Protein AF-K1XM44-F1 (afdb_monomer_lite)

Sequence (585 aa):
MKKLLIVLDFHLYINFVYDAVKILLEDKYCELYFFSKHANLLNKVSSSFPVCKIVKDQNNIIDEVSPNLIVCFDELWNYNFFLTAREKNIPIIHYDHGSHFCRSYYVLDKDDITCSYRGDVCRCSHIVCWGKNGRDNWLTYGVMKEKYFITGGIQFDVLYRKNLKDIEIRKEVYKKLNIPLDKKIILFFSLIRYTNLDPKIKKRNIEILDQLKTIVNKDDHYQLIIKPHPVDLLSNKPSPYPENAKIIFNPFEECKETNAIEIDVNQVIAHSYAVISLQSSVIISPLILNIPIIYIYDGTGSSKDLMKFGSKAFINVNKRQRLASILDNLNKIYDEKRKAESQRLAALMNYNNDGKANIRFVDLIYSILKKSDLGEKFYIPEEKEYFECNKRFPKLPYSYKNLFIYYCKNNDLNNAELWLDKYMKKFKQFKPLLDSLKRRKFLIKKTENELIRFYEKYKRNLTLNIDEKIQLASSYRENNFYNKAISILKNMEGIKISKNQNKNRIYEIALNYLMLGNYRRAISLLCQASKITPKNDSSKYRIYFRLGESFFKLNNYQKAKKYLTECIKSCPGHNAALLLLKKTS

Foldseek 3Di:
DAEEEEEEEDLLCCLLCVVLVVVVVVVVPYAYEYEYPDPLSQVVCCVSPVSHHYDDDLPCVCVVRVGQEYEYEDFDDDLVSLVVCVVSLRAYEYEDLLFPPPDPQPCVDPPCLPPCRVLSVLQHLAYEHFFQNSVVSVVLLQRDPVRYDHQHRSSLLVVQPDPLLDPVLLVVVCVLLVHDSQAAEEEEEADQVPPRDDVLVNVVSVVVQVLVVVQCVVDVSYAYEYEYDLVVQPDPDPDPHDPRHAYEYEPSRRGPPPRYGHDHVLSVLLRHQEYEYQDPVVVLSCLLSLHAYAHEDSPDPSSVVVCVQPPLLYHYDDPPDRPNVCSVCVDVSSDPVSNVSSPVSSCRSGPPSNSCSSVVVSVVVVVSSVCVVVVDRRDRPDVVQLVVLCVVCVPQRSSLSSNLVSCVVVVVLVCNLVSCVVCCVPPVVCPVVSVVSVVVNQVPDDDLVSLQVVCVVCVVPDDDDLVSLLSNLVSCVVVVVLVVSLVSLVVCPPPDDDLVSVLSSLQSNLSSCVSVVVLVSSLVSLVVSLVSDDPPDLCNLVSLQSNLVSCVSVVVLVRNLVSLVVSCVSPVPPVSSVVSNVVSD

Structure (mmCIF, N/CA/C/O backbone):
data_AF-K1XM44-F1
#
_entry.id   AF-K1XM44-F1
#
loop_
_atom_site.group_PDB
_atom_site.id
_atom_site.type_symbol
_atom_site.label_atom_id
_atom_site.label_alt_id
_atom_site.label_comp_id
_atom_site.label_asym_id
_atom_site.label_entity_id
_atom_site.label_seq_id
_atom_site.pdbx_PDB_ins_code
_atom_site.Cartn_x
_atom_site.Cartn_y
_atom_site.Cartn_z
_atom_site.occupancy
_atom_site.B_iso_or_equiv
_atom_site.auth_seq_id
_atom_site.auth_comp_id
_atom_site.auth_asym_id
_atom_site.auth_atom_id
_atom_site.pdbx_PDB_model_num
ATOM 1 N N . MET A 1 1 ? -19.338 23.386 -3.153 1.00 92.00 1 MET A N 1
ATOM 2 C CA . MET A 1 1 ? -18.460 22.270 -3.567 1.00 92.00 1 MET A CA 1
ATOM 3 C C . MET A 1 1 ? -17.616 21.839 -2.384 1.00 92.00 1 MET A C 1
ATOM 5 O O . MET A 1 1 ? -17.341 22.671 -1.523 1.00 92.00 1 MET A O 1
ATOM 9 N N . LYS A 1 2 ? -17.239 20.562 -2.314 1.00 96.81 2 LYS A N 1
ATOM 10 C CA . LYS A 1 2 ? -16.322 20.062 -1.283 1.00 96.81 2 LYS A CA 1
ATOM 11 C C . LYS A 1 2 ? -14.882 20.301 -1.695 1.00 96.81 2 LYS A C 1
ATOM 13 O O . LYS A 1 2 ? -14.507 19.963 -2.807 1.00 96.81 2 LYS A O 1
ATOM 18 N N . LYS A 1 3 ? -14.069 20.859 -0.808 1.00 97.50 3 LYS A N 1
ATOM 19 C CA . LYS A 1 3 ? -12.651 21.085 -1.079 1.00 97.50 3 LYS A CA 1
ATOM 20 C C . LYS A 1 3 ? -11.883 19.783 -0.888 1.00 97.50 3 LYS A C 1
ATOM 22 O O . LYS A 1 3 ? -11.830 19.258 0.227 1.00 97.50 3 LYS A O 1
ATOM 27 N N . LEU A 1 4 ? -11.297 19.269 -1.962 1.00 97.38 4 LEU A N 1
ATOM 28 C CA . LEU A 1 4 ? -10.451 18.082 -1.947 1.00 97.38 4 LEU A CA 1
ATOM 29 C C . LEU A 1 4 ? -9.000 18.508 -2.147 1.00 97.38 4 LEU A C 1
ATOM 31 O O . LEU A 1 4 ? -8.651 19.025 -3.206 1.00 97.38 4 LEU A O 1
ATOM 35 N N . LEU A 1 5 ? -8.158 18.277 -1.142 1.00 96.38 5 LEU A N 1
ATOM 36 C CA . LEU A 1 5 ? -6.727 18.542 -1.243 1.00 96.38 5 LEU A CA 1
ATOM 37 C C . LEU A 1 5 ? -5.986 17.266 -1.657 1.00 96.38 5 LEU A C 1
ATOM 39 O O . LEU A 1 5 ? -5.895 16.317 -0.881 1.00 96.38 5 LEU A O 1
ATOM 43 N N . ILE A 1 6 ? -5.443 17.260 -2.870 1.00 94.81 6 ILE A N 1
ATOM 44 C CA . ILE A 1 6 ? -4.622 16.187 -3.427 1.00 94.81 6 ILE A CA 1
ATOM 45 C C . ILE A 1 6 ? -3.147 16.548 -3.254 1.00 94.81 6 ILE A C 1
ATOM 47 O O . ILE A 1 6 ? -2.662 17.576 -3.727 1.00 94.81 6 ILE A O 1
ATOM 51 N N . VAL A 1 7 ? -2.425 15.671 -2.574 1.00 92.25 7 VAL A N 1
ATOM 52 C CA . VAL A 1 7 ? -1.047 15.875 -2.145 1.00 92.25 7 VAL A CA 1
ATOM 53 C C . VAL A 1 7 ? -0.151 14.861 -2.866 1.00 92.25 7 VAL A C 1
ATOM 55 O O . VAL A 1 7 ? -0.322 13.649 -2.703 1.00 92.25 7 VAL A O 1
ATOM 58 N N . LEU A 1 8 ? 0.775 15.359 -3.695 1.00 89.38 8 LEU A N 1
ATOM 59 C CA . LEU A 1 8 ? 1.599 14.577 -4.629 1.00 89.38 8 LEU A CA 1
ATOM 60 C C . LEU A 1 8 ? 3.096 14.734 -4.334 1.00 89.38 8 LEU A C 1
ATOM 62 O O . LEU A 1 8 ? 3.629 15.845 -4.384 1.00 89.38 8 LEU A O 1
ATOM 66 N N . ASP A 1 9 ? 3.783 13.626 -4.054 1.00 79.75 9 ASP A N 1
ATOM 67 C CA . ASP A 1 9 ? 5.187 13.661 -3.606 1.00 79.75 9 ASP A CA 1
ATOM 68 C C . ASP A 1 9 ? 6.177 13.403 -4.746 1.00 79.75 9 ASP A C 1
ATOM 70 O O . ASP A 1 9 ? 7.284 13.917 -4.747 1.00 79.75 9 ASP A O 1
ATOM 74 N N . PHE A 1 10 ? 5.762 12.662 -5.775 1.00 75.31 10 PHE A N 1
ATOM 75 C CA . PHE A 1 10 ? 6.616 12.333 -6.915 1.00 75.31 10 PHE A CA 1
ATOM 76 C C . PHE A 1 10 ? 5.949 12.631 -8.251 1.00 75.31 10 PHE A C 1
ATOM 78 O O . PHE A 1 10 ? 4.733 12.514 -8.413 1.00 75.31 10 PHE A O 1
ATOM 85 N N . HIS A 1 11 ? 6.788 12.919 -9.249 1.00 66.81 11 HIS A N 1
ATOM 86 C CA . HIS A 1 11 ? 6.351 13.219 -10.612 1.00 66.81 11 HIS A CA 1
ATOM 87 C C . HIS A 1 11 ? 5.524 12.118 -11.272 1.00 66.81 11 HIS A C 1
ATOM 89 O O . HIS A 1 11 ? 4.640 12.401 -12.077 1.00 66.81 11 HIS A O 1
ATOM 95 N N . LEU A 1 12 ? 5.765 10.868 -10.878 1.00 66.88 12 LEU A N 1
ATOM 96 C CA . LEU A 1 12 ? 5.045 9.708 -11.390 1.00 66.88 12 LEU A CA 1
ATOM 97 C C . LEU A 1 12 ? 3.538 9.765 -11.096 1.00 66.88 12 LEU A C 1
ATOM 99 O O . LEU A 1 12 ? 2.751 9.255 -11.888 1.00 66.88 12 LEU A O 1
ATOM 103 N N . TYR A 1 13 ? 3.117 10.422 -10.010 1.00 76.94 13 TYR A N 1
ATOM 104 C CA . TYR A 1 13 ? 1.730 10.344 -9.559 1.00 76.94 13 TYR A CA 1
ATOM 105 C C . TYR A 1 13 ? 0.743 11.179 -10.366 1.00 76.94 13 TYR A C 1
ATOM 107 O O . TYR A 1 13 ? -0.418 10.791 -10.400 1.00 76.94 13 TYR A O 1
ATOM 115 N N . ILE A 1 14 ? 1.155 12.249 -11.066 1.00 80.75 14 ILE A N 1
ATOM 116 C CA . ILE A 1 14 ? 0.212 12.996 -11.926 1.00 80.75 14 ILE A CA 1
ATOM 117 C C . ILE A 1 14 ? -0.416 12.063 -12.955 1.00 80.75 14 ILE A C 1
ATOM 119 O O . ILE A 1 14 ? -1.636 12.029 -13.085 1.00 80.75 14 ILE A O 1
ATOM 123 N N . ASN A 1 15 ? 0.413 11.277 -13.647 1.00 78.00 15 ASN A N 1
ATOM 124 C CA . ASN A 1 15 ? -0.063 10.313 -14.637 1.00 78.00 15 ASN A CA 1
ATOM 125 C C . ASN A 1 15 ? -1.045 9.318 -14.037 1.00 78.00 15 ASN A C 1
ATOM 127 O O . ASN A 1 15 ? -1.983 8.881 -14.693 1.00 78.00 15 ASN A O 1
ATOM 131 N N . PHE A 1 16 ? -0.804 8.945 -12.786 1.00 84.50 16 PHE A N 1
ATOM 132 C CA . PHE A 1 16 ? -1.563 7.906 -12.116 1.00 84.50 16 PHE A CA 1
ATOM 133 C C . PHE A 1 16 ? -2.932 8.413 -11.677 1.00 84.50 16 PHE A C 1
ATOM 135 O O . PHE A 1 16 ? -3.900 7.663 -11.744 1.00 84.50 16 PHE A O 1
ATOM 142 N N . VAL A 1 17 ? -3.019 9.680 -11.263 1.00 89.12 17 VAL A N 1
ATOM 143 C CA . VAL A 1 17 ? -4.268 10.300 -10.803 1.00 89.12 17 VAL A CA 1
ATOM 144 C C . VAL A 1 17 ? -5.045 10.989 -11.914 1.00 89.12 17 VAL A C 1
ATOM 146 O O . VAL A 1 17 ? -6.171 11.403 -11.662 1.00 89.12 17 VAL A O 1
ATOM 149 N N . TYR A 1 18 ? -4.473 11.128 -13.115 1.00 90.62 18 TYR A N 1
ATOM 150 C CA . TYR A 1 18 ? -5.043 11.943 -14.190 1.00 90.62 18 TYR A CA 1
ATOM 151 C C . TYR A 1 18 ? -6.516 11.605 -14.456 1.00 90.62 18 TYR A C 1
ATOM 153 O O . TYR A 1 18 ? -7.373 12.487 -14.475 1.00 90.62 18 TYR A O 1
ATOM 161 N N . ASP A 1 19 ? -6.828 10.316 -14.591 1.00 91.94 19 ASP A N 1
ATOM 162 C CA . ASP A 1 19 ? -8.190 9.864 -14.867 1.00 91.94 19 ASP A CA 1
ATOM 163 C C . ASP A 1 19 ? -9.131 10.034 -13.672 1.00 91.94 19 ASP A C 1
ATOM 165 O O . ASP A 1 19 ? -10.251 10.503 -13.851 1.00 91.94 19 ASP A O 1
ATOM 169 N N . ALA A 1 20 ? -8.688 9.719 -12.449 1.00 94.56 20 ALA A N 1
ATOM 170 C CA . ALA A 1 20 ? -9.479 9.985 -11.245 1.00 94.56 20 ALA A CA 1
ATOM 171 C C . ALA A 1 20 ? -9.809 11.479 -11.102 1.00 94.56 20 ALA A C 1
ATOM 173 O O . ALA A 1 20 ? -10.940 11.837 -10.784 1.00 94.56 20 ALA A O 1
ATOM 174 N N . VAL A 1 21 ? -8.840 12.357 -11.374 1.00 94.31 21 VAL A N 1
ATOM 175 C CA . VAL A 1 21 ? -9.017 13.816 -11.346 1.00 94.31 21 VAL A CA 1
ATOM 176 C C . VAL A 1 21 ? -10.019 14.259 -12.405 1.00 94.31 21 VAL A C 1
ATOM 178 O O . VAL A 1 21 ? -10.894 15.063 -12.100 1.00 94.31 21 VAL A O 1
ATOM 181 N N . LYS A 1 22 ? -9.947 13.707 -13.621 1.00 94.00 22 LYS A N 1
ATOM 182 C CA . LYS A 1 22 ? -10.914 14.008 -14.681 1.00 94.00 22 LYS A CA 1
ATOM 183 C C . LYS A 1 22 ? -12.345 13.647 -14.263 1.00 94.00 22 LYS A C 1
ATOM 185 O O . LYS A 1 22 ? -13.225 14.493 -14.381 1.00 94.00 22 LYS A O 1
ATOM 190 N N . ILE A 1 23 ? -12.550 12.455 -13.695 1.00 94.81 23 ILE A N 1
ATOM 191 C CA . ILE A 1 23 ? -13.863 12.025 -13.179 1.00 94.81 23 ILE A CA 1
ATOM 192 C C . ILE A 1 23 ? -14.360 12.993 -12.088 1.00 94.81 23 ILE A C 1
ATOM 194 O O . ILE A 1 23 ? -15.512 13.418 -12.114 1.00 94.81 23 ILE A O 1
ATOM 198 N N . LEU A 1 24 ? -13.485 13.392 -11.155 1.00 94.88 24 LEU A N 1
ATOM 199 C CA . LEU A 1 24 ? -13.831 14.329 -10.076 1.00 94.88 24 LEU A CA 1
ATOM 200 C C . LEU A 1 24 ? -14.200 15.734 -10.585 1.00 94.88 24 LEU A C 1
ATOM 202 O O . LEU A 1 24 ? -15.030 16.405 -9.972 1.00 94.88 24 LEU A O 1
ATOM 206 N N . LEU A 1 25 ? -13.580 16.194 -11.676 1.00 93.62 25 LEU A N 1
ATOM 207 C CA . LEU A 1 25 ? -13.870 17.494 -12.288 1.00 93.62 25 LEU A CA 1
ATOM 208 C C . LEU A 1 25 ? -15.195 17.500 -13.061 1.00 93.62 25 LEU A C 1
ATOM 210 O O . LEU A 1 25 ? -15.900 18.509 -13.048 1.00 93.62 25 LEU A O 1
ATOM 214 N N . GLU A 1 26 ? -15.544 16.393 -13.719 1.00 94.38 26 GLU A N 1
ATOM 215 C CA . GLU A 1 26 ? -16.774 16.273 -14.514 1.00 94.38 26 GLU A CA 1
ATOM 216 C C . GLU A 1 26 ? -18.044 16.339 -13.648 1.00 94.38 26 GLU A C 1
ATOM 218 O O . GLU A 1 26 ? -19.025 16.971 -14.041 1.00 94.38 26 GLU A O 1
ATOM 223 N N . ASP A 1 27 ? -18.007 15.764 -12.445 1.00 89.38 27 ASP A N 1
ATOM 224 C CA . ASP A 1 27 ? -19.155 15.683 -11.526 1.00 89.38 27 ASP A CA 1
ATOM 225 C C . ASP A 1 27 ? -19.443 17.007 -10.782 1.00 89.38 27 ASP A C 1
ATOM 227 O O . ASP A 1 27 ? -20.484 17.185 -10.155 1.00 89.38 27 ASP A O 1
ATOM 231 N N . LYS A 1 28 ? -18.518 17.981 -10.822 1.00 89.81 28 LYS A N 1
ATOM 232 C CA . LYS A 1 28 ? -18.636 19.297 -10.146 1.00 89.81 28 LYS A CA 1
ATOM 233 C C . LYS A 1 28 ? -18.940 19.230 -8.636 1.00 89.81 28 LYS A C 1
ATOM 235 O O . LYS A 1 28 ? -19.282 20.242 -8.021 1.00 89.81 28 LYS A O 1
ATOM 240 N N . TYR A 1 29 ? -18.796 18.062 -8.010 1.00 93.06 29 TYR A N 1
ATOM 241 C CA . TYR A 1 29 ? -19.013 17.870 -6.576 1.00 93.06 29 TYR A CA 1
ATOM 242 C C . TYR A 1 29 ? -17.854 18.444 -5.747 1.00 93.06 29 TYR A C 1
ATOM 244 O O . TYR A 1 29 ? -18.054 19.035 -4.674 1.00 93.06 29 TYR A O 1
ATOM 252 N N . CYS A 1 30 ? -16.635 18.315 -6.279 1.00 95.38 30 CYS A N 1
ATOM 253 C CA . CYS A 1 30 ? -15.393 18.694 -5.623 1.00 95.38 30 CYS A CA 1
ATOM 254 C C . CYS A 1 30 ? -14.743 19.925 -6.266 1.00 95.38 30 CYS A C 1
ATOM 256 O O . CYS A 1 30 ? -14.644 20.041 -7.482 1.00 95.38 30 CYS A O 1
ATOM 258 N N . GLU A 1 31 ? -14.215 20.806 -5.425 1.00 96.75 31 GLU A N 1
ATOM 259 C CA . GLU A 1 31 ? -13.225 21.808 -5.795 1.00 96.75 31 GLU A CA 1
ATOM 260 C C . GLU A 1 31 ? -11.838 21.231 -5.493 1.00 96.75 31 GLU A C 1
ATOM 262 O O . GLU A 1 31 ? -11.541 20.886 -4.344 1.00 96.75 31 GLU A O 1
ATOM 267 N N . LEU A 1 32 ? -11.006 21.078 -6.525 1.00 96.62 32 LEU A N 1
ATOM 268 C CA . LEU A 1 32 ? -9.725 20.385 -6.411 1.00 96.62 32 LEU A CA 1
ATOM 269 C C . LEU A 1 32 ? -8.579 21.352 -6.119 1.00 96.62 32 LEU A C 1
ATOM 271 O O . LEU A 1 32 ? -8.343 22.314 -6.854 1.00 96.62 32 LEU A O 1
ATOM 275 N N . TYR A 1 33 ? -7.831 21.032 -5.069 1.00 96.44 33 TYR A N 1
ATOM 276 C CA . TYR A 1 33 ? -6.599 21.699 -4.681 1.00 96.44 33 TYR A CA 1
ATOM 277 C C . TYR A 1 33 ? -5.440 20.721 -4.817 1.00 96.44 33 TYR A C 1
ATOM 279 O O . TYR A 1 33 ? -5.547 19.575 -4.386 1.00 96.44 33 TYR A O 1
ATOM 287 N N . PHE A 1 34 ? -4.326 21.172 -5.381 1.00 94.56 34 PHE A N 1
ATOM 288 C CA . PHE A 1 34 ? -3.114 20.376 -5.519 1.00 94.56 34 PHE A CA 1
ATOM 289 C C . PHE A 1 34 ? -1.963 20.988 -4.746 1.00 94.56 34 PHE A C 1
ATOM 291 O O . PHE A 1 34 ? -1.747 22.202 -4.763 1.00 94.56 34 PHE A O 1
ATOM 298 N N . PHE A 1 35 ? -1.184 20.112 -4.127 1.00 92.44 35 PHE A N 1
ATOM 299 C CA . PHE A 1 35 ? 0.056 20.469 -3.469 1.00 92.44 35 PHE A CA 1
ATOM 300 C C . PHE A 1 35 ? 1.155 19.461 -3.775 1.00 92.44 35 PHE A C 1
ATOM 302 O O . PHE A 1 35 ? 0.933 18.249 -3.805 1.00 92.44 35 PHE A O 1
ATOM 309 N N . SER A 1 36 ? 2.356 19.984 -3.991 1.00 89.31 36 SER A N 1
ATOM 310 C CA . SER A 1 36 ? 3.576 19.210 -4.150 1.00 89.31 36 SER A CA 1
ATOM 311 C C . SER A 1 36 ? 4.770 20.057 -3.739 1.00 89.31 36 SER A C 1
ATOM 313 O O . SER A 1 36 ? 4.789 21.263 -3.977 1.00 89.31 36 SER A O 1
ATOM 315 N N . LYS A 1 37 ? 5.807 19.416 -3.194 1.00 85.06 37 LYS A N 1
ATOM 316 C CA . LYS A 1 37 ? 7.107 20.066 -2.965 1.00 85.06 37 LYS A CA 1
ATOM 317 C C . LYS A 1 37 ? 7.853 20.357 -4.270 1.00 85.06 37 LYS A C 1
ATOM 319 O O . LYS A 1 37 ? 8.808 21.128 -4.279 1.00 85.06 37 LYS A O 1
ATOM 324 N N . HIS A 1 38 ? 7.429 19.748 -5.376 1.00 84.81 38 HIS A N 1
ATOM 325 C CA . HIS A 1 38 ? 8.057 19.898 -6.679 1.00 84.81 38 HIS A CA 1
ATOM 326 C C . HIS A 1 38 ? 7.301 20.936 -7.516 1.00 84.81 38 HIS A C 1
ATOM 328 O O . HIS A 1 38 ? 6.263 20.637 -8.103 1.00 84.81 38 HIS A O 1
ATOM 334 N N . ALA A 1 39 ? 7.836 22.156 -7.626 1.00 85.44 39 ALA A N 1
ATOM 335 C CA . ALA A 1 39 ? 7.204 23.245 -8.384 1.00 85.44 39 ALA A CA 1
ATOM 336 C C . ALA A 1 39 ? 6.898 22.868 -9.848 1.00 85.44 39 ALA A C 1
ATOM 338 O O . ALA A 1 39 ? 5.824 23.171 -10.366 1.00 85.44 39 ALA A O 1
ATOM 339 N N . ASN A 1 40 ? 7.801 22.123 -10.491 1.00 81.38 40 ASN A N 1
ATOM 340 C CA . ASN A 1 40 ? 7.608 21.622 -11.854 1.00 81.38 40 ASN A CA 1
ATOM 341 C C . ASN A 1 40 ? 6.407 20.677 -11.970 1.00 81.38 40 ASN A C 1
ATOM 343 O O . ASN A 1 40 ? 5.757 20.632 -13.015 1.00 81.38 40 ASN A O 1
ATOM 347 N N . LEU A 1 41 ? 6.085 19.945 -10.898 1.00 80.19 41 LEU A N 1
ATOM 348 C CA . LEU A 1 41 ? 4.897 19.105 -10.848 1.00 80.19 41 LEU A CA 1
ATOM 349 C C . LEU A 1 41 ? 3.634 19.957 -10.886 1.00 80.19 41 LEU A C 1
ATOM 351 O O . LEU A 1 41 ? 2.746 19.710 -11.694 1.00 80.19 41 LEU A O 1
ATOM 355 N N . LEU A 1 42 ? 3.590 21.000 -10.061 1.00 84.56 42 LEU A N 1
ATOM 356 C CA . LEU A 1 42 ? 2.453 21.910 -9.987 1.00 84.56 42 LEU A CA 1
ATOM 357 C C . LEU A 1 42 ? 2.211 22.619 -11.322 1.00 84.56 42 LEU A C 1
ATOM 359 O O . LEU A 1 42 ? 1.078 22.649 -11.785 1.00 84.56 42 LEU A O 1
ATOM 363 N N . ASN A 1 43 ? 3.262 23.089 -11.999 1.00 86.38 43 ASN A N 1
ATOM 364 C CA . ASN A 1 43 ? 3.129 23.694 -13.329 1.00 86.38 43 ASN A CA 1
ATOM 365 C C . ASN A 1 43 ? 2.470 22.737 -14.335 1.00 86.38 43 ASN A C 1
ATOM 367 O O . ASN A 1 43 ? 1.599 23.150 -15.099 1.00 86.38 43 ASN A O 1
ATOM 371 N N . LYS A 1 44 ? 2.835 21.450 -14.292 1.00 83.25 44 LYS A N 1
ATOM 372 C CA . LYS A 1 44 ? 2.240 20.411 -15.144 1.00 83.25 44 LYS A CA 1
ATOM 373 C C . LYS A 1 44 ? 0.799 20.073 -14.758 1.00 83.25 44 LYS A C 1
ATOM 375 O O . LYS A 1 44 ? -0.019 19.847 -15.645 1.00 83.25 44 LYS A O 1
ATOM 380 N N . VAL A 1 45 ? 0.467 20.056 -13.462 1.00 84.19 45 VAL A N 1
ATOM 381 C CA . VAL A 1 45 ? -0.936 19.954 -13.016 1.00 84.19 45 VAL A CA 1
ATOM 382 C C . VAL A 1 45 ? -1.733 21.132 -13.567 1.00 84.19 45 VAL A C 1
ATOM 384 O O . VAL A 1 45 ? -2.789 20.911 -14.142 1.00 84.19 45 VAL A O 1
ATOM 387 N N . SER A 1 46 ? -1.209 22.354 -13.445 1.00 87.94 46 SER A N 1
ATOM 388 C CA . SER A 1 46 ? -1.863 23.581 -13.914 1.00 87.94 46 SER A CA 1
ATOM 389 C C . SER A 1 46 ? -2.173 23.536 -15.407 1.00 87.94 46 SER A C 1
ATOM 391 O O . SER A 1 46 ? -3.287 23.839 -15.822 1.00 87.94 46 SER A O 1
ATOM 393 N N . SER A 1 47 ? -1.207 23.108 -16.227 1.00 88.75 47 SER A N 1
ATOM 394 C CA . SER A 1 47 ? -1.409 23.012 -17.674 1.00 88.75 47 SER A CA 1
ATOM 395 C C . SER A 1 47 ? -2.372 21.888 -18.062 1.00 88.75 47 SER A C 1
ATOM 397 O O . SER A 1 47 ? -3.126 22.033 -19.019 1.00 88.75 47 SER A O 1
ATOM 399 N N . SER A 1 48 ? -2.364 20.779 -17.318 1.00 86.19 48 SER A N 1
ATOM 400 C CA . SER A 1 48 ? -3.220 19.616 -17.584 1.00 86.19 48 SER A CA 1
ATOM 401 C C . SER A 1 48 ? -4.651 19.800 -17.073 1.00 86.19 48 SER A C 1
ATOM 403 O O . SER A 1 48 ? -5.588 19.234 -17.633 1.00 86.19 48 SER A O 1
ATOM 405 N N . PHE A 1 49 ? -4.815 20.581 -16.005 1.00 89.44 49 PHE A N 1
ATOM 406 C CA . PHE A 1 49 ? -6.064 20.809 -15.288 1.00 89.44 49 PHE A CA 1
ATOM 407 C C . PHE A 1 49 ? -6.184 22.291 -14.889 1.00 89.44 49 PHE A C 1
ATOM 409 O O . PHE A 1 49 ? -6.050 22.628 -13.711 1.00 89.44 49 PHE A O 1
ATOM 416 N N . PRO A 1 50 ? -6.470 23.195 -15.843 1.00 87.56 50 PRO A N 1
ATOM 417 C CA . PRO A 1 50 ? -6.440 24.645 -15.609 1.00 87.56 50 PRO A CA 1
ATOM 418 C C . PRO A 1 50 ? -7.481 25.142 -14.595 1.00 87.56 50 PRO A C 1
ATOM 420 O O . PRO A 1 50 ? -7.361 26.243 -14.069 1.00 87.56 50 PRO A O 1
ATOM 423 N N . VAL A 1 51 ? -8.504 24.336 -14.306 1.00 89.25 51 VAL A N 1
ATOM 424 C CA . VAL A 1 51 ? -9.547 24.637 -13.311 1.00 89.25 51 VAL A CA 1
ATOM 425 C C . VAL A 1 51 ? -9.131 24.307 -11.871 1.00 89.25 51 VAL A C 1
ATOM 427 O O . VAL A 1 51 ? -9.832 24.678 -10.930 1.00 89.25 51 VAL A O 1
ATOM 430 N N . CYS A 1 52 ? -8.012 23.605 -11.677 1.00 88.94 52 CYS A N 1
ATOM 431 C CA . CYS A 1 52 ? -7.533 23.193 -10.362 1.00 88.94 52 CYS A CA 1
ATOM 432 C C . CYS A 1 52 ? -6.712 24.297 -9.688 1.00 88.94 52 CYS A C 1
ATOM 434 O O . CYS A 1 52 ? -5.925 24.994 -10.326 1.00 88.94 52 CYS A O 1
ATOM 436 N N . LYS A 1 53 ? -6.844 24.421 -8.364 1.00 93.56 53 LYS A N 1
ATOM 437 C CA . LYS A 1 53 ? -6.087 25.401 -7.574 1.00 93.56 53 LYS A CA 1
ATOM 438 C C . LYS A 1 53 ? -4.771 24.801 -7.088 1.00 93.56 53 LYS A C 1
ATOM 440 O O . LYS A 1 53 ? -4.743 23.686 -6.576 1.00 93.56 53 LYS A O 1
ATOM 445 N N . ILE A 1 54 ? -3.681 25.550 -7.221 1.00 91.06 54 ILE A N 1
ATOM 446 C CA . ILE A 1 54 ? -2.358 25.156 -6.727 1.00 91.06 54 ILE A CA 1
ATOM 447 C C . ILE A 1 54 ? -2.073 25.869 -5.413 1.00 91.06 54 ILE A C 1
ATOM 449 O O . ILE A 1 54 ? -2.179 27.092 -5.350 1.00 91.06 54 ILE A O 1
ATOM 453 N N . VAL A 1 55 ? -1.615 25.121 -4.414 1.00 88.00 55 VAL A N 1
ATOM 454 C CA . VAL A 1 55 ? -1.099 25.679 -3.161 1.00 88.00 55 VAL A CA 1
ATOM 455 C C . VAL A 1 55 ? 0.421 25.557 -3.133 1.00 88.00 55 VAL A C 1
ATOM 457 O O . VAL A 1 55 ? 0.971 24.546 -3.575 1.00 88.00 55 VAL A O 1
ATOM 460 N N . LYS A 1 56 ? 1.109 26.591 -2.639 1.00 85.56 56 LYS A N 1
ATOM 461 C CA . LYS A 1 56 ? 2.582 26.660 -2.629 1.00 85.56 56 LYS A CA 1
ATOM 462 C C . LYS A 1 56 ? 3.198 26.576 -1.230 1.00 85.56 56 LYS A C 1
ATOM 464 O O . LYS A 1 56 ? 4.323 26.098 -1.119 1.00 85.56 56 LYS A O 1
ATOM 469 N N . ASP A 1 57 ? 2.494 27.004 -0.180 1.00 86.12 57 ASP A N 1
ATOM 470 C CA . ASP A 1 57 ? 3.010 26.979 1.195 1.00 86.12 57 ASP A CA 1
ATOM 471 C C . ASP A 1 57 ? 2.636 25.672 1.906 1.00 86.12 57 ASP A C 1
ATOM 473 O O . ASP A 1 57 ? 1.468 25.403 2.168 1.00 86.12 57 ASP A O 1
ATOM 477 N N . GLN A 1 58 ? 3.637 24.860 2.254 1.00 81.44 58 GLN A N 1
ATOM 478 C CA . GLN A 1 58 ? 3.422 23.610 2.980 1.00 81.44 58 GLN A CA 1
ATOM 479 C C . GLN A 1 58 ? 2.920 23.826 4.414 1.00 81.44 58 GLN A C 1
ATOM 481 O O . GLN A 1 58 ? 2.202 22.974 4.939 1.00 81.44 58 GLN A O 1
ATOM 486 N N . ASN A 1 59 ? 3.341 24.904 5.077 1.00 82.50 59 ASN A N 1
ATOM 487 C CA . ASN A 1 59 ? 3.182 25.036 6.526 1.00 82.50 59 ASN A CA 1
ATOM 488 C C . ASN A 1 59 ? 1.755 25.415 6.922 1.00 82.50 59 ASN A C 1
ATOM 490 O O . ASN A 1 59 ? 1.292 24.985 7.972 1.00 82.50 59 ASN A O 1
ATOM 494 N N . ASN A 1 60 ? 1.053 26.149 6.057 1.00 86.94 60 ASN A N 1
ATOM 495 C CA . ASN A 1 60 ? -0.292 26.657 6.329 1.00 86.94 60 ASN A CA 1
ATOM 496 C C . ASN A 1 60 ? -1.354 26.113 5.368 1.00 86.94 60 ASN A C 1
ATOM 498 O O . ASN A 1 60 ? -2.497 26.555 5.409 1.00 86.94 60 ASN A O 1
ATOM 502 N N . ILE A 1 61 ? -1.017 25.138 4.515 1.00 92.50 61 ILE A N 1
ATOM 503 C CA . ILE A 1 61 ? -1.925 24.650 3.468 1.00 92.50 61 ILE A CA 1
ATOM 504 C C . ILE A 1 61 ? -3.289 24.198 3.995 1.00 92.50 61 ILE A C 1
ATOM 506 O O . ILE A 1 61 ? -4.314 24.419 3.354 1.00 92.50 61 ILE A O 1
ATOM 510 N N . ILE A 1 62 ? -3.324 23.549 5.159 1.00 94.44 62 ILE A N 1
ATOM 511 C CA . ILE A 1 62 ? -4.581 23.060 5.728 1.00 94.44 62 ILE A CA 1
ATOM 512 C C . ILE A 1 62 ? -5.454 24.233 6.180 1.00 94.44 62 ILE A C 1
ATOM 514 O O . ILE A 1 62 ? -6.666 24.175 5.997 1.00 94.44 62 ILE A O 1
ATOM 518 N N . ASP A 1 63 ? -4.859 25.290 6.728 1.00 94.25 63 ASP A N 1
ATOM 519 C CA . ASP A 1 63 ? -5.571 26.512 7.103 1.00 94.25 63 ASP A CA 1
ATOM 520 C C . ASP A 1 63 ? -6.044 27.283 5.867 1.00 94.25 63 ASP A C 1
ATOM 522 O O . ASP A 1 63 ? -7.229 27.599 5.755 1.00 94.25 63 ASP A O 1
ATOM 526 N N . GLU A 1 64 ? -5.145 27.496 4.904 1.00 94.12 64 GLU A N 1
ATOM 527 C CA . GLU A 1 64 ? -5.406 28.215 3.654 1.00 94.12 64 GLU A CA 1
ATOM 528 C C . GLU A 1 64 ? -6.534 27.559 2.845 1.00 94.12 64 GLU A C 1
ATOM 530 O O . GLU A 1 64 ? -7.479 28.219 2.406 1.00 94.12 64 GLU A O 1
ATOM 535 N N . VAL A 1 65 ? -6.465 26.239 2.662 1.00 96.56 65 VAL A N 1
ATOM 536 C CA . VAL A 1 65 ? -7.461 25.506 1.876 1.00 96.56 65 VAL A CA 1
ATOM 537 C C . VAL A 1 65 ? -8.711 25.239 2.704 1.00 96.56 65 VAL A C 1
ATOM 539 O O . VAL A 1 65 ? -9.822 25.350 2.179 1.00 96.56 65 VAL A O 1
ATOM 542 N N . SER A 1 66 ? -8.553 24.893 3.984 1.00 96.50 66 SER A N 1
ATOM 543 C CA . SER A 1 66 ? -9.604 24.307 4.825 1.00 96.50 66 SER A CA 1
ATOM 544 C C . SER A 1 66 ? -10.293 23.112 4.133 1.00 96.50 66 SER A C 1
ATOM 546 O O . SER A 1 66 ? -11.488 23.177 3.826 1.00 96.50 66 SER A O 1
ATOM 548 N N . PRO A 1 67 ? -9.546 22.036 3.800 1.00 96.88 67 PRO A N 1
ATOM 549 C CA . PRO A 1 67 ? -10.066 20.941 2.987 1.00 96.88 67 PRO A CA 1
ATOM 550 C C . PRO A 1 67 ? -11.103 20.093 3.737 1.00 96.88 67 PRO A C 1
ATOM 552 O O . PRO A 1 67 ? -10.983 19.849 4.934 1.00 96.88 67 PRO A O 1
ATOM 555 N N . ASN A 1 68 ? -12.098 19.578 3.008 1.00 96.88 68 ASN A N 1
ATOM 556 C CA . ASN A 1 68 ? -13.058 18.599 3.531 1.00 96.88 68 ASN A CA 1
ATOM 557 C C . ASN A 1 68 ? -12.485 17.175 3.557 1.00 96.88 68 ASN A C 1
ATOM 559 O O . ASN A 1 68 ? -12.965 16.335 4.315 1.00 96.88 68 ASN A O 1
ATOM 563 N N . LEU A 1 69 ? -11.495 16.902 2.708 1.00 96.62 69 LEU A N 1
ATOM 564 C CA . LEU A 1 69 ? -10.796 15.629 2.599 1.00 96.62 69 LEU A CA 1
ATOM 565 C C . LEU A 1 69 ? -9.397 15.875 2.038 1.00 96.62 69 LEU A C 1
ATOM 567 O O . LEU A 1 69 ? -9.213 16.701 1.141 1.00 96.62 69 LEU A O 1
ATOM 571 N N . ILE A 1 70 ? -8.424 15.134 2.557 1.00 95.50 70 ILE A N 1
ATOM 572 C CA . ILE A 1 70 ? -7.049 15.132 2.069 1.00 95.50 70 ILE A CA 1
ATOM 573 C C . ILE A 1 70 ? -6.749 13.764 1.461 1.00 95.50 70 ILE A C 1
ATOM 575 O O . ILE A 1 70 ? -7.027 12.728 2.066 1.00 95.50 70 ILE A O 1
ATOM 579 N N . VAL A 1 71 ? -6.150 13.758 0.277 1.00 95.06 71 VAL A N 1
ATOM 580 C CA . VAL A 1 71 ? -5.666 12.560 -0.405 1.00 95.06 71 VAL A CA 1
ATOM 581 C C . VAL A 1 71 ? -4.158 12.668 -0.549 1.00 95.06 71 VAL A C 1
ATOM 583 O O . VAL A 1 71 ? -3.663 13.537 -1.259 1.00 95.06 71 VAL A O 1
ATOM 586 N N . CYS A 1 72 ? -3.428 11.766 0.095 1.00 92.62 72 CYS A N 1
ATOM 587 C CA . CYS A 1 72 ? -1.978 11.684 0.007 1.00 92.62 72 CYS A CA 1
ATOM 588 C C . CYS A 1 72 ? -1.574 10.477 -0.835 1.00 92.62 72 CYS A C 1
ATOM 590 O O . CYS A 1 72 ? -1.949 9.347 -0.515 1.00 92.62 72 CYS A O 1
ATOM 592 N N . PHE A 1 73 ? -0.757 10.716 -1.856 1.00 89.06 73 PHE A N 1
ATOM 593 C CA . PHE A 1 73 ? -0.053 9.666 -2.580 1.00 89.06 73 PHE A CA 1
ATOM 594 C C . PHE A 1 73 ? 1.383 9.578 -2.057 1.00 89.06 73 PHE A C 1
ATOM 596 O O . PHE A 1 73 ? 2.103 10.578 -2.068 1.00 89.06 73 PHE A O 1
ATOM 603 N N . ASP A 1 74 ? 1.783 8.376 -1.642 1.00 78.94 74 ASP A N 1
ATOM 604 C CA . ASP A 1 74 ? 3.174 8.011 -1.330 1.00 78.94 74 ASP A CA 1
ATOM 605 C C . ASP A 1 74 ? 3.833 8.641 -0.079 1.00 78.94 74 ASP A C 1
ATOM 607 O O . ASP A 1 74 ? 3.162 9.238 0.772 1.00 78.94 74 ASP A O 1
ATOM 611 N N . GLU A 1 75 ? 5.144 8.381 0.082 1.00 64.56 75 GLU A N 1
ATOM 612 C CA . GLU A 1 75 ? 5.785 8.179 1.381 1.00 64.56 75 GLU A CA 1
ATOM 613 C C . GLU A 1 75 ? 6.328 9.409 2.169 1.00 64.56 75 GLU A C 1
ATOM 615 O O . GLU A 1 75 ? 6.753 9.211 3.305 1.00 64.56 75 GLU A O 1
ATOM 620 N N . LEU A 1 76 ? 6.348 10.670 1.699 1.00 59.19 76 LEU A N 1
ATOM 621 C CA . LEU A 1 76 ? 7.133 11.716 2.412 1.00 59.19 76 LEU A CA 1
ATOM 622 C C . LEU A 1 76 ? 6.383 13.008 2.751 1.00 59.19 76 LEU A C 1
ATOM 624 O O . LEU A 1 76 ? 6.664 14.086 2.216 1.00 59.19 76 LEU A O 1
ATOM 628 N N . TRP A 1 77 ? 5.534 12.965 3.778 1.00 66.88 77 TRP A N 1
ATOM 629 C CA . TRP A 1 77 ? 4.896 14.180 4.300 1.00 66.88 77 TRP A CA 1
ATOM 630 C C . TRP A 1 77 ? 5.295 14.496 5.733 1.00 66.88 77 TRP A C 1
ATOM 632 O O . TRP A 1 77 ? 5.534 13.609 6.547 1.00 66.88 77 TRP A O 1
ATOM 642 N N . ASN A 1 78 ? 5.405 15.798 6.010 1.00 69.38 78 ASN A N 1
ATOM 643 C CA . ASN A 1 78 ? 5.795 16.307 7.317 1.00 69.38 78 ASN A CA 1
ATOM 644 C C . ASN A 1 78 ? 4.805 15.787 8.366 1.00 69.38 78 ASN A C 1
ATOM 646 O O . ASN A 1 78 ? 3.599 15.949 8.212 1.00 69.38 78 ASN A O 1
ATOM 650 N N . TYR A 1 79 ? 5.320 15.194 9.437 1.00 74.06 79 TYR A N 1
ATOM 651 C CA . TYR A 1 79 ? 4.557 14.763 10.604 1.00 74.06 79 TYR A CA 1
ATOM 652 C C . TYR A 1 79 ? 3.503 15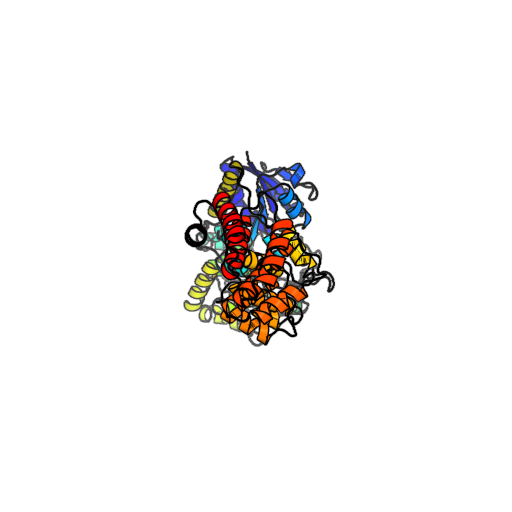.789 11.058 1.00 74.06 79 TYR A C 1
ATOM 654 O O . TYR A 1 79 ? 2.354 15.431 11.328 1.00 74.06 79 TYR A O 1
ATOM 662 N N . ASN A 1 80 ? 3.877 17.072 11.060 1.00 79.81 80 ASN A N 1
ATOM 663 C CA . ASN A 1 80 ? 3.005 18.172 11.460 1.00 79.81 80 ASN A CA 1
ATOM 664 C C . ASN A 1 80 ? 1.771 18.292 10.557 1.00 79.81 80 ASN A C 1
ATOM 666 O O . ASN A 1 80 ? 0.693 18.578 11.056 1.00 79.81 80 ASN A O 1
ATOM 670 N N . PHE A 1 81 ? 1.881 17.977 9.263 1.00 85.94 81 PHE A N 1
ATOM 671 C CA . PHE A 1 81 ? 0.747 18.004 8.334 1.00 85.94 81 PHE A CA 1
ATOM 672 C C . PHE A 1 81 ? -0.366 17.037 8.767 1.00 85.94 81 PHE A C 1
ATOM 674 O O . PHE A 1 81 ? -1.539 17.406 8.823 1.00 85.94 81 PHE A O 1
ATOM 681 N N . PHE A 1 82 ? -0.001 15.806 9.142 1.00 85.31 82 PHE A N 1
ATOM 682 C CA . PHE A 1 82 ? -0.969 14.821 9.632 1.00 85.31 82 PHE A CA 1
ATOM 683 C C . PHE A 1 82 ? -1.565 15.218 10.986 1.00 85.31 82 PHE A C 1
ATOM 685 O O . PHE A 1 82 ? -2.739 14.940 11.234 1.00 85.31 82 PHE A O 1
ATOM 692 N N . LEU A 1 83 ? -0.774 15.853 11.858 1.00 82.81 83 LEU A N 1
ATOM 693 C CA . LEU A 1 83 ? -1.267 16.362 13.137 1.00 82.81 83 LEU A CA 1
ATOM 694 C C . LEU A 1 83 ? -2.272 17.496 12.948 1.00 82.81 83 LEU A C 1
ATOM 696 O O . LEU A 1 83 ? -3.376 17.399 13.473 1.00 82.81 83 LEU A O 1
ATOM 700 N N . THR A 1 84 ? -1.950 18.507 12.145 1.00 88.75 84 THR A N 1
ATOM 701 C CA . THR A 1 84 ? -2.837 19.650 11.899 1.00 88.75 84 THR A CA 1
ATOM 702 C C . THR A 1 84 ? -4.155 19.215 11.259 1.00 88.75 84 THR A C 1
ATOM 704 O O . THR A 1 84 ? -5.229 19.644 11.683 1.00 88.75 84 THR A O 1
ATOM 707 N N . ALA A 1 85 ? -4.112 18.307 10.277 1.00 90.56 85 ALA A N 1
ATOM 708 C CA . ALA A 1 85 ? -5.324 17.764 9.662 1.00 90.56 85 ALA A CA 1
ATOM 709 C C . ALA A 1 85 ? -6.197 17.048 10.700 1.00 90.56 85 ALA A C 1
ATOM 711 O O . ALA A 1 85 ? -7.413 17.227 10.743 1.00 90.56 85 ALA A O 1
ATOM 712 N N . ARG A 1 86 ? -5.564 16.282 11.589 1.00 85.44 86 ARG A N 1
ATOM 713 C CA . ARG A 1 86 ? -6.231 15.578 12.682 1.00 85.44 86 ARG A CA 1
ATOM 714 C C . ARG A 1 86 ? -6.831 16.528 13.721 1.00 85.44 86 ARG A C 1
ATOM 716 O O . ARG A 1 86 ? -7.960 16.290 14.143 1.00 85.44 86 ARG A O 1
ATOM 723 N N . GLU A 1 87 ? -6.104 17.555 14.150 1.00 87.88 87 GLU A N 1
ATOM 724 C CA . GLU A 1 87 ? -6.586 18.570 15.103 1.00 87.88 87 GLU A CA 1
ATOM 725 C C . GLU A 1 87 ? -7.849 19.260 14.584 1.00 87.88 87 GLU A C 1
ATOM 727 O O . GLU A 1 87 ? -8.773 19.541 15.345 1.00 87.88 87 GLU A O 1
ATOM 732 N N . LYS A 1 88 ? -7.929 19.434 13.263 1.00 91.62 88 LYS A N 1
ATOM 733 C CA . LYS A 1 88 ? -9.092 19.977 12.555 1.00 91.62 88 LYS A CA 1
ATOM 734 C C . LYS A 1 88 ? -10.135 18.925 12.165 1.00 91.62 88 LYS A C 1
ATOM 736 O O . LYS A 1 88 ? -11.104 19.258 11.489 1.00 91.62 88 LYS A O 1
ATOM 741 N N . ASN A 1 89 ? -9.964 17.671 12.592 1.00 91.56 89 ASN A N 1
ATOM 742 C CA . ASN A 1 89 ? -10.846 16.542 12.282 1.00 91.56 89 ASN A CA 1
ATOM 743 C C . ASN A 1 89 ? -11.074 16.333 10.767 1.00 91.56 89 ASN A C 1
ATOM 745 O O . ASN A 1 89 ? -12.163 15.960 10.332 1.00 91.56 89 ASN A O 1
ATOM 749 N N . ILE A 1 90 ? -10.043 16.575 9.958 1.00 93.62 90 ILE A N 1
ATOM 750 C CA . ILE A 1 90 ? -10.086 16.416 8.505 1.00 93.62 90 ILE A CA 1
ATOM 751 C C . ILE A 1 90 ? -9.692 14.973 8.154 1.00 93.62 90 ILE A C 1
ATOM 753 O O . ILE A 1 90 ? -8.603 14.526 8.535 1.00 93.62 90 ILE A O 1
ATOM 757 N N . PRO A 1 91 ? -10.538 14.215 7.430 1.00 94.50 91 PRO A N 1
ATOM 758 C CA . PRO A 1 91 ? -10.178 12.881 6.981 1.00 94.50 91 PRO A CA 1
ATOM 759 C C . PRO A 1 91 ? -9.006 12.927 5.995 1.00 94.50 91 PRO A C 1
ATOM 761 O O . PRO A 1 91 ? -8.905 13.799 5.134 1.00 94.50 91 PRO A O 1
ATOM 764 N N . ILE A 1 92 ? -8.137 11.930 6.117 1.00 94.00 92 ILE A N 1
ATOM 765 C CA . ILE A 1 92 ? -6.980 11.697 5.253 1.00 94.00 92 ILE A CA 1
ATOM 766 C C . ILE A 1 92 ? -7.088 10.295 4.657 1.00 94.00 92 ILE A C 1
ATOM 768 O O . ILE A 1 92 ? -7.211 9.313 5.407 1.00 94.00 92 ILE A O 1
ATOM 772 N N . ILE A 1 93 ? -7.025 10.211 3.331 1.00 94.62 93 ILE A N 1
ATOM 773 C CA . ILE A 1 93 ? -6.808 8.979 2.576 1.00 94.62 93 ILE A CA 1
ATOM 774 C C . ILE A 1 93 ? -5.325 8.898 2.235 1.00 94.62 93 ILE A C 1
ATOM 776 O O . ILE A 1 93 ? -4.797 9.780 1.564 1.00 94.62 93 ILE A O 1
ATOM 780 N N . HIS A 1 94 ? -4.666 7.824 2.654 1.00 92.75 94 HIS A N 1
ATOM 781 C CA . HIS A 1 94 ? -3.327 7.499 2.178 1.00 92.75 94 HIS A CA 1
ATOM 782 C C . HIS A 1 94 ? -3.403 6.417 1.110 1.00 92.75 94 HIS A C 1
ATOM 784 O O . HIS A 1 94 ? -3.887 5.322 1.388 1.00 92.75 94 HIS A O 1
ATOM 790 N N . TYR A 1 95 ? -2.939 6.715 -0.096 1.00 92.25 95 TYR A N 1
ATOM 791 C CA . TYR A 1 95 ? -2.948 5.797 -1.223 1.00 92.25 95 TYR A CA 1
ATOM 792 C C . TYR A 1 95 ? -1.546 5.236 -1.462 1.00 92.25 95 TYR A C 1
ATOM 794 O O . TYR A 1 95 ? -0.637 5.971 -1.847 1.00 92.25 95 TYR A O 1
ATOM 802 N N . ASP A 1 96 ? -1.376 3.932 -1.245 1.00 87.00 96 ASP A N 1
ATOM 803 C CA . ASP A 1 96 ? -0.073 3.267 -1.304 1.00 87.00 96 ASP A CA 1
ATOM 804 C C . ASP A 1 96 ? -0.189 1.821 -1.820 1.00 87.00 96 ASP A C 1
ATOM 806 O O . ASP A 1 96 ? -1.217 1.162 -1.710 1.00 87.00 96 ASP A O 1
ATOM 810 N N . HIS A 1 97 ? 0.891 1.267 -2.359 1.00 81.31 97 HIS A N 1
ATOM 811 C CA . HIS A 1 97 ? 0.973 -0.143 -2.727 1.00 81.31 97 HIS A CA 1
ATOM 812 C C . HIS A 1 97 ? 0.878 -1.118 -1.550 1.00 81.31 97 HIS A C 1
ATOM 814 O O . HIS A 1 97 ? 0.595 -2.303 -1.749 1.00 81.31 97 HIS A O 1
ATOM 820 N N . GLY A 1 98 ? 1.116 -0.652 -0.320 1.00 74.38 98 GLY A N 1
ATOM 821 C CA . GLY A 1 98 ? 1.092 -1.473 0.881 1.00 74.38 98 GLY A CA 1
ATOM 822 C C . GLY A 1 98 ? 2.178 -2.548 0.914 1.00 74.38 98 GLY A C 1
ATOM 823 O O . GLY A 1 98 ? 2.041 -3.508 1.665 1.00 74.38 98 GLY A O 1
ATOM 824 N N . SER A 1 99 ? 3.260 -2.444 0.131 1.00 72.50 99 SER A N 1
ATOM 825 C CA . SER A 1 99 ? 4.403 -3.375 0.241 1.00 72.50 99 SER A CA 1
ATOM 826 C C . SER A 1 99 ? 4.952 -3.376 1.676 1.00 72.50 99 SER A C 1
ATOM 828 O O . SER A 1 99 ? 4.625 -2.473 2.424 1.00 72.50 99 SER A O 1
ATOM 830 N N . HIS A 1 100 ? 5.727 -4.350 2.161 1.00 64.06 100 HIS A N 1
ATOM 831 C CA . HIS A 1 100 ? 6.368 -4.185 3.472 1.00 64.06 100 HIS A CA 1
ATOM 832 C C . HIS A 1 100 ? 7.642 -3.343 3.308 1.00 64.06 100 HIS A C 1
ATOM 834 O O . HIS A 1 100 ? 8.744 -3.887 3.245 1.00 64.06 100 HIS A O 1
ATOM 840 N N . PHE A 1 101 ? 7.555 -2.012 3.322 1.00 55.38 101 PHE A N 1
ATOM 841 C CA . PHE A 1 101 ? 8.727 -1.187 3.651 1.00 55.38 101 PHE A CA 1
ATOM 842 C C . PHE A 1 101 ? 9.036 -1.325 5.150 1.00 55.38 101 PHE A C 1
ATOM 844 O O . PHE A 1 101 ? 8.926 -0.413 5.963 1.00 55.38 101 PHE A O 1
ATOM 851 N N . CYS A 1 102 ? 9.398 -2.542 5.553 1.00 42.75 102 CYS A N 1
ATOM 852 C CA . CYS A 1 102 ? 10.005 -2.835 6.830 1.00 42.75 102 CYS A CA 1
ATOM 853 C C . CYS A 1 102 ? 11.517 -2.880 6.598 1.00 42.75 102 CYS A C 1
ATOM 855 O O . CYS A 1 102 ? 12.049 -3.928 6.239 1.00 42.75 102 CYS A O 1
ATOM 857 N N . ARG A 1 103 ? 12.195 -1.762 6.905 1.00 44.03 103 ARG A N 1
ATOM 858 C CA . ARG A 1 103 ? 13.660 -1.615 7.094 1.00 44.03 103 ARG A CA 1
ATOM 859 C C . ARG A 1 103 ? 14.506 -1.100 5.926 1.00 44.03 103 ARG A C 1
ATOM 861 O O . ARG A 1 103 ? 15.728 -1.182 6.038 1.00 44.03 103 ARG A O 1
ATOM 868 N N . SER A 1 104 ? 13.947 -0.576 4.842 1.00 39.88 104 SER A N 1
ATOM 869 C CA . SER A 1 104 ? 14.794 -0.038 3.768 1.00 39.88 104 SER A CA 1
ATOM 870 C C . SER A 1 104 ? 15.457 1.282 4.199 1.00 39.88 104 SER A C 1
ATOM 872 O O . SER A 1 104 ? 14.878 2.352 4.093 1.00 39.88 104 SER A O 1
ATOM 874 N N . TYR A 1 105 ? 16.683 1.158 4.706 1.00 41.47 105 TYR A N 1
ATOM 875 C CA . TYR A 1 105 ? 17.828 2.065 4.542 1.00 41.47 105 TYR A CA 1
ATOM 876 C C . TYR A 1 105 ? 17.825 3.484 5.124 1.00 41.47 105 TYR A C 1
ATOM 878 O O . TYR A 1 105 ? 18.916 4.012 5.311 1.00 41.47 105 TYR A O 1
ATOM 886 N N . TYR A 1 106 ? 16.703 4.069 5.537 1.00 41.50 106 TYR A N 1
ATOM 887 C CA . TYR A 1 106 ? 16.720 5.363 6.236 1.00 41.50 106 TYR A CA 1
ATOM 888 C C . TYR A 1 106 ? 16.917 5.201 7.749 1.00 41.50 106 TYR A C 1
ATOM 890 O O . TYR A 1 106 ? 16.134 5.687 8.556 1.00 41.50 106 TYR A O 1
ATOM 898 N N . VAL A 1 107 ? 17.983 4.502 8.149 1.00 41.66 107 VAL A N 1
ATOM 899 C CA . VAL A 1 107 ? 18.645 4.817 9.425 1.00 41.66 107 VAL A CA 1
ATOM 900 C C . VAL A 1 107 ? 19.635 5.923 9.076 1.00 41.66 107 VAL A C 1
ATOM 902 O O . VAL A 1 107 ? 20.830 5.667 8.960 1.00 41.66 107 VAL A O 1
ATOM 905 N N . LEU A 1 108 ? 19.119 7.116 8.762 1.00 40.44 108 LEU A N 1
ATOM 906 C CA . LEU A 1 108 ? 19.977 8.277 8.516 1.00 40.44 108 LEU A CA 1
ATOM 907 C C . LEU A 1 108 ? 20.614 8.795 9.808 1.00 40.44 108 LEU A C 1
ATOM 909 O O . LEU A 1 108 ? 21.575 9.541 9.729 1.00 40.44 108 LEU A O 1
ATOM 913 N N . ASP A 1 109 ? 20.196 8.291 10.968 1.00 42.00 109 ASP A N 1
ATOM 914 C CA . ASP A 1 109 ? 20.980 8.386 12.187 1.00 42.00 109 ASP A CA 1
ATOM 915 C C . ASP A 1 109 ? 20.691 7.193 13.096 1.00 42.00 109 ASP A C 1
ATOM 917 O O . ASP A 1 109 ? 19.545 6.759 13.230 1.00 42.00 109 ASP A O 1
ATOM 921 N N . LYS A 1 110 ? 21.725 6.630 13.734 1.00 46.56 110 LYS A N 1
ATOM 922 C CA . LYS A 1 110 ? 21.540 5.549 14.727 1.00 46.56 110 LYS A CA 1
ATOM 923 C C . LYS A 1 110 ? 20.720 6.012 15.935 1.00 46.56 110 LYS A C 1
ATOM 925 O O . LYS A 1 110 ? 20.157 5.165 16.632 1.00 46.56 110 LYS A O 1
ATOM 930 N N . ASP A 1 111 ? 20.635 7.323 16.127 1.00 48.16 111 ASP A N 1
ATOM 931 C CA . ASP A 1 111 ? 19.945 7.964 17.237 1.00 48.16 111 ASP A CA 1
ATOM 932 C C . ASP A 1 111 ? 18.558 8.497 16.854 1.00 48.16 111 ASP A C 1
ATOM 934 O O . ASP A 1 111 ? 17.730 8.732 17.738 1.00 48.16 111 ASP A O 1
ATOM 938 N N . ASP A 1 112 ? 18.238 8.572 15.557 1.00 43.59 112 ASP A N 1
ATOM 939 C CA . ASP A 1 112 ? 16.941 9.049 15.090 1.00 43.59 112 ASP A CA 1
ATOM 940 C C . ASP A 1 112 ? 15.989 7.874 14.808 1.00 43.59 112 ASP A C 1
ATOM 942 O O . ASP A 1 112 ? 15.780 7.396 13.691 1.00 43.59 112 ASP A O 1
ATOM 946 N N . ILE A 1 113 ? 15.393 7.363 15.891 1.00 47.06 113 ILE A N 1
ATOM 947 C CA . ILE A 1 113 ? 14.361 6.303 15.891 1.00 47.06 113 ILE A CA 1
ATOM 948 C C . ILE A 1 113 ? 13.071 6.767 15.165 1.00 47.06 113 ILE A C 1
ATOM 950 O O . ILE A 1 113 ? 12.110 6.004 15.028 1.00 47.06 113 ILE A O 1
ATOM 954 N N . THR A 1 114 ? 13.036 7.997 14.649 1.00 42.56 114 THR A N 1
ATOM 955 C CA . THR A 1 114 ? 11.889 8.630 13.993 1.00 42.56 114 THR A CA 1
ATOM 956 C C . THR A 1 114 ? 11.700 8.243 12.530 1.00 42.56 114 THR A C 1
ATOM 958 O O . THR A 1 114 ? 11.018 8.966 11.814 1.00 42.56 114 THR A O 1
ATOM 961 N N . CYS A 1 115 ? 12.183 7.083 12.062 1.00 43.09 115 CYS A N 1
ATOM 962 C CA . CYS A 1 115 ? 11.716 6.540 10.779 1.00 43.09 115 CYS A CA 1
ATOM 963 C C . CYS A 1 115 ? 10.224 6.140 10.920 1.00 43.09 115 CYS A C 1
ATOM 965 O O . CYS A 1 115 ? 9.858 4.982 11.153 1.00 43.09 115 CYS A O 1
ATOM 967 N N . SER A 1 116 ? 9.382 7.177 10.891 1.00 52.56 116 SER A N 1
ATOM 968 C CA . SER A 1 116 ? 7.988 7.300 11.307 1.00 52.56 116 SER A CA 1
ATOM 969 C C . SER A 1 116 ? 7.039 7.122 10.145 1.00 52.56 116 SER A C 1
ATOM 971 O O . SER A 1 116 ? 5.841 7.077 10.386 1.00 52.56 116 SER A O 1
ATOM 973 N N . TYR A 1 117 ? 7.558 6.954 8.924 1.00 59.75 117 TYR A N 1
ATOM 974 C CA . TYR A 1 117 ? 6.775 6.973 7.697 1.00 59.75 117 TYR A CA 1
ATOM 975 C C . TYR A 1 117 ? 5.483 6.140 7.805 1.00 59.75 117 TYR A C 1
ATOM 977 O O . TYR A 1 117 ? 4.372 6.658 7.727 1.00 59.75 117 TYR A O 1
ATOM 985 N N . ARG A 1 118 ? 5.597 4.845 8.120 1.00 62.66 118 ARG A N 1
ATOM 986 C CA . ARG A 1 118 ? 4.407 3.986 8.285 1.00 62.66 118 ARG A CA 1
ATOM 987 C C . ARG A 1 118 ? 3.622 4.248 9.551 1.00 62.66 118 ARG A C 1
ATOM 989 O O . ARG A 1 118 ? 2.454 3.880 9.639 1.00 62.66 118 ARG A O 1
ATOM 996 N N . GLY A 1 119 ? 4.269 4.836 10.545 1.00 63.59 119 GLY A N 1
ATOM 997 C CA . GLY A 1 119 ? 3.564 5.312 11.713 1.00 63.59 119 GLY A CA 1
ATOM 998 C C . GLY A 1 119 ? 2.593 6.434 11.376 1.00 63.59 119 GLY A C 1
ATOM 999 O O . GLY A 1 119 ? 1.442 6.395 11.809 1.00 63.59 119 GLY A O 1
ATOM 1000 N N . ASP A 1 120 ? 3.020 7.356 10.525 1.00 70.06 120 ASP A N 1
ATOM 1001 C CA . ASP A 1 120 ? 2.206 8.469 10.056 1.00 70.06 120 ASP A CA 1
ATOM 1002 C C . ASP A 1 120 ? 1.051 7.955 9.180 1.00 70.06 120 ASP A C 1
ATOM 1004 O O . ASP A 1 120 ? -0.097 8.350 9.385 1.00 70.06 120 ASP A O 1
ATOM 1008 N N . VAL A 1 121 ? 1.292 6.942 8.337 1.00 74.81 121 VAL A N 1
ATOM 1009 C CA . VAL A 1 121 ? 0.218 6.262 7.587 1.00 74.81 121 VAL A CA 1
ATOM 1010 C C . VAL A 1 121 ? -0.825 5.627 8.511 1.00 74.81 121 VAL A C 1
ATOM 1012 O O . VAL A 1 121 ? -2.023 5.766 8.270 1.00 74.81 121 VAL A O 1
ATOM 1015 N N . CYS A 1 122 ? -0.423 5.003 9.625 1.00 74.50 122 CYS A N 1
ATOM 1016 C CA . CYS A 1 122 ? -1.382 4.469 10.601 1.00 74.50 122 CYS A CA 1
ATOM 1017 C C . CYS A 1 122 ? -2.260 5.555 11.260 1.00 74.50 122 CYS A C 1
ATOM 1019 O O . CYS A 1 122 ? -3.291 5.219 11.857 1.00 74.50 122 CYS A O 1
ATOM 1021 N N . ARG A 1 123 ? -1.882 6.840 11.172 1.00 77.69 123 ARG A N 1
ATOM 1022 C CA . ARG A 1 123 ? -2.725 7.958 11.621 1.00 77.69 123 ARG A CA 1
ATOM 1023 C C . ARG A 1 123 ? -3.805 8.340 10.619 1.00 77.69 123 ARG A C 1
ATOM 1025 O O . ARG A 1 123 ? -4.760 9.005 11.016 1.00 77.69 123 ARG A O 1
ATOM 1032 N N . CYS A 1 124 ? -3.695 7.913 9.365 1.00 87.94 124 CYS A N 1
ATOM 1033 C CA . CYS A 1 124 ? -4.689 8.228 8.352 1.00 87.94 124 CYS A CA 1
ATOM 1034 C C . CYS A 1 124 ? -6.058 7.650 8.734 1.00 87.94 124 CYS A C 1
ATOM 1036 O O . CYS A 1 124 ? -6.185 6.619 9.414 1.00 87.94 124 CYS A O 1
ATOM 1038 N N . SER A 1 125 ? -7.109 8.357 8.325 1.00 91.12 125 SER A N 1
ATOM 1039 C CA . SER A 1 125 ? -8.482 7.890 8.528 1.00 91.12 125 SER A CA 1
ATOM 1040 C C . SER A 1 125 ? -8.786 6.682 7.644 1.00 91.12 125 SER A C 1
ATOM 1042 O O . SER A 1 125 ? -9.427 5.742 8.107 1.00 91.12 125 SER A O 1
ATOM 1044 N N . HIS A 1 126 ? -8.239 6.679 6.425 1.00 93.50 126 HIS A N 1
ATOM 1045 C CA . HIS A 1 126 ? -8.419 5.632 5.433 1.00 93.50 126 HIS A CA 1
ATOM 1046 C C . HIS A 1 126 ? -7.081 5.341 4.743 1.00 93.50 126 HIS A C 1
ATOM 1048 O O . HIS A 1 126 ? -6.264 6.239 4.532 1.00 93.50 126 HIS A O 1
ATOM 1054 N N . ILE A 1 127 ? -6.855 4.082 4.391 1.00 92.50 127 ILE A N 1
ATOM 1055 C CA . ILE A 1 127 ? -5.671 3.600 3.687 1.00 92.50 127 ILE A CA 1
ATOM 1056 C C . ILE A 1 127 ? -6.146 2.844 2.456 1.00 92.50 127 ILE A C 1
ATOM 1058 O O . ILE A 1 127 ? -6.860 1.852 2.549 1.00 92.50 127 ILE A O 1
ATOM 1062 N N . VAL A 1 128 ? -5.746 3.294 1.284 1.00 94.31 128 VAL A N 1
ATOM 1063 C CA . VAL A 1 128 ? -6.042 2.617 0.033 1.00 94.31 128 VAL A CA 1
ATOM 1064 C C . VAL A 1 128 ? -4.826 1.810 -0.371 1.00 94.31 128 VAL A C 1
ATOM 1066 O O . VAL A 1 128 ? -3.710 2.322 -0.390 1.00 94.31 128 VAL A O 1
ATOM 1069 N N . CYS A 1 129 ? -5.052 0.536 -0.669 1.00 92.50 129 CYS A N 1
ATOM 1070 C CA . CYS A 1 129 ? -4.024 -0.386 -1.111 1.00 92.50 129 CYS A CA 1
ATOM 1071 C C . CYS A 1 129 ? -4.341 -0.981 -2.482 1.00 92.50 129 CYS A C 1
ATOM 1073 O O . CYS A 1 129 ? -5.503 -1.147 -2.865 1.00 92.50 129 CYS A O 1
ATOM 1075 N N . TRP A 1 130 ? -3.291 -1.322 -3.231 1.00 91.81 130 TRP A N 1
ATOM 1076 C CA . TRP A 1 130 ? -3.458 -1.850 -4.587 1.00 91.81 130 TRP A CA 1
ATOM 1077 C C . TRP A 1 130 ? -4.080 -3.244 -4.589 1.00 91.81 130 TRP A C 1
ATOM 1079 O O . TRP A 1 130 ? -4.918 -3.537 -5.429 1.00 91.81 130 TRP A O 1
ATOM 1089 N N . GLY A 1 131 ? -3.720 -4.107 -3.643 1.00 90.88 131 GLY A N 1
ATOM 1090 C CA . GLY A 1 131 ? -4.148 -5.503 -3.653 1.00 90.88 131 GLY A CA 1
ATOM 1091 C C . GLY A 1 131 ? -4.251 -6.119 -2.267 1.00 90.88 131 GLY A C 1
ATOM 1092 O O . GLY A 1 131 ? -3.935 -5.501 -1.246 1.00 90.88 131 GLY A O 1
ATOM 1093 N N . LYS A 1 132 ? -4.660 -7.392 -2.238 1.00 88.75 132 LYS A N 1
ATOM 1094 C CA . LYS A 1 132 ? -4.805 -8.181 -1.005 1.00 88.75 132 LYS A CA 1
ATOM 1095 C C . LYS A 1 132 ? -3.503 -8.235 -0.206 1.00 88.75 132 LYS A C 1
ATOM 1097 O O . LYS A 1 132 ? -3.540 -8.164 1.017 1.00 88.75 132 LYS A O 1
ATOM 1102 N N . ASN A 1 133 ? -2.364 -8.305 -0.893 1.00 85.25 133 ASN A N 1
ATOM 1103 C CA . ASN A 1 133 ? -1.061 -8.292 -0.238 1.00 85.25 133 ASN A CA 1
ATOM 1104 C C . ASN A 1 133 ? -0.815 -6.979 0.524 1.00 85.25 133 ASN A C 1
ATOM 1106 O O . ASN A 1 133 ? -0.418 -7.004 1.684 1.00 85.25 133 ASN A O 1
ATOM 1110 N N . GLY A 1 134 ? -1.113 -5.835 -0.101 1.00 86.00 134 GLY A N 1
ATOM 1111 C CA . GLY A 1 134 ? -0.963 -4.529 0.540 1.00 86.00 134 GLY A CA 1
ATOM 1112 C C . GLY A 1 134 ? -1.812 -4.409 1.804 1.00 86.00 134 GLY A C 1
ATOM 1113 O O . GLY A 1 134 ? -1.325 -4.011 2.862 1.00 86.00 134 GLY A O 1
ATOM 1114 N N . ARG A 1 135 ? -3.066 -4.862 1.723 1.00 89.06 135 ARG A N 1
ATOM 1115 C CA . ARG A 1 135 ? -3.960 -4.982 2.879 1.00 89.06 135 ARG A CA 1
ATOM 1116 C C . ARG A 1 135 ? -3.372 -5.855 3.985 1.00 89.06 135 ARG A C 1
ATOM 1118 O O . ARG A 1 135 ? -3.361 -5.450 5.145 1.00 89.06 135 ARG A O 1
ATOM 1125 N N . ASP A 1 136 ? -2.953 -7.071 3.644 1.00 85.81 136 ASP A N 1
ATOM 1126 C CA . ASP A 1 136 ? -2.477 -8.047 4.627 1.00 85.81 136 ASP A CA 1
ATOM 1127 C C . ASP A 1 136 ? -1.230 -7.517 5.347 1.00 85.81 136 ASP A C 1
ATOM 1129 O O . ASP A 1 136 ? -1.097 -7.671 6.562 1.00 85.81 136 ASP A O 1
ATOM 1133 N N . ASN A 1 137 ? -0.383 -6.768 4.640 1.00 81.81 137 ASN A N 1
ATOM 1134 C CA . ASN A 1 137 ? 0.750 -6.071 5.234 1.00 81.81 137 ASN A CA 1
ATOM 1135 C C . ASN A 1 137 ? 0.289 -5.001 6.230 1.00 81.81 137 ASN A C 1
ATOM 1137 O O . ASN A 1 137 ? 0.779 -4.987 7.359 1.00 81.81 137 ASN A O 1
ATOM 1141 N N . TRP A 1 138 ? -0.684 -4.156 5.879 1.00 83.00 138 TRP A N 1
ATOM 1142 C CA . TRP A 1 138 ? -1.249 -3.160 6.800 1.00 83.00 138 TRP A CA 1
ATOM 1143 C C . TRP A 1 138 ? -1.885 -3.781 8.047 1.00 83.00 138 TRP A C 1
ATOM 1145 O O . TRP A 1 138 ? -1.666 -3.282 9.155 1.00 83.00 138 TRP A O 1
ATOM 1155 N N . LEU A 1 139 ? -2.566 -4.920 7.902 1.00 82.31 139 LEU A N 1
ATOM 1156 C CA . LEU A 1 139 ? -3.057 -5.706 9.036 1.00 82.31 139 LEU A CA 1
ATOM 1157 C C . LEU A 1 139 ? -1.911 -6.127 9.966 1.00 82.31 139 LEU A C 1
ATOM 1159 O O . LEU A 1 139 ? -2.029 -6.004 11.184 1.00 82.31 139 LEU A O 1
ATOM 1163 N N . THR A 1 140 ? -0.764 -6.546 9.418 1.00 76.38 140 THR A N 1
ATOM 1164 C CA . THR A 1 140 ? 0.406 -6.883 10.250 1.00 76.38 140 THR A CA 1
ATOM 1165 C C . THR A 1 140 ? 1.004 -5.685 10.998 1.00 76.38 140 THR A C 1
ATOM 1167 O O . THR A 1 140 ? 1.687 -5.887 12.004 1.00 76.38 140 THR A O 1
ATOM 1170 N N . TYR A 1 141 ? 0.730 -4.453 10.548 1.00 74.31 141 TYR A N 1
ATOM 1171 C CA . TYR A 1 141 ? 1.125 -3.201 11.210 1.00 74.31 141 TYR A CA 1
ATOM 1172 C C . TYR A 1 141 ? 0.068 -2.648 12.175 1.00 74.31 141 TYR A C 1
ATOM 1174 O O . TYR A 1 141 ? 0.291 -1.606 12.789 1.00 74.31 141 TYR A O 1
ATOM 1182 N N . GLY A 1 142 ? -1.069 -3.329 12.328 1.00 74.00 142 GLY A N 1
ATOM 1183 C CA . GLY A 1 142 ? -2.128 -2.932 13.259 1.00 74.00 142 GLY A CA 1
ATOM 1184 C C . GLY A 1 142 ? -3.045 -1.843 12.767 1.00 74.00 142 GLY A C 1
ATOM 1185 O O . GLY A 1 142 ? -3.727 -1.204 13.566 1.00 74.00 142 GLY A O 1
ATOM 1186 N N . VAL A 1 143 ? -3.082 -1.652 11.454 1.00 80.88 143 VAL A N 1
ATOM 1187 C CA . VAL A 1 143 ? -4.159 -0.902 10.825 1.00 80.88 143 VAL A CA 1
ATOM 1188 C C . VAL A 1 143 ? -5.455 -1.691 10.992 1.00 80.88 143 VAL A C 1
ATOM 1190 O O . VAL A 1 143 ? -5.509 -2.889 10.711 1.00 80.88 143 VAL A O 1
ATOM 1193 N N . MET A 1 144 ? -6.500 -1.010 11.459 1.00 80.38 144 MET A N 1
ATOM 1194 C CA . MET A 1 144 ? -7.811 -1.622 11.678 1.00 80.38 144 MET A CA 1
ATOM 1195 C C . MET A 1 144 ? -8.458 -2.007 10.346 1.00 80.38 144 MET A C 1
ATOM 1197 O O . MET A 1 144 ? -8.261 -1.326 9.337 1.00 80.38 144 MET A O 1
ATOM 1201 N N . LYS A 1 145 ? -9.254 -3.081 10.342 1.00 86.62 145 LYS A N 1
ATOM 1202 C CA . LYS A 1 145 ? -9.862 -3.621 9.119 1.00 86.62 145 LYS A CA 1
ATOM 1203 C C . LYS A 1 145 ? -10.762 -2.616 8.403 1.00 86.62 145 LYS A C 1
ATOM 1205 O O . LYS A 1 145 ? -10.835 -2.610 7.182 1.00 86.62 145 LYS A O 1
ATOM 1210 N N . GLU A 1 146 ? -11.398 -1.752 9.172 1.00 87.44 146 GLU A N 1
ATOM 1211 C CA . GLU A 1 146 ? -12.352 -0.745 8.722 1.00 87.44 146 GLU A CA 1
ATOM 1212 C C . GLU A 1 146 ? -11.656 0.451 8.060 1.00 87.44 146 GLU A C 1
ATOM 1214 O O . GLU A 1 146 ? -12.307 1.251 7.397 1.00 87.44 146 GLU A O 1
ATOM 1219 N N . LYS A 1 147 ? -10.334 0.585 8.243 1.00 88.38 147 LYS A N 1
ATOM 1220 C CA . LYS A 1 147 ? -9.554 1.698 7.699 1.00 88.38 147 LYS A CA 1
ATOM 1221 C C . LYS A 1 147 ? -9.001 1.435 6.311 1.00 88.38 147 LYS A C 1
ATOM 1223 O O . LYS A 1 147 ? -8.621 2.403 5.665 1.00 88.38 147 LYS A O 1
ATOM 1228 N N . TYR A 1 148 ? -8.891 0.188 5.855 1.00 90.31 148 TYR A N 1
ATOM 1229 C CA . TYR A 1 148 ? -8.307 -0.068 4.542 1.00 90.31 148 TYR A CA 1
ATOM 1230 C C . TYR A 1 148 ? -9.342 -0.347 3.459 1.00 90.31 148 TYR A C 1
ATOM 1232 O O . TYR A 1 148 ? -10.396 -0.932 3.698 1.00 90.31 148 TYR A O 1
ATOM 1240 N N . PHE A 1 149 ? -8.966 -0.012 2.232 1.00 94.69 149 PHE A N 1
ATOM 1241 C CA . PHE A 1 149 ? -9.743 -0.241 1.025 1.00 94.69 149 PHE A CA 1
ATOM 1242 C C . PHE A 1 149 ? -8.813 -0.818 -0.028 1.00 94.69 149 PHE A C 1
ATOM 1244 O O . PHE A 1 149 ? -7.670 -0.381 -0.156 1.00 94.69 149 PHE A O 1
ATOM 1251 N N . ILE A 1 150 ? -9.283 -1.818 -0.768 1.00 94.50 150 ILE A N 1
ATOM 1252 C CA . ILE A 1 150 ? -8.537 -2.341 -1.907 1.00 94.50 150 ILE A CA 1
ATOM 1253 C C . ILE A 1 150 ? -9.185 -1.794 -3.173 1.00 94.50 150 ILE A C 1
ATOM 1255 O O . ILE A 1 150 ? -10.316 -2.158 -3.483 1.00 94.50 150 ILE A O 1
ATOM 1259 N N . THR A 1 151 ? -8.484 -0.924 -3.894 1.00 95.75 151 THR A N 1
ATOM 1260 C CA . THR A 1 151 ? -9.007 -0.331 -5.136 1.00 95.75 151 THR A CA 1
ATOM 1261 C C . THR A 1 151 ? -8.342 -0.896 -6.383 1.00 95.75 151 THR A C 1
ATOM 1263 O O . THR A 1 151 ? -8.896 -0.760 -7.468 1.00 95.75 151 THR A O 1
ATOM 1266 N N . GLY A 1 152 ? -7.175 -1.529 -6.268 1.00 93.94 152 GLY A N 1
ATOM 1267 C CA . GLY A 1 152 ? -6.248 -1.615 -7.402 1.00 93.94 152 GLY A CA 1
ATOM 1268 C C . GLY A 1 152 ? -5.328 -0.401 -7.398 1.00 93.94 152 GLY A C 1
ATOM 1269 O O . GLY A 1 152 ? -5.626 0.560 -6.694 1.00 93.94 152 GLY A O 1
ATOM 1270 N N . GLY A 1 153 ? -4.224 -0.458 -8.134 1.00 92.38 153 GLY A N 1
ATOM 1271 C CA . GLY A 1 153 ? -3.346 0.667 -8.435 1.00 92.38 153 GLY A CA 1
ATOM 1272 C C . GLY A 1 153 ? -3.884 1.445 -9.633 1.00 92.38 153 GLY A C 1
ATOM 1273 O O . GLY A 1 153 ? -3.924 0.908 -10.737 1.00 92.38 153 GLY A O 1
ATOM 1274 N N . ILE A 1 154 ? -4.276 2.702 -9.424 1.00 93.00 154 ILE A N 1
ATOM 1275 C CA . ILE A 1 154 ? -4.834 3.599 -10.449 1.00 93.00 154 ILE A CA 1
ATOM 1276 C C . ILE A 1 154 ? -3.900 3.775 -11.649 1.00 93.00 154 ILE A C 1
ATOM 1278 O O . ILE A 1 154 ? -4.362 3.909 -12.780 1.00 93.00 154 ILE A O 1
ATOM 1282 N N . GLN A 1 155 ? -2.588 3.657 -11.433 1.00 88.75 155 GLN A N 1
ATOM 1283 C CA . GLN A 1 155 ? -1.583 3.689 -12.490 1.00 88.75 155 GLN A CA 1
ATOM 1284 C C . GLN A 1 155 ? -1.675 2.523 -13.476 1.00 88.75 155 GLN A C 1
ATOM 1286 O O . GLN A 1 155 ? -1.142 2.611 -14.578 1.00 88.75 155 GLN A O 1
ATOM 1291 N N . PHE A 1 156 ? -2.307 1.415 -13.084 1.00 92.12 156 PHE A N 1
ATOM 1292 C CA . PHE A 1 156 ? -2.423 0.234 -13.929 1.00 92.12 156 PHE A CA 1
ATOM 1293 C C . PHE A 1 156 ? -3.676 0.260 -14.796 1.00 92.12 156 PHE A C 1
ATOM 1295 O O . PHE A 1 156 ? -3.759 -0.526 -15.733 1.00 92.12 156 PHE A O 1
ATOM 1302 N N . ASP A 1 157 ? -4.622 1.173 -14.562 1.00 92.88 157 ASP A N 1
ATOM 1303 C CA . ASP A 1 157 ? -5.850 1.244 -15.361 1.00 92.88 157 ASP A CA 1
ATOM 1304 C C . ASP A 1 157 ? -5.578 1.526 -16.841 1.00 92.88 157 ASP A C 1
ATOM 1306 O O . ASP A 1 157 ? -6.318 1.069 -17.714 1.00 92.88 157 ASP A O 1
ATOM 1310 N N . VAL A 1 158 ? -4.498 2.252 -17.145 1.00 89.62 158 VAL A N 1
ATOM 1311 C CA . VAL A 1 158 ? -4.069 2.507 -18.528 1.00 89.62 158 VAL A CA 1
ATOM 1312 C C . VAL A 1 158 ? -3.690 1.218 -19.268 1.00 89.62 158 VAL A C 1
ATOM 1314 O O . VAL A 1 158 ? -3.847 1.151 -20.486 1.00 89.62 158 VAL A O 1
ATOM 1317 N N . LEU A 1 159 ? -3.262 0.177 -18.542 1.00 91.06 159 LEU A N 1
ATOM 1318 C CA . LEU A 1 159 ? -2.858 -1.108 -19.118 1.00 91.06 159 LEU A CA 1
ATOM 1319 C C . LEU A 1 159 ? -4.034 -1.918 -19.671 1.00 91.06 159 LEU A C 1
ATOM 1321 O O . LEU A 1 159 ? -3.816 -2.798 -20.497 1.00 91.06 159 LEU A O 1
ATOM 1325 N N . TYR A 1 160 ? -5.257 -1.622 -19.224 1.00 87.38 160 TYR A N 1
ATOM 1326 C CA . TYR A 1 160 ? -6.470 -2.348 -19.615 1.00 87.38 160 TYR A CA 1
ATOM 1327 C C . TYR A 1 160 ? -7.329 -1.584 -20.623 1.00 87.38 160 TYR A C 1
ATOM 1329 O O . TYR A 1 160 ? -8.091 -2.193 -21.365 1.00 87.38 160 TYR A O 1
ATOM 1337 N N . ARG A 1 161 ? -7.230 -0.250 -20.648 1.00 78.94 161 ARG A N 1
ATOM 1338 C CA . ARG A 1 161 ? -8.050 0.598 -21.531 1.00 78.94 161 ARG A CA 1
ATOM 1339 C C . ARG A 1 161 ? -7.517 0.687 -22.952 1.00 78.94 161 ARG A C 1
ATOM 1341 O O . ARG A 1 161 ? -8.291 0.848 -23.889 1.00 78.94 161 ARG A O 1
ATOM 1348 N N . LYS A 1 162 ? -6.199 0.617 -23.113 1.00 73.88 162 LYS A N 1
ATOM 1349 C CA . LYS A 1 162 ? -5.547 0.650 -24.420 1.00 73.88 162 LYS A CA 1
ATOM 1350 C C . LYS A 1 162 ? -5.202 -0.781 -24.806 1.00 73.88 162 LYS A C 1
ATOM 1352 O O . LYS A 1 162 ? -4.672 -1.519 -23.978 1.00 73.88 162 LYS A O 1
ATOM 1357 N N . ASN A 1 163 ? -5.435 -1.163 -26.061 1.00 87.38 163 ASN A N 1
ATOM 1358 C CA . ASN A 1 163 ? -4.838 -2.380 -26.607 1.00 87.38 163 ASN A CA 1
ATOM 1359 C C . ASN A 1 163 ? -3.327 -2.147 -26.767 1.00 87.38 163 ASN A C 1
ATOM 1361 O O . ASN A 1 163 ? -2.835 -1.992 -27.872 1.00 87.38 163 ASN A O 1
ATOM 1365 N N . LEU A 1 164 ? -2.578 -2.054 -25.662 1.00 91.12 164 LEU A N 1
ATOM 1366 C CA . LEU A 1 164 ? -1.157 -1.680 -25.662 1.00 91.12 164 LEU A CA 1
ATOM 1367 C C . LEU A 1 164 ? -0.273 -2.664 -26.433 1.00 91.12 164 LEU A C 1
ATOM 1369 O O . LEU A 1 164 ? 0.893 -2.375 -26.646 1.00 91.12 164 LEU A O 1
ATOM 1373 N N . LYS A 1 165 ? -0.800 -3.830 -26.819 1.00 91.69 165 LYS A N 1
ATOM 1374 C CA . LYS A 1 165 ? -0.110 -4.818 -27.653 1.00 91.69 165 LYS A CA 1
ATOM 1375 C C . LYS A 1 165 ? -0.423 -4.675 -29.143 1.00 91.69 165 LYS A C 1
ATOM 1377 O O . LYS A 1 165 ? 0.059 -5.484 -29.932 1.00 91.69 165 LYS A O 1
ATOM 1382 N N . ASP A 1 166 ? -1.203 -3.667 -29.517 1.00 95.50 166 ASP A N 1
ATOM 1383 C CA . ASP A 1 166 ? -1.550 -3.373 -30.898 1.00 95.50 166 ASP A CA 1
ATOM 1384 C C . ASP A 1 166 ? -0.306 -3.093 -31.757 1.00 95.50 166 ASP A C 1
ATOM 1386 O O . ASP A 1 166 ? 0.684 -2.506 -31.306 1.00 95.50 166 ASP A O 1
ATOM 1390 N N . ILE A 1 167 ? -0.348 -3.542 -33.010 1.00 96.00 167 ILE A N 1
ATOM 1391 C CA . ILE A 1 167 ? 0.777 -3.430 -33.938 1.00 96.00 167 ILE A CA 1
ATOM 1392 C C . ILE A 1 167 ? 1.072 -1.979 -34.336 1.00 96.00 167 ILE A C 1
ATOM 1394 O O . ILE A 1 167 ? 2.236 -1.637 -34.551 1.00 96.00 167 ILE A O 1
ATOM 1398 N N . GLU A 1 168 ? 0.068 -1.106 -34.391 1.00 97.19 168 GLU A N 1
ATOM 1399 C CA . GLU A 1 168 ? 0.261 0.307 -34.719 1.00 97.19 168 GLU A CA 1
ATOM 1400 C C . GLU A 1 168 ? 0.907 1.060 -33.553 1.00 97.19 168 GLU A C 1
ATOM 1402 O O . GLU A 1 168 ? 1.825 1.852 -33.771 1.00 97.19 168 GLU A O 1
ATOM 1407 N N . ILE A 1 169 ? 0.546 0.722 -32.307 1.00 95.62 169 ILE A N 1
ATOM 1408 C CA . ILE A 1 169 ? 1.245 1.241 -31.117 1.00 95.62 169 ILE A CA 1
ATOM 1409 C C . ILE A 1 169 ? 2.708 0.785 -31.131 1.00 95.62 169 ILE A C 1
ATOM 1411 O O . ILE A 1 169 ? 3.605 1.593 -30.878 1.00 95.62 169 ILE A O 1
ATOM 1415 N N . ARG A 1 170 ? 2.984 -0.471 -31.517 1.00 96.38 170 ARG A N 1
ATOM 1416 C CA . ARG A 1 170 ? 4.365 -0.948 -31.686 1.00 96.38 170 ARG A CA 1
ATOM 1417 C C . ARG A 1 170 ? 5.119 -0.095 -32.702 1.00 96.38 170 ARG A C 1
ATOM 1419 O O . ARG A 1 170 ? 6.235 0.334 -32.416 1.00 96.38 170 ARG A O 1
ATOM 1426 N N . LYS A 1 171 ? 4.529 0.166 -33.872 1.00 97.62 171 LYS A N 1
ATOM 1427 C CA . LYS A 1 171 ? 5.147 1.006 -34.909 1.00 97.62 171 LYS A CA 1
ATOM 1428 C C . LYS A 1 171 ? 5.429 2.418 -34.405 1.00 97.62 171 LYS A C 1
ATOM 1430 O O . LYS A 1 171 ? 6.518 2.931 -34.652 1.00 97.62 171 LYS A O 1
ATOM 1435 N N . GLU A 1 172 ? 4.505 3.019 -33.659 1.00 97.31 172 GLU A N 1
ATOM 1436 C CA . GLU A 1 172 ? 4.695 4.341 -33.056 1.00 97.31 172 GLU A CA 1
ATOM 1437 C C . GLU A 1 172 ? 5.854 4.348 -32.050 1.00 97.31 172 GLU A C 1
ATOM 1439 O O . GLU A 1 172 ? 6.731 5.211 -32.131 1.00 97.31 172 GLU A O 1
ATOM 1444 N N . VAL A 1 173 ? 5.900 3.366 -31.141 1.00 97.12 173 VAL A N 1
ATOM 1445 C CA . VAL A 1 173 ? 6.976 3.231 -30.148 1.00 97.12 173 VAL A CA 1
ATOM 1446 C C . VAL A 1 173 ? 8.332 3.091 -30.835 1.00 97.12 173 VAL A C 1
ATOM 1448 O O . VAL A 1 173 ? 9.270 3.813 -30.502 1.00 97.12 173 VAL A O 1
ATOM 1451 N N . TYR A 1 174 ? 8.443 2.207 -31.826 1.00 98.06 174 TYR A N 1
ATOM 1452 C CA . TYR A 1 174 ? 9.703 1.951 -32.526 1.00 98.06 174 TYR A CA 1
ATOM 1453 C C . TYR A 1 174 ? 10.145 3.159 -33.359 1.00 98.06 174 TYR A C 1
ATOM 1455 O O . TYR A 1 174 ? 11.326 3.512 -33.352 1.00 98.06 174 TYR A O 1
ATOM 1463 N N . LYS A 1 175 ? 9.197 3.861 -33.994 1.00 97.94 175 LYS A N 1
ATOM 1464 C CA . LYS A 1 175 ? 9.453 5.123 -34.697 1.00 97.94 175 LYS A CA 1
ATOM 1465 C C . LYS A 1 175 ? 9.971 6.203 -33.745 1.00 97.94 175 LYS A C 1
ATOM 1467 O O . LYS A 1 175 ? 10.986 6.821 -34.050 1.00 97.94 175 LYS A O 1
ATOM 1472 N N . LYS A 1 176 ? 9.329 6.410 -32.586 1.00 97.69 176 LYS A N 1
ATOM 1473 C CA . LYS A 1 176 ? 9.775 7.392 -31.573 1.00 97.69 176 LYS A CA 1
ATOM 1474 C C . LYS A 1 176 ? 11.157 7.070 -31.013 1.00 97.69 176 LYS A C 1
ATOM 1476 O O . LYS A 1 176 ? 11.945 7.975 -30.770 1.00 97.69 176 LYS A O 1
ATOM 1481 N N . LEU A 1 177 ? 11.460 5.787 -30.828 1.00 97.31 177 LEU A N 1
ATOM 1482 C CA . LEU A 1 177 ? 12.769 5.328 -30.363 1.00 97.31 177 LEU A CA 1
ATOM 1483 C C . LEU A 1 177 ? 13.842 5.342 -31.464 1.00 97.31 177 LEU A C 1
ATOM 1485 O O . LEU A 1 177 ? 15.025 5.188 -31.151 1.00 97.31 177 LEU A O 1
ATOM 1489 N N . ASN A 1 178 ? 13.442 5.546 -32.724 1.00 97.56 178 ASN A N 1
ATOM 1490 C CA . ASN A 1 178 ? 14.277 5.427 -33.915 1.00 97.56 178 ASN A CA 1
ATOM 1491 C C . ASN A 1 178 ? 15.005 4.071 -33.967 1.00 97.56 178 ASN A C 1
ATOM 1493 O O . ASN A 1 178 ? 16.238 4.010 -33.974 1.00 97.56 178 ASN A O 1
ATOM 1497 N N . ILE A 1 179 ? 14.230 2.982 -33.902 1.00 97.19 179 ILE A N 1
ATOM 1498 C CA . ILE A 1 179 ? 14.738 1.603 -33.913 1.00 97.19 179 ILE A CA 1
ATOM 1499 C C . ILE A 1 179 ? 14.003 0.760 -34.975 1.00 97.19 179 ILE A C 1
ATOM 1501 O O . ILE A 1 179 ? 12.795 0.937 -35.162 1.00 97.19 179 ILE A O 1
ATOM 1505 N N . PRO A 1 180 ? 14.691 -0.171 -35.663 1.00 97.69 180 PRO A N 1
ATOM 1506 C CA . PRO A 1 180 ? 14.059 -1.082 -36.621 1.00 97.69 180 PRO A CA 1
ATOM 1507 C C . PRO A 1 180 ? 13.034 -2.026 -35.971 1.00 97.69 180 PRO A C 1
ATOM 1509 O O . PRO A 1 180 ? 13.228 -2.475 -34.840 1.00 97.69 180 PRO A O 1
ATOM 1512 N N . LEU A 1 181 ? 11.937 -2.332 -36.679 1.00 97.50 181 LEU A N 1
ATOM 1513 C CA . LEU A 1 181 ? 10.806 -3.129 -36.164 1.00 97.50 181 LEU A CA 1
ATOM 1514 C C . LEU A 1 181 ? 11.154 -4.583 -35.822 1.00 97.50 181 LEU A C 1
ATOM 1516 O O . LEU A 1 181 ? 10.475 -5.195 -34.995 1.00 97.50 181 LEU A O 1
ATOM 1520 N N . ASP A 1 182 ? 12.179 -5.130 -36.459 1.00 97.12 182 ASP A N 1
ATOM 1521 C CA . ASP A 1 182 ? 12.707 -6.478 -36.261 1.00 97.12 182 ASP A CA 1
ATOM 1522 C C . ASP A 1 182 ? 13.545 -6.612 -34.980 1.00 97.12 182 ASP A C 1
ATOM 1524 O O . ASP A 1 182 ? 13.672 -7.721 -34.452 1.00 97.12 182 ASP A O 1
ATOM 1528 N N . LYS A 1 183 ? 14.037 -5.500 -34.413 1.00 97.44 183 LYS A N 1
ATOM 1529 C CA . LYS A 1 183 ? 14.778 -5.537 -33.147 1.00 97.44 183 LYS A CA 1
ATOM 1530 C C . LYS A 1 183 ? 13.894 -5.920 -31.963 1.00 97.44 183 LYS A C 1
ATOM 1532 O O . LYS A 1 183 ? 12.740 -5.516 -31.839 1.00 97.44 183 LYS A O 1
ATOM 1537 N N . LYS A 1 184 ? 14.480 -6.651 -31.018 1.00 97.62 184 LYS A N 1
ATOM 1538 C CA . LYS A 1 184 ? 13.892 -7.004 -29.723 1.00 97.62 184 LYS A CA 1
ATOM 1539 C C . LYS A 1 184 ? 14.313 -5.995 -28.659 1.00 97.62 184 LYS A C 1
ATOM 1541 O O . LYS A 1 184 ? 15.496 -5.862 -28.348 1.00 97.62 184 LYS A O 1
ATOM 1546 N N . ILE A 1 185 ? 13.341 -5.322 -28.047 1.00 98.31 185 ILE A N 1
ATOM 1547 C CA . ILE A 1 185 ? 13.595 -4.381 -26.948 1.00 98.31 185 ILE A CA 1
ATOM 1548 C C . ILE A 1 185 ? 13.925 -5.141 -25.655 1.00 98.31 185 ILE A C 1
ATOM 1550 O O . ILE A 1 185 ? 13.103 -5.908 -25.152 1.00 98.31 185 ILE A O 1
ATOM 1554 N N . ILE A 1 186 ? 15.094 -4.871 -25.074 1.00 97.94 186 ILE A N 1
ATOM 1555 C CA . ILE A 1 186 ? 15.410 -5.196 -23.678 1.00 97.94 186 ILE A CA 1
ATOM 1556 C C . ILE A 1 186 ? 15.254 -3.910 -22.873 1.00 97.94 186 ILE A C 1
ATOM 1558 O O . ILE A 1 186 ? 16.049 -2.982 -23.031 1.00 97.94 186 ILE A O 1
ATOM 1562 N N . LEU A 1 187 ? 14.243 -3.849 -22.007 1.00 97.81 187 LEU A N 1
ATOM 1563 C CA . LEU A 1 187 ? 13.994 -2.682 -21.166 1.00 97.81 187 LEU A CA 1
ATOM 1564 C C . LEU A 1 187 ? 14.630 -2.872 -19.787 1.00 97.81 187 LEU A C 1
ATOM 1566 O O . LEU A 1 187 ? 14.260 -3.784 -19.049 1.00 97.81 187 LEU A O 1
ATOM 1570 N N . PHE A 1 188 ? 15.553 -1.988 -19.415 1.00 96.19 188 PHE A N 1
ATOM 1571 C CA . PHE A 1 188 ? 16.223 -1.997 -18.117 1.00 96.19 188 PHE A CA 1
ATOM 1572 C C . PHE A 1 188 ? 15.834 -0.783 -17.267 1.00 96.19 188 PHE A C 1
ATOM 1574 O O . PHE A 1 188 ? 16.051 0.364 -17.659 1.00 96.19 188 PHE A O 1
ATOM 1581 N N . PHE A 1 189 ? 15.304 -1.036 -16.071 1.00 94.31 189 PHE A N 1
ATOM 1582 C CA . PHE A 1 189 ? 15.041 -0.001 -15.072 1.00 94.31 189 PHE A CA 1
ATOM 1583 C C . PHE A 1 189 ? 16.259 0.189 -14.173 1.00 94.31 189 PHE A C 1
ATOM 1585 O O . PHE A 1 189 ? 16.597 -0.690 -13.375 1.00 94.31 189 PHE A O 1
ATOM 1592 N N . SER A 1 190 ? 16.916 1.339 -14.318 1.00 91.00 190 SER A N 1
ATOM 1593 C CA . SER A 1 190 ? 18.216 1.604 -13.704 1.00 91.00 190 SER A CA 1
ATOM 1594 C C . SER A 1 190 ? 18.120 2.400 -12.402 1.00 91.00 190 SER A C 1
ATOM 1596 O O . SER A 1 190 ? 17.269 3.278 -12.255 1.00 91.00 190 SER A O 1
ATOM 1598 N N . LEU A 1 191 ? 19.029 2.097 -11.471 1.00 85.75 191 LEU A N 1
ATOM 1599 C CA . LEU A 1 191 ? 19.173 2.734 -10.161 1.00 85.75 191 LEU A CA 1
ATOM 1600 C C . LEU A 1 191 ? 20.642 3.089 -9.864 1.00 85.75 191 LEU A C 1
ATOM 1602 O O . LEU A 1 191 ? 21.195 2.700 -8.834 1.00 85.75 191 LEU A O 1
ATOM 1606 N N . ILE A 1 192 ? 21.337 3.761 -10.779 1.00 77.94 192 ILE A N 1
ATOM 1607 C CA . ILE A 1 192 ? 22.792 3.956 -10.648 1.00 77.94 192 ILE A CA 1
ATOM 1608 C C . ILE A 1 192 ? 23.142 5.183 -9.800 1.00 77.94 192 ILE A C 1
ATOM 1610 O O . ILE A 1 192 ? 24.163 5.168 -9.100 1.00 77.94 192 ILE A O 1
ATOM 1614 N N . ARG A 1 193 ? 22.337 6.251 -9.841 1.00 70.12 193 ARG A N 1
ATOM 1615 C CA . ARG A 1 193 ? 22.685 7.534 -9.198 1.00 70.12 193 ARG A CA 1
ATOM 1616 C C . ARG A 1 193 ? 21.901 7.844 -7.937 1.00 70.12 193 ARG A C 1
ATOM 1618 O O . ARG A 1 193 ? 22.165 8.877 -7.326 1.00 70.12 193 ARG A O 1
ATOM 1625 N N . TYR A 1 194 ? 21.022 6.954 -7.498 1.00 70.50 194 TYR A N 1
ATOM 1626 C CA . TYR A 1 194 ? 20.311 7.132 -6.242 1.00 70.50 194 TYR A CA 1
ATOM 1627 C C . TYR A 1 194 ? 21.318 7.159 -5.080 1.00 70.50 194 TYR A C 1
ATOM 1629 O O . TYR A 1 194 ? 21.924 6.149 -4.717 1.00 70.50 194 TYR A O 1
ATOM 1637 N N . THR A 1 195 ? 21.544 8.354 -4.538 1.00 54.72 195 THR A N 1
ATOM 1638 C CA . THR A 1 195 ? 22.673 8.690 -3.655 1.00 54.72 195 THR A CA 1
ATOM 1639 C C . THR A 1 195 ? 22.662 7.936 -2.330 1.00 54.72 195 THR A C 1
ATOM 1641 O O . THR A 1 195 ? 23.723 7.710 -1.758 1.00 54.72 195 THR A O 1
ATOM 1644 N N . ASN A 1 196 ? 21.487 7.484 -1.892 1.00 66.00 196 ASN A N 1
ATOM 1645 C CA . ASN A 1 196 ? 21.295 6.741 -0.646 1.00 66.00 196 ASN A CA 1
ATOM 1646 C C . ASN A 1 196 ? 21.268 5.216 -0.842 1.00 66.00 196 ASN A C 1
ATOM 1648 O O . ASN A 1 196 ? 20.914 4.482 0.081 1.00 66.00 196 ASN A O 1
ATOM 1652 N N . LEU A 1 197 ? 21.592 4.712 -2.040 1.00 66.50 197 LEU A N 1
ATOM 1653 C CA . LEU A 1 197 ? 21.660 3.270 -2.254 1.00 66.50 197 LEU A CA 1
ATOM 1654 C C . LEU A 1 197 ? 22.858 2.656 -1.543 1.00 66.50 197 LEU A C 1
ATOM 1656 O O . LEU A 1 197 ? 23.971 3.179 -1.566 1.00 66.50 197 LEU A O 1
ATOM 1660 N N . ASP A 1 198 ? 22.627 1.457 -1.017 1.00 76.94 198 ASP A N 1
ATOM 1661 C CA . ASP A 1 198 ? 23.685 0.552 -0.594 1.00 76.94 198 ASP A CA 1
ATOM 1662 C C . ASP A 1 198 ? 24.722 0.403 -1.733 1.00 76.94 198 ASP A C 1
ATOM 1664 O O . ASP A 1 198 ? 24.349 0.040 -2.860 1.00 76.94 198 ASP A O 1
ATOM 1668 N N . PRO A 1 199 ? 26.022 0.645 -1.474 1.00 83.56 199 PRO A N 1
ATOM 1669 C CA . PRO A 1 199 ? 27.077 0.514 -2.477 1.00 83.56 199 PRO A CA 1
ATOM 1670 C C . PRO A 1 199 ? 27.072 -0.832 -3.213 1.00 83.56 199 PRO A C 1
ATOM 1672 O O . PRO A 1 199 ? 27.450 -0.898 -4.384 1.00 83.56 199 PRO A O 1
ATOM 1675 N N . LYS A 1 200 ? 26.601 -1.911 -2.570 1.00 82.19 200 LYS A N 1
ATOM 1676 C CA . LYS A 1 200 ? 26.464 -3.233 -3.199 1.00 82.19 200 LYS A CA 1
ATOM 1677 C C . LYS A 1 200 ? 25.388 -3.249 -4.281 1.00 82.19 200 LYS A C 1
ATOM 1679 O O . LYS A 1 200 ? 25.588 -3.892 -5.309 1.00 82.19 200 LYS A O 1
ATOM 1684 N N . ILE A 1 201 ? 24.272 -2.548 -4.072 1.00 81.12 201 ILE A N 1
ATOM 1685 C CA . ILE A 1 201 ? 23.189 -2.437 -5.060 1.00 81.12 201 ILE A CA 1
ATOM 1686 C C . ILE A 1 201 ? 23.676 -1.624 -6.255 1.00 81.12 201 ILE A C 1
ATOM 1688 O O . ILE A 1 201 ? 23.481 -2.037 -7.399 1.00 81.12 201 ILE A O 1
ATOM 1692 N N . LYS A 1 202 ? 24.376 -0.514 -5.996 1.00 84.12 202 LYS A N 1
ATOM 1693 C CA . LYS A 1 202 ? 24.967 0.317 -7.048 1.00 84.12 202 LYS A CA 1
ATOM 1694 C C . LYS A 1 202 ? 25.993 -0.456 -7.877 1.00 84.12 202 LYS A C 1
ATOM 1696 O O . LYS A 1 202 ? 25.879 -0.489 -9.099 1.00 84.12 202 LYS A O 1
ATOM 1701 N N . LYS A 1 203 ? 26.943 -1.136 -7.223 1.00 85.81 203 LYS A N 1
ATOM 1702 C CA . LYS A 1 203 ? 27.927 -1.999 -7.897 1.00 85.81 203 LYS A CA 1
ATOM 1703 C C . LYS A 1 203 ? 27.236 -3.040 -8.773 1.00 85.81 203 LYS A C 1
ATOM 1705 O O . LYS A 1 203 ? 27.595 -3.203 -9.932 1.00 85.81 203 LYS A O 1
ATOM 1710 N N . ARG A 1 204 ? 26.201 -3.691 -8.244 1.00 83.44 204 ARG A N 1
ATOM 1711 C CA . ARG A 1 204 ? 25.445 -4.694 -8.990 1.00 83.44 204 ARG A CA 1
ATOM 1712 C C . ARG A 1 204 ? 24.738 -4.110 -10.215 1.00 83.44 204 ARG A C 1
ATOM 1714 O O . ARG A 1 204 ? 24.788 -4.734 -11.264 1.00 83.44 204 ARG A O 1
ATOM 1721 N N . ASN A 1 205 ? 24.117 -2.930 -10.110 1.00 86.31 205 ASN A N 1
ATOM 1722 C CA . ASN A 1 205 ? 23.508 -2.240 -11.260 1.00 86.31 205 ASN A CA 1
ATOM 1723 C C . ASN A 1 205 ? 24.523 -2.000 -12.384 1.00 86.31 205 ASN A C 1
ATOM 1725 O O . ASN A 1 205 ? 24.194 -2.219 -13.546 1.00 86.31 205 ASN A O 1
ATOM 1729 N N . ILE A 1 206 ? 25.745 -1.593 -12.032 1.00 88.50 206 ILE A N 1
ATOM 1730 C CA . ILE A 1 206 ? 26.835 -1.383 -12.994 1.00 88.50 206 ILE A CA 1
ATOM 1731 C C . ILE A 1 206 ? 27.237 -2.714 -13.645 1.00 88.50 206 ILE A C 1
ATOM 1733 O O . ILE A 1 206 ? 27.243 -2.808 -14.864 1.00 88.50 206 ILE A O 1
ATOM 1737 N N . GLU A 1 207 ? 27.439 -3.778 -12.860 1.00 88.94 207 GLU A N 1
ATOM 1738 C CA . GLU A 1 207 ? 27.768 -5.116 -13.391 1.00 88.94 207 GLU A CA 1
ATOM 1739 C C . GLU A 1 207 ? 26.704 -5.655 -14.369 1.00 88.94 207 GLU A C 1
ATOM 1741 O O . GLU A 1 207 ? 27.015 -6.398 -15.301 1.00 88.94 207 GLU A O 1
ATOM 1746 N N . ILE A 1 208 ? 25.431 -5.319 -14.149 1.00 90.00 208 ILE A N 1
ATOM 1747 C CA . ILE A 1 208 ? 24.323 -5.692 -15.041 1.00 90.00 208 ILE A CA 1
ATOM 1748 C C . ILE A 1 208 ? 24.354 -4.857 -16.308 1.00 90.00 208 ILE A C 1
ATOM 1750 O O . ILE A 1 208 ? 24.167 -5.396 -17.397 1.00 90.00 208 ILE A O 1
ATOM 1754 N N . LEU A 1 209 ? 24.596 -3.556 -16.170 1.00 91.44 209 LEU A N 1
ATOM 1755 C CA . LEU A 1 209 ? 24.715 -2.654 -17.301 1.00 91.44 209 LEU A CA 1
ATOM 1756 C C . LEU A 1 209 ? 25.873 -3.068 -18.220 1.00 91.44 209 LEU A C 1
ATOM 1758 O O . LEU A 1 209 ? 25.690 -3.113 -19.433 1.00 91.44 209 LEU A O 1
ATOM 1762 N N . ASP A 1 210 ? 27.015 -3.461 -17.655 1.00 91.19 210 ASP A N 1
ATOM 1763 C CA . ASP A 1 210 ? 28.175 -3.957 -18.406 1.00 91.19 210 ASP A CA 1
ATOM 1764 C C . ASP A 1 210 ? 27.865 -5.265 -19.150 1.00 91.19 210 ASP A C 1
ATOM 1766 O O . ASP A 1 210 ? 28.238 -5.445 -20.316 1.00 91.19 210 ASP A O 1
ATOM 1770 N N . GLN A 1 211 ? 27.129 -6.180 -18.509 1.00 92.44 211 GLN A N 1
ATOM 1771 C CA . GLN A 1 211 ? 26.640 -7.392 -19.170 1.00 92.44 211 GLN A CA 1
ATOM 1772 C C . GLN A 1 211 ? 25.689 -7.062 -20.319 1.00 92.44 211 GLN A C 1
ATOM 1774 O O . GLN A 1 211 ? 25.845 -7.614 -21.406 1.00 92.44 211 GLN A O 1
ATOM 1779 N N . LEU A 1 212 ? 24.735 -6.153 -20.105 1.00 93.19 212 LEU A N 1
ATOM 1780 C CA . LEU A 1 212 ? 23.787 -5.728 -21.133 1.00 93.19 212 LEU A CA 1
ATOM 1781 C C . LEU A 1 212 ? 24.490 -5.063 -22.311 1.00 93.19 212 LEU A C 1
ATOM 1783 O O . LEU A 1 212 ? 24.203 -5.428 -23.446 1.00 93.19 212 LEU A O 1
ATOM 1787 N N . LYS A 1 213 ? 25.463 -4.183 -22.047 1.00 92.50 213 LYS A N 1
ATOM 1788 C CA . LYS A 1 213 ? 26.331 -3.580 -23.066 1.00 92.50 213 LYS A CA 1
ATOM 1789 C C . LYS A 1 213 ? 27.027 -4.652 -23.901 1.00 92.50 213 LYS A C 1
ATOM 1791 O O . LYS A 1 213 ? 27.030 -4.585 -25.123 1.00 92.50 213 LYS A O 1
ATOM 1796 N N . THR A 1 214 ? 27.579 -5.669 -23.242 1.00 92.69 214 THR A N 1
ATOM 1797 C CA . THR A 1 214 ? 28.258 -6.778 -23.925 1.00 92.69 214 THR A CA 1
ATOM 1798 C C . THR A 1 214 ? 27.299 -7.580 -24.804 1.00 92.69 214 THR A C 1
ATOM 1800 O O . THR A 1 214 ? 27.685 -7.989 -25.893 1.00 92.69 214 THR A O 1
ATOM 1803 N N . ILE A 1 215 ? 26.065 -7.810 -24.348 1.00 92.19 215 ILE A N 1
ATOM 1804 C CA . ILE A 1 215 ? 25.043 -8.554 -25.098 1.00 92.19 215 ILE A CA 1
ATOM 1805 C C . ILE A 1 215 ? 24.631 -7.780 -26.351 1.00 92.19 215 ILE A C 1
ATOM 1807 O O . ILE A 1 215 ? 24.756 -8.310 -27.449 1.00 92.19 215 ILE A O 1
ATOM 1811 N N . VAL A 1 216 ? 24.220 -6.517 -26.208 1.00 92.38 216 VAL A N 1
ATOM 1812 C CA . VAL A 1 216 ? 23.716 -5.728 -27.348 1.00 92.38 216 VAL A CA 1
ATOM 1813 C C . VAL A 1 216 ? 24.799 -5.315 -28.344 1.00 92.38 216 VAL A C 1
ATOM 1815 O O . VAL A 1 216 ? 24.485 -4.975 -29.476 1.00 92.38 216 VAL A O 1
ATOM 1818 N N . ASN A 1 217 ? 26.075 -5.350 -27.947 1.00 91.50 217 ASN A N 1
ATOM 1819 C CA . ASN A 1 217 ? 27.193 -5.149 -28.871 1.00 91.50 217 ASN A CA 1
ATOM 1820 C C . ASN A 1 217 ? 27.548 -6.415 -29.665 1.00 91.50 217 ASN A C 1
ATOM 1822 O O . ASN A 1 217 ? 28.194 -6.310 -30.701 1.00 91.50 217 ASN A O 1
ATOM 1826 N N . LYS A 1 218 ? 27.198 -7.602 -29.155 1.00 93.62 218 LYS A N 1
ATOM 1827 C CA . LYS A 1 218 ? 27.487 -8.887 -29.809 1.00 93.62 218 LYS A CA 1
ATOM 1828 C C . LYS A 1 218 ? 26.354 -9.369 -30.702 1.00 93.62 218 LYS A C 1
ATOM 1830 O O . LYS A 1 218 ? 26.619 -10.118 -31.633 1.00 93.62 218 LYS A O 1
ATOM 1835 N N . ASP A 1 219 ? 25.129 -8.981 -30.380 1.00 92.75 219 ASP A N 1
ATOM 1836 C CA . ASP A 1 219 ? 23.926 -9.397 -31.082 1.00 92.75 219 ASP A CA 1
ATOM 1837 C C . ASP A 1 219 ? 23.101 -8.157 -31.442 1.00 92.75 219 ASP A C 1
ATOM 1839 O O . ASP A 1 219 ? 22.517 -7.488 -30.581 1.00 92.75 219 ASP A O 1
ATOM 1843 N N . ASP A 1 220 ? 23.090 -7.846 -32.735 1.00 94.31 220 ASP A N 1
ATOM 1844 C CA . ASP A 1 220 ? 22.415 -6.690 -33.312 1.00 94.31 220 ASP A CA 1
ATOM 1845 C C . ASP A 1 220 ? 20.885 -6.814 -33.307 1.00 94.31 220 ASP A C 1
ATOM 1847 O O . ASP A 1 220 ? 20.199 -5.796 -33.470 1.00 94.31 220 ASP A O 1
ATOM 1851 N N . HIS A 1 221 ? 20.345 -8.008 -33.035 1.00 96.06 221 HIS A N 1
ATOM 1852 C CA . HIS A 1 221 ? 18.910 -8.249 -32.940 1.00 96.06 221 HIS A CA 1
ATOM 1853 C C . HIS A 1 221 ? 18.304 -7.592 -31.700 1.00 96.06 221 HIS A C 1
ATOM 1855 O O . HIS A 1 221 ? 17.088 -7.397 -31.640 1.00 96.06 221 HIS A O 1
ATOM 1861 N N . TYR A 1 222 ? 19.111 -7.242 -30.696 1.00 96.88 222 TYR A N 1
ATOM 1862 C CA . TYR A 1 222 ? 18.632 -6.571 -29.494 1.00 96.88 222 TYR A CA 1
ATOM 1863 C C . TYR A 1 222 ? 18.817 -5.057 -29.560 1.00 96.88 222 TYR A C 1
ATOM 1865 O O . TYR A 1 222 ? 19.796 -4.524 -30.081 1.00 96.88 222 TYR A O 1
ATOM 1873 N N . GLN A 1 223 ? 17.876 -4.348 -28.943 1.00 97.69 223 GLN A N 1
ATOM 1874 C CA . GLN A 1 223 ? 18.013 -2.939 -28.613 1.00 97.69 223 GLN A CA 1
ATOM 1875 C C . GLN A 1 223 ? 17.872 -2.760 -27.104 1.00 97.69 223 GLN A C 1
ATOM 1877 O O . GLN A 1 223 ? 16.831 -3.075 -26.523 1.00 97.69 223 GLN A O 1
ATOM 1882 N N . LEU A 1 224 ? 18.907 -2.204 -26.470 1.00 97.50 224 LEU A N 1
ATOM 1883 C CA . LEU A 1 224 ? 18.841 -1.816 -25.066 1.00 97.50 224 LEU A CA 1
ATOM 1884 C C . LEU A 1 224 ? 18.094 -0.487 -24.933 1.00 97.50 224 LEU A C 1
ATOM 1886 O O . LEU A 1 224 ? 18.492 0.523 -25.524 1.00 97.50 224 LEU A O 1
ATOM 1890 N N . ILE A 1 225 ? 17.032 -0.498 -24.133 1.00 97.81 225 ILE A N 1
ATOM 1891 C CA . ILE A 1 225 ? 16.293 0.687 -23.707 1.00 97.81 225 ILE A CA 1
ATOM 1892 C C . ILE A 1 225 ? 16.453 0.811 -22.194 1.00 97.81 225 ILE A C 1
ATOM 1894 O O . ILE A 1 225 ? 16.275 -0.162 -21.461 1.00 97.81 225 ILE A O 1
ATOM 1898 N N . ILE A 1 226 ? 16.793 1.999 -21.710 1.00 96.25 226 ILE A N 1
ATOM 1899 C CA . ILE A 1 226 ? 17.032 2.254 -20.291 1.00 96.25 226 ILE A CA 1
ATOM 1900 C C . ILE A 1 226 ? 16.015 3.271 -19.801 1.00 96.25 226 ILE A C 1
ATOM 1902 O O . ILE A 1 226 ? 15.922 4.369 -20.344 1.00 96.25 226 ILE A O 1
ATOM 1906 N N . LYS A 1 227 ? 15.296 2.919 -18.735 1.00 95.44 227 LYS A N 1
ATOM 1907 C CA . LYS A 1 227 ? 14.473 3.844 -17.956 1.00 95.44 227 LYS A CA 1
ATOM 1908 C C . LYS A 1 227 ? 15.180 4.129 -16.629 1.00 95.44 227 LYS A C 1
ATOM 1910 O O . LYS A 1 227 ? 15.114 3.303 -15.714 1.00 95.44 227 LYS A O 1
ATOM 1915 N N . PRO A 1 228 ? 15.876 5.267 -16.494 1.00 92.50 228 PRO A N 1
ATOM 1916 C CA . PRO A 1 228 ? 16.493 5.642 -15.233 1.00 92.50 228 PRO A CA 1
ATOM 1917 C C . PRO A 1 228 ? 15.440 5.938 -14.164 1.00 92.50 228 PRO A C 1
ATOM 1919 O O . PRO A 1 228 ? 14.301 6.329 -14.461 1.00 92.50 228 PRO A O 1
ATOM 1922 N N . HIS A 1 229 ? 15.843 5.797 -12.903 1.00 88.25 229 HIS A N 1
ATOM 1923 C CA . HIS A 1 229 ? 15.084 6.330 -11.782 1.00 88.25 229 HIS A CA 1
ATOM 1924 C C . HIS A 1 229 ? 14.896 7.852 -11.933 1.00 88.25 229 HIS A C 1
ATOM 1926 O O . HIS A 1 229 ? 15.826 8.515 -12.391 1.00 88.25 229 HIS A O 1
ATOM 1932 N N . PRO A 1 230 ? 13.767 8.449 -11.501 1.00 85.62 230 PRO A N 1
ATOM 1933 C CA . PRO A 1 230 ? 13.568 9.900 -11.592 1.00 85.62 230 PRO A CA 1
ATOM 1934 C C . PRO A 1 230 ? 14.718 10.727 -10.997 1.00 85.62 230 PRO A C 1
ATOM 1936 O O . PRO A 1 230 ? 15.171 11.688 -11.604 1.00 85.62 230 PRO A O 1
ATOM 1939 N N . VAL A 1 231 ? 15.271 10.305 -9.856 1.00 82.81 231 VAL A N 1
ATOM 1940 C CA . VAL A 1 231 ? 16.452 10.961 -9.251 1.00 82.81 231 VAL A CA 1
ATOM 1941 C C . VAL A 1 231 ? 17.683 10.929 -10.168 1.00 82.81 231 VAL A C 1
ATOM 1943 O O . VAL A 1 231 ? 18.464 11.878 -10.180 1.00 82.81 231 VAL A O 1
ATOM 1946 N N . ASP A 1 232 ? 17.852 9.874 -10.965 1.00 85.12 232 ASP A N 1
ATOM 1947 C CA . ASP A 1 232 ? 18.991 9.736 -11.874 1.00 85.12 232 ASP A CA 1
ATOM 1948 C C . ASP A 1 232 ? 18.877 10.696 -13.072 1.00 85.12 232 ASP A C 1
ATOM 1950 O O . ASP A 1 232 ? 19.907 11.198 -13.536 1.00 85.12 232 ASP A O 1
ATOM 1954 N N . LEU A 1 233 ? 17.643 10.987 -13.515 1.00 86.25 233 LEU A N 1
ATOM 1955 C CA . LEU A 1 233 ? 17.319 11.928 -14.601 1.00 86.25 233 LEU A CA 1
ATOM 1956 C C . LEU A 1 233 ? 17.575 13.397 -14.233 1.00 86.25 233 LEU A C 1
ATOM 1958 O O . LEU A 1 233 ? 17.771 14.228 -15.117 1.00 86.25 233 LEU A O 1
ATOM 1962 N N . LEU A 1 234 ? 17.590 13.725 -12.938 1.00 85.88 234 LEU A N 1
ATOM 1963 C CA . LEU A 1 234 ? 17.813 15.086 -12.433 1.00 85.88 234 LEU A CA 1
ATOM 1964 C C . LEU A 1 234 ? 19.297 15.448 -12.267 1.00 85.88 234 LEU A C 1
ATOM 1966 O O . LEU A 1 234 ? 19.632 16.588 -11.927 1.00 85.88 234 LEU A O 1
ATOM 1970 N N . SER A 1 235 ? 20.194 14.479 -12.449 1.00 84.56 235 SER A N 1
ATOM 1971 C CA . SER A 1 235 ? 21.624 14.662 -12.226 1.00 84.56 235 SER A CA 1
ATOM 1972 C C . SER A 1 235 ? 22.307 15.268 -13.451 1.00 84.56 235 SER A C 1
ATOM 1974 O O . SER A 1 235 ? 22.224 14.724 -14.543 1.00 84.56 235 SER A O 1
ATOM 1976 N N . ASN A 1 236 ? 23.082 16.335 -13.235 1.00 84.06 236 ASN A N 1
ATOM 1977 C CA . ASN A 1 236 ? 23.905 16.974 -14.272 1.00 84.06 236 ASN A CA 1
ATOM 1978 C C . ASN A 1 236 ? 25.154 16.153 -14.658 1.00 84.06 236 ASN A C 1
ATOM 1980 O O . ASN A 1 236 ? 25.986 16.620 -15.431 1.00 84.06 236 ASN A O 1
ATOM 1984 N N . LYS A 1 237 ? 25.368 14.974 -14.059 1.00 85.38 237 LYS A N 1
ATOM 1985 C CA . LYS A 1 237 ? 26.542 14.151 -14.375 1.00 85.38 237 LYS A CA 1
ATOM 1986 C C . LYS A 1 237 ? 26.351 13.486 -15.747 1.00 85.38 237 LYS A C 1
ATOM 1988 O O . LYS A 1 237 ? 25.213 13.163 -16.087 1.00 85.38 237 LYS A O 1
ATOM 1993 N N . PRO A 1 238 ? 27.429 13.191 -16.493 1.00 78.06 238 PRO A N 1
ATOM 1994 C CA . PRO A 1 238 ? 27.347 12.388 -17.711 1.00 78.06 238 PRO A CA 1
ATOM 1995 C C . PRO A 1 238 ? 26.793 10.996 -17.421 1.00 78.06 238 PRO A C 1
ATOM 1997 O O . PRO A 1 238 ? 27.185 10.351 -16.435 1.00 78.06 238 PRO A O 1
ATOM 2000 N N . SER A 1 239 ? 25.821 10.569 -18.223 1.00 79.62 239 SER A N 1
ATOM 2001 C CA . SER A 1 239 ? 25.185 9.260 -18.112 1.00 79.62 239 SER A CA 1
ATOM 2002 C C . SER A 1 239 ? 26.213 8.119 -18.152 1.00 79.62 239 SER A C 1
ATOM 2004 O O . SER A 1 239 ? 27.058 8.104 -19.041 1.00 79.62 239 SER A O 1
ATOM 2006 N N . PRO A 1 240 ? 26.161 7.139 -17.227 1.00 85.94 240 PRO A N 1
ATOM 2007 C CA . PRO A 1 240 ? 27.005 5.947 -17.304 1.00 85.94 240 PRO A CA 1
ATOM 2008 C C . PRO A 1 240 ? 26.485 4.926 -18.334 1.00 85.94 240 PRO A C 1
ATOM 2010 O O . PRO A 1 240 ? 26.990 3.806 -18.391 1.00 85.94 240 PRO A O 1
ATOM 2013 N N . TYR A 1 241 ? 25.426 5.255 -19.079 1.00 90.50 241 TYR A N 1
ATOM 2014 C CA . TYR A 1 241 ? 24.768 4.330 -19.992 1.00 90.50 241 TYR A CA 1
ATOM 2015 C C . TYR A 1 241 ? 25.557 4.144 -21.300 1.00 90.50 241 TYR A C 1
ATOM 2017 O O . TYR A 1 241 ? 26.240 5.065 -21.741 1.00 90.50 241 TYR A O 1
ATOM 2025 N N . PRO A 1 242 ? 25.473 2.960 -21.938 1.00 89.06 242 PRO A N 1
ATOM 2026 C CA . PRO A 1 242 ? 26.093 2.718 -23.238 1.00 89.06 242 PRO A CA 1
ATOM 2027 C C . PRO A 1 242 ? 25.595 3.698 -24.307 1.00 89.06 242 PRO A C 1
ATOM 2029 O O . PRO A 1 242 ? 24.403 3.983 -24.359 1.00 89.06 242 PRO A O 1
ATOM 2032 N N . GLU A 1 243 ? 26.482 4.145 -25.199 1.00 89.88 243 GLU A N 1
ATOM 2033 C CA . GLU A 1 243 ? 26.155 5.102 -26.274 1.00 89.88 243 GLU A CA 1
ATOM 2034 C C . GLU A 1 243 ? 25.055 4.604 -27.224 1.00 89.88 243 GLU A C 1
ATOM 2036 O O . GLU A 1 243 ? 24.255 5.387 -27.729 1.00 89.88 243 GLU A O 1
ATOM 2041 N N . ASN A 1 244 ? 24.975 3.290 -27.443 1.00 90.75 244 ASN A N 1
ATOM 2042 C CA . ASN A 1 244 ? 23.955 2.663 -28.283 1.00 90.75 244 ASN A CA 1
ATOM 2043 C C . ASN A 1 244 ? 22.626 2.388 -27.555 1.00 90.75 244 ASN A C 1
ATOM 2045 O O . ASN A 1 244 ? 21.666 1.932 -28.186 1.00 90.75 244 ASN A O 1
ATOM 2049 N N . ALA A 1 245 ? 22.540 2.642 -26.247 1.00 95.06 245 ALA A N 1
ATOM 2050 C CA . ALA A 1 245 ? 21.297 2.504 -25.499 1.00 95.06 245 ALA A CA 1
ATOM 2051 C C . ALA A 1 245 ? 20.393 3.723 -25.726 1.00 95.06 245 ALA A C 1
ATOM 2053 O O . ALA A 1 245 ? 20.854 4.863 -25.739 1.00 95.06 245 ALA A O 1
ATOM 2054 N N . LYS A 1 246 ? 19.080 3.501 -25.845 1.00 96.44 246 LYS A N 1
ATOM 2055 C CA . LYS A 1 246 ? 18.113 4.609 -25.818 1.00 96.44 246 LYS A CA 1
ATOM 2056 C C . LYS A 1 246 ? 17.691 4.864 -24.382 1.00 96.44 246 LYS A C 1
ATOM 2058 O O . LYS A 1 246 ? 17.262 3.941 -23.690 1.00 96.44 246 LYS A O 1
ATOM 2063 N N . ILE A 1 247 ? 17.799 6.108 -23.943 1.00 95.88 247 ILE A N 1
ATOM 2064 C CA . ILE A 1 247 ? 17.345 6.527 -22.619 1.00 95.88 247 ILE A CA 1
ATOM 2065 C C . ILE A 1 247 ? 15.919 7.040 -22.775 1.00 95.88 247 ILE A C 1
ATOM 2067 O O . ILE A 1 247 ? 15.655 7.854 -23.654 1.00 95.88 247 ILE A O 1
ATOM 2071 N N . ILE A 1 248 ? 15.001 6.563 -21.942 1.00 95.81 248 ILE A N 1
ATOM 2072 C CA . ILE A 1 248 ? 13.602 6.991 -21.962 1.00 95.81 248 ILE A CA 1
ATOM 2073 C C . ILE A 1 248 ? 13.181 7.559 -20.613 1.00 95.81 248 ILE A C 1
ATOM 2075 O O . ILE A 1 248 ? 13.729 7.193 -19.569 1.00 95.81 248 ILE A O 1
ATOM 2079 N N . PHE A 1 249 ? 12.166 8.414 -20.625 1.00 92.19 249 PHE A N 1
ATOM 2080 C CA . PHE A 1 249 ? 11.511 8.925 -19.425 1.00 92.19 249 PHE A CA 1
ATOM 2081 C C . PHE A 1 249 ? 10.003 9.042 -19.649 1.00 92.19 249 PHE A C 1
ATOM 2083 O O . PHE A 1 249 ? 9.542 9.128 -20.788 1.00 92.19 249 PHE A O 1
ATOM 2090 N N . ASN A 1 250 ? 9.231 8.984 -18.561 1.00 86.62 250 ASN A N 1
ATOM 2091 C CA . ASN A 1 250 ? 7.783 9.128 -18.677 1.00 86.62 250 ASN A CA 1
ATOM 2092 C C . ASN A 1 250 ? 7.437 10.572 -19.040 1.00 86.62 250 ASN A C 1
ATOM 2094 O O . ASN A 1 250 ? 8.085 11.490 -18.522 1.00 86.62 250 ASN A O 1
ATOM 2098 N N . PRO A 1 251 ? 6.336 10.788 -19.781 1.00 80.12 251 PRO A N 1
ATOM 2099 C CA . PRO A 1 251 ? 5.704 12.091 -19.819 1.00 80.12 251 PRO A CA 1
ATOM 2100 C C . PRO A 1 251 ? 5.533 12.585 -18.384 1.00 80.12 251 PRO A C 1
ATOM 2102 O O . PRO A 1 251 ? 5.274 11.801 -17.465 1.00 80.12 251 PRO A O 1
ATOM 2105 N N . PHE A 1 252 ? 5.705 13.881 -18.174 1.00 77.19 252 PHE A N 1
ATOM 2106 C CA . PHE A 1 252 ? 5.607 14.539 -16.867 1.00 77.19 252 PHE A CA 1
ATOM 2107 C C . PHE A 1 252 ? 6.781 14.357 -15.886 1.00 77.19 252 PHE A C 1
ATOM 2109 O O . PHE A 1 252 ? 6.869 15.140 -14.934 1.00 77.19 252 PHE A O 1
ATOM 2116 N N . GLU A 1 253 ? 7.758 13.488 -16.151 1.00 81.31 253 GLU A N 1
ATOM 2117 C CA . GLU A 1 253 ? 9.032 13.520 -15.418 1.00 81.31 253 GLU A CA 1
ATOM 2118 C C . GLU A 1 253 ? 9.869 14.746 -15.820 1.00 81.31 253 GLU A C 1
ATOM 2120 O O . GLU A 1 253 ? 9.690 15.334 -16.889 1.00 81.31 253 GLU A O 1
ATOM 2125 N N . GLU A 1 254 ? 10.740 15.194 -14.922 1.00 82.44 254 GLU A N 1
ATOM 2126 C CA . GLU A 1 254 ? 11.783 16.161 -15.255 1.00 82.44 254 GLU A CA 1
ATOM 2127 C C . GLU A 1 254 ? 13.043 15.393 -15.653 1.00 82.44 254 GLU A C 1
ATOM 2129 O O . GLU A 1 254 ? 13.430 14.424 -14.994 1.00 82.44 254 GLU A O 1
ATOM 2134 N N . CYS A 1 255 ? 13.661 15.818 -16.750 1.00 85.56 255 CYS A N 1
ATOM 2135 C CA . CYS A 1 255 ? 14.817 15.159 -17.323 1.00 85.56 255 CYS A CA 1
ATOM 2136 C C . CYS A 1 255 ? 15.840 16.204 -17.759 1.00 85.56 255 CYS A C 1
ATOM 2138 O O . CYS A 1 255 ? 15.517 17.106 -18.528 1.00 85.56 255 CYS A O 1
ATOM 2140 N N . LYS A 1 256 ? 17.072 16.080 -17.260 1.00 88.19 256 LYS A N 1
ATOM 2141 C CA . LYS A 1 256 ? 18.214 16.904 -17.686 1.00 88.19 256 LYS A CA 1
ATOM 2142 C C . LYS A 1 256 ? 19.120 16.190 -18.688 1.00 88.19 256 LYS A C 1
ATOM 2144 O O . LYS A 1 256 ? 20.089 16.772 -19.163 1.00 88.19 256 LYS A O 1
ATOM 2149 N N . GLU A 1 257 ? 18.823 14.931 -18.990 1.00 86.06 257 GLU A N 1
ATOM 2150 C CA . GLU A 1 257 ? 19.564 14.135 -19.958 1.00 86.06 257 GLU A CA 1
ATOM 2151 C C . GLU A 1 257 ? 19.132 14.530 -21.376 1.00 86.06 257 GLU A C 1
ATOM 2153 O O . GLU A 1 257 ? 18.011 14.244 -21.795 1.00 86.06 257 GLU A O 1
ATOM 2158 N N . THR A 1 258 ? 20.022 15.182 -22.124 1.00 87.00 258 THR A N 1
ATOM 2159 C CA . THR A 1 258 ? 19.709 15.783 -23.434 1.00 87.00 258 THR A CA 1
ATOM 2160 C C . THR A 1 258 ? 19.307 14.765 -24.498 1.00 87.00 258 THR A C 1
ATOM 2162 O O . THR A 1 258 ? 18.576 15.101 -25.421 1.00 87.00 258 THR A O 1
ATOM 2165 N N . ASN A 1 259 ? 19.764 13.519 -24.361 1.00 89.38 259 ASN A N 1
ATOM 2166 C CA . ASN A 1 259 ? 19.503 12.441 -25.318 1.00 89.38 259 ASN A CA 1
ATOM 2167 C C . ASN A 1 259 ? 18.345 11.525 -24.891 1.00 89.38 259 ASN A C 1
ATOM 2169 O O . ASN A 1 259 ? 18.127 10.480 -25.510 1.00 89.38 259 ASN A O 1
ATOM 2173 N N . ALA A 1 260 ? 17.637 11.858 -23.809 1.00 92.38 260 ALA A N 1
ATOM 2174 C CA . ALA A 1 260 ? 16.519 11.054 -23.347 1.00 92.38 260 ALA A CA 1
ATOM 2175 C C . ALA A 1 260 ? 15.248 11.341 -24.157 1.00 92.38 260 ALA A C 1
ATOM 2177 O O . ALA A 1 260 ? 14.971 12.473 -24.545 1.00 92.38 260 ALA A O 1
ATOM 2178 N N . ILE A 1 261 ? 14.459 10.296 -24.387 1.00 95.56 261 ILE A N 1
ATOM 2179 C CA . ILE A 1 261 ? 13.251 10.332 -25.210 1.00 95.56 261 ILE A CA 1
ATOM 2180 C C . ILE A 1 261 ? 12.028 10.282 -24.292 1.00 95.56 261 ILE A C 1
ATOM 2182 O O . ILE A 1 261 ? 11.875 9.347 -23.500 1.00 95.56 261 ILE A O 1
ATOM 2186 N N . GLU A 1 262 ? 11.147 11.272 -24.414 1.00 94.94 262 GLU A N 1
ATOM 2187 C CA . GLU A 1 262 ? 9.859 11.267 -23.721 1.00 94.94 262 GLU A CA 1
ATOM 2188 C C . GLU A 1 262 ? 8.918 10.259 -24.390 1.00 94.94 262 GLU A C 1
ATOM 2190 O O . GLU A 1 262 ? 8.591 10.382 -25.574 1.00 94.94 262 GLU A O 1
ATOM 2195 N N . ILE A 1 263 ? 8.486 9.237 -23.652 1.00 94.44 263 ILE A N 1
ATOM 2196 C CA . ILE A 1 263 ? 7.603 8.194 -24.182 1.00 94.44 263 ILE A CA 1
ATOM 2197 C C . ILE A 1 263 ? 6.825 7.512 -23.056 1.00 94.44 263 ILE A C 1
ATOM 2199 O O . ILE A 1 263 ? 7.344 7.320 -21.957 1.00 94.44 263 ILE A O 1
ATOM 2203 N N . ASP A 1 264 ? 5.577 7.116 -23.328 1.00 92.50 264 ASP A N 1
ATOM 2204 C CA . ASP A 1 264 ? 4.778 6.325 -22.387 1.00 92.50 264 ASP A CA 1
ATOM 2205 C C . ASP A 1 264 ? 5.479 4.985 -22.117 1.00 92.50 264 ASP A C 1
ATOM 2207 O O . ASP A 1 264 ? 5.501 4.075 -22.953 1.00 92.50 264 ASP A O 1
ATOM 2211 N N . VAL A 1 265 ? 6.066 4.856 -20.925 1.00 94.19 265 VAL A N 1
ATOM 2212 C CA . VAL A 1 265 ? 6.851 3.679 -20.545 1.00 94.19 265 VAL A CA 1
ATOM 2213 C C . VAL A 1 265 ? 5.990 2.415 -20.554 1.00 94.19 265 VAL A C 1
ATOM 2215 O O . VAL A 1 265 ? 6.518 1.338 -20.821 1.00 94.19 265 VAL A O 1
ATOM 2218 N N . ASN A 1 266 ? 4.673 2.506 -20.336 1.00 93.88 266 ASN A N 1
ATOM 2219 C CA . ASN A 1 266 ? 3.802 1.332 -20.399 1.00 93.88 266 ASN A CA 1
ATOM 2220 C C . ASN A 1 266 ? 3.676 0.781 -21.826 1.00 93.88 266 ASN A C 1
ATOM 2222 O O . ASN A 1 266 ? 3.620 -0.439 -21.992 1.00 93.88 266 ASN A O 1
ATOM 2226 N N . GLN A 1 267 ? 3.700 1.643 -22.849 1.00 95.31 267 GLN A N 1
ATOM 2227 C CA . GLN A 1 267 ? 3.752 1.204 -24.249 1.00 95.31 267 GLN A CA 1
ATOM 2228 C C . GLN A 1 267 ? 5.081 0.498 -24.546 1.00 95.31 267 GLN A C 1
ATOM 2230 O O . GLN A 1 267 ? 5.101 -0.566 -25.165 1.00 95.31 267 GLN A O 1
ATOM 2235 N N . VAL A 1 268 ? 6.198 1.032 -24.036 1.00 97.12 268 VAL A N 1
ATOM 2236 C CA . VAL A 1 268 ? 7.513 0.386 -24.185 1.00 97.12 268 VAL A CA 1
ATOM 2237 C C . VAL A 1 268 ? 7.539 -0.975 -23.481 1.00 97.12 268 VAL A C 1
ATOM 2239 O O . VAL A 1 268 ? 8.005 -1.951 -24.067 1.00 97.12 268 VAL A O 1
ATOM 2242 N N . ILE A 1 269 ? 6.996 -1.081 -22.261 1.00 96.69 269 ILE A N 1
ATOM 2243 C CA . ILE A 1 269 ? 6.870 -2.357 -21.535 1.00 96.69 269 ILE A CA 1
ATOM 2244 C C . ILE A 1 269 ? 6.065 -3.367 -22.360 1.00 96.69 269 ILE A C 1
ATOM 2246 O O . ILE A 1 269 ? 6.514 -4.500 -22.521 1.00 96.69 269 ILE A O 1
ATOM 2250 N N . ALA A 1 270 ? 4.907 -2.973 -22.899 1.00 96.69 270 ALA A N 1
ATOM 2251 C CA . ALA A 1 270 ? 4.016 -3.865 -23.646 1.00 96.69 270 ALA A CA 1
ATOM 2252 C C . ALA A 1 270 ? 4.652 -4.467 -24.910 1.00 96.69 270 ALA A C 1
ATOM 2254 O O . ALA A 1 270 ? 4.259 -5.557 -25.330 1.00 96.69 270 ALA A O 1
ATOM 2255 N N . HIS A 1 271 ? 5.653 -3.790 -25.478 1.00 97.44 271 HIS A N 1
ATOM 2256 C CA . HIS A 1 271 ? 6.403 -4.237 -26.654 1.00 97.44 271 HIS A CA 1
ATOM 2257 C C . HIS A 1 271 ? 7.849 -4.658 -26.351 1.00 97.44 271 HIS A C 1
ATOM 2259 O O . HIS A 1 271 ? 8.648 -4.848 -27.273 1.00 97.44 271 HIS A O 1
ATOM 2265 N N . SER A 1 272 ? 8.196 -4.813 -25.071 1.00 97.75 272 SER A N 1
ATOM 2266 C CA . SER A 1 272 ? 9.501 -5.318 -24.651 1.00 97.75 272 SER A CA 1
ATOM 2267 C C . SER A 1 272 ? 9.575 -6.837 -24.798 1.00 97.75 272 SER A C 1
ATOM 2269 O O . SER A 1 272 ? 8.648 -7.556 -24.431 1.00 97.75 272 SER A O 1
ATOM 2271 N N . TYR A 1 273 ? 10.711 -7.339 -25.282 1.00 97.44 273 TYR A N 1
ATOM 2272 C CA . TYR A 1 273 ? 11.030 -8.768 -25.260 1.00 97.44 273 TYR A CA 1
ATOM 2273 C C . TYR A 1 273 ? 11.280 -9.253 -23.828 1.00 97.44 273 TYR A C 1
ATOM 2275 O O . TYR A 1 273 ? 10.840 -10.333 -23.445 1.00 97.44 273 TYR A O 1
ATOM 2283 N N . ALA A 1 274 ? 11.954 -8.428 -23.024 1.00 97.19 274 ALA A N 1
ATOM 2284 C CA . ALA A 1 274 ? 12.158 -8.665 -21.603 1.00 97.19 274 ALA A CA 1
ATOM 2285 C C . ALA A 1 274 ? 12.218 -7.344 -20.835 1.00 97.19 274 ALA A C 1
ATOM 2287 O O . ALA A 1 274 ? 12.765 -6.354 -21.329 1.00 97.19 274 ALA A O 1
ATOM 2288 N N . VAL A 1 275 ? 11.723 -7.358 -19.597 1.00 96.94 275 VAL A N 1
ATOM 2289 C CA . VAL A 1 275 ? 11.918 -6.278 -18.628 1.00 96.94 275 VAL A CA 1
ATOM 2290 C C . VAL A 1 275 ? 12.878 -6.735 -17.541 1.00 96.94 275 VAL A C 1
ATOM 2292 O O . VAL A 1 275 ? 12.679 -7.766 -16.898 1.00 96.94 275 VAL A O 1
ATOM 2295 N N . ILE A 1 276 ? 13.910 -5.936 -17.306 1.00 95.12 276 ILE A N 1
ATOM 2296 C CA . ILE A 1 276 ? 14.937 -6.167 -16.299 1.00 95.12 276 ILE A CA 1
ATOM 2297 C C . ILE A 1 276 ? 14.815 -5.080 -15.238 1.00 95.12 276 ILE A C 1
ATOM 2299 O O . ILE A 1 276 ? 14.858 -3.889 -15.547 1.00 95.12 276 ILE A O 1
ATOM 2303 N N . SER A 1 277 ? 14.654 -5.472 -13.977 1.00 91.38 277 SER A N 1
ATOM 2304 C CA . SER A 1 277 ? 14.505 -4.510 -12.884 1.00 91.38 277 SER A CA 1
ATOM 2305 C C . SER A 1 277 ? 14.974 -5.075 -11.547 1.00 91.38 277 SER A C 1
ATOM 2307 O O . SER A 1 277 ? 14.938 -6.286 -11.309 1.00 91.38 277 SER A O 1
ATOM 2309 N N . LEU A 1 278 ? 15.387 -4.169 -10.660 1.00 83.88 278 LEU A N 1
ATOM 2310 C CA . LEU A 1 278 ? 15.589 -4.439 -9.232 1.00 83.88 278 LEU A CA 1
ATOM 2311 C C . LEU A 1 278 ? 14.409 -3.933 -8.383 1.00 83.88 278 LEU A C 1
ATOM 2313 O O . LEU A 1 278 ? 14.258 -4.320 -7.224 1.00 83.88 278 LEU A O 1
ATOM 2317 N N . GLN A 1 279 ? 13.556 -3.073 -8.946 1.00 80.56 279 GLN A N 1
ATOM 2318 C CA . GLN A 1 279 ? 12.488 -2.394 -8.220 1.00 80.56 279 GLN A CA 1
ATOM 2319 C C . GLN A 1 279 ? 11.199 -3.206 -8.189 1.00 80.56 279 GLN A C 1
ATOM 2321 O O . GLN A 1 279 ? 10.704 -3.672 -9.213 1.00 80.56 279 GLN A O 1
ATOM 2326 N N . SER A 1 280 ? 10.619 -3.321 -6.996 1.00 75.00 280 SER A N 1
ATOM 2327 C CA . SER A 1 280 ? 9.407 -4.096 -6.743 1.00 75.00 280 SER A CA 1
ATOM 2328 C C . SER A 1 280 ? 8.132 -3.483 -7.324 1.00 75.00 280 SER A C 1
ATOM 2330 O O . SER A 1 280 ? 7.225 -4.214 -7.708 1.00 75.00 280 SER A O 1
ATOM 2332 N N . SER A 1 281 ? 8.039 -2.155 -7.382 1.00 79.00 281 SER A N 1
ATOM 2333 C CA . SER A 1 281 ? 6.862 -1.443 -7.901 1.00 79.00 281 SER A CA 1
ATOM 2334 C C . SER A 1 281 ? 6.756 -1.526 -9.425 1.00 79.00 281 SER A C 1
ATOM 2336 O O . SER A 1 281 ? 5.664 -1.657 -9.969 1.00 79.00 281 SER A O 1
ATOM 2338 N N . VAL A 1 282 ? 7.900 -1.515 -10.108 1.00 85.44 282 VAL A N 1
ATOM 2339 C CA . VAL A 1 282 ? 7.994 -1.489 -11.573 1.00 85.44 282 VAL A CA 1
ATOM 2340 C C . VAL A 1 282 ? 7.556 -2.801 -12.218 1.00 85.44 282 VAL A C 1
ATOM 2342 O O . VAL A 1 282 ? 7.036 -2.800 -13.330 1.00 85.44 282 VAL A O 1
ATOM 2345 N N . ILE A 1 283 ? 7.746 -3.932 -11.538 1.00 88.75 283 ILE A N 1
ATOM 2346 C CA . ILE A 1 283 ? 7.461 -5.243 -12.130 1.00 88.75 283 ILE A CA 1
ATOM 2347 C C . ILE A 1 283 ? 5.964 -5.551 -12.254 1.00 88.75 283 ILE A C 1
ATOM 2349 O O . ILE A 1 283 ? 5.604 -6.521 -12.908 1.00 88.75 283 ILE A O 1
ATOM 2353 N N . ILE A 1 284 ? 5.073 -4.747 -11.673 1.00 89.38 284 ILE A N 1
ATOM 2354 C CA . ILE A 1 284 ? 3.633 -5.029 -11.725 1.00 89.38 284 ILE A CA 1
ATOM 2355 C C . ILE A 1 284 ? 3.072 -4.823 -13.138 1.00 89.38 284 ILE A C 1
ATOM 2357 O O . ILE A 1 284 ? 2.331 -5.679 -13.615 1.00 89.38 284 ILE A O 1
ATOM 2361 N N . SER A 1 285 ? 3.471 -3.761 -13.845 1.00 92.94 285 SER A N 1
ATOM 2362 C CA . SER A 1 285 ? 3.048 -3.536 -15.235 1.00 92.94 285 SER A CA 1
ATOM 2363 C C . SER A 1 285 ? 3.407 -4.703 -16.172 1.00 92.94 285 SER A C 1
ATOM 2365 O O . SER A 1 285 ? 2.507 -5.209 -16.844 1.00 92.94 285 SER A O 1
ATOM 2367 N N . PRO A 1 286 ? 4.659 -5.209 -16.216 1.00 94.75 286 PRO A N 1
ATOM 2368 C CA . PRO A 1 286 ? 4.976 -6.375 -17.036 1.00 94.75 286 PRO A CA 1
ATOM 2369 C C . PRO A 1 286 ? 4.295 -7.661 -16.549 1.00 94.75 286 PRO A C 1
ATOM 2371 O O . PRO A 1 286 ? 3.967 -8.494 -17.387 1.00 94.75 286 PRO A O 1
ATOM 2374 N N . LEU A 1 287 ? 4.011 -7.826 -15.245 1.00 92.44 287 LEU A N 1
ATOM 2375 C CA . LEU A 1 287 ? 3.219 -8.969 -14.763 1.00 92.44 287 LEU A CA 1
ATOM 2376 C C . LEU A 1 287 ? 1.805 -8.947 -15.358 1.00 92.44 287 LEU A C 1
ATOM 2378 O O . LEU A 1 287 ? 1.352 -9.962 -15.884 1.00 92.44 287 LEU A O 1
ATOM 2382 N N . ILE A 1 288 ? 1.141 -7.787 -15.317 1.00 92.00 288 ILE A N 1
ATOM 2383 C CA . ILE A 1 288 ? -0.191 -7.568 -15.900 1.00 92.00 288 ILE A CA 1
ATOM 2384 C C . ILE A 1 288 ? -0.166 -7.848 -17.405 1.00 92.00 288 ILE A C 1
ATOM 2386 O O . ILE A 1 288 ? -0.992 -8.599 -17.921 1.00 92.00 288 ILE A O 1
ATOM 2390 N N . LEU A 1 289 ? 0.830 -7.301 -18.103 1.00 93.75 289 LEU A N 1
ATOM 2391 C CA . LEU A 1 289 ? 0.975 -7.434 -19.551 1.00 93.75 289 LEU A CA 1
ATOM 2392 C C . LEU A 1 289 ? 1.548 -8.790 -19.991 1.00 93.75 289 LEU A C 1
ATOM 2394 O O . LEU A 1 289 ? 1.679 -9.022 -21.193 1.00 93.75 289 LEU A O 1
ATOM 2398 N N . ASN A 1 290 ? 1.859 -9.701 -19.065 1.00 94.19 290 ASN A N 1
ATOM 2399 C CA . ASN A 1 290 ? 2.456 -11.005 -19.356 1.00 94.19 290 ASN A CA 1
ATOM 2400 C C . ASN A 1 290 ? 3.777 -10.909 -20.148 1.00 94.19 290 ASN A C 1
ATOM 2402 O O . ASN A 1 290 ? 3.999 -11.646 -21.112 1.00 94.19 290 ASN A O 1
ATOM 2406 N N . ILE A 1 291 ? 4.613 -9.939 -19.784 1.00 96.00 291 ILE A N 1
ATOM 2407 C CA . ILE A 1 291 ? 5.931 -9.700 -20.377 1.00 96.00 291 ILE A CA 1
ATOM 2408 C C . ILE A 1 291 ? 6.983 -10.405 -19.515 1.00 96.00 291 ILE A C 1
ATOM 2410 O O . ILE A 1 291 ? 6.901 -10.306 -18.288 1.00 96.00 291 ILE A O 1
ATOM 2414 N N . PRO A 1 292 ? 7.984 -11.091 -20.101 1.00 95.88 292 PRO A N 1
ATOM 2415 C CA . PRO A 1 292 ? 9.037 -11.736 -19.328 1.00 95.88 292 PRO A CA 1
ATOM 2416 C C . PRO A 1 292 ? 9.775 -10.760 -18.409 1.00 95.88 292 PRO A C 1
ATOM 2418 O O . PRO A 1 292 ? 10.252 -9.709 -18.840 1.00 95.88 292 PRO A O 1
ATOM 2421 N N . ILE A 1 293 ? 9.911 -11.138 -17.136 1.00 94.69 293 ILE A N 1
ATOM 2422 C CA . ILE A 1 293 ? 10.592 -10.329 -16.119 1.00 94.69 293 ILE A CA 1
ATOM 2423 C C . ILE A 1 293 ? 11.853 -11.047 -15.674 1.00 94.69 293 ILE A C 1
ATOM 2425 O O . ILE A 1 293 ? 11.800 -12.162 -15.146 1.00 94.69 293 ILE A O 1
ATOM 2429 N N . ILE A 1 294 ? 12.983 -10.368 -15.822 1.00 93.81 294 ILE A N 1
ATOM 2430 C CA . ILE A 1 294 ? 14.265 -10.766 -15.259 1.00 93.81 294 ILE A CA 1
ATOM 2431 C C . ILE A 1 294 ? 14.476 -9.913 -14.010 1.00 93.81 294 ILE A C 1
ATOM 2433 O O . ILE A 1 294 ? 14.893 -8.755 -14.071 1.00 93.81 294 ILE A O 1
ATOM 2437 N N . TYR A 1 295 ? 14.123 -10.482 -12.861 1.00 90.38 295 TYR A N 1
ATOM 2438 C CA . TYR A 1 295 ? 14.217 -9.783 -11.590 1.00 90.38 295 TYR A CA 1
ATOM 2439 C C . TYR A 1 295 ? 15.581 -10.019 -10.965 1.00 90.38 295 TYR A C 1
ATOM 2441 O O . TYR A 1 295 ? 16.027 -11.155 -10.772 1.00 90.38 295 TYR A O 1
ATOM 2449 N N . ILE A 1 296 ? 16.250 -8.934 -10.611 1.00 85.69 296 ILE A N 1
ATOM 2450 C CA . ILE A 1 296 ? 17.600 -9.008 -10.084 1.00 85.69 296 ILE A CA 1
ATOM 2451 C C . ILE A 1 296 ? 17.513 -8.825 -8.579 1.00 85.69 296 ILE A C 1
ATOM 2453 O O . ILE A 1 296 ? 17.390 -7.719 -8.064 1.00 85.69 296 ILE A O 1
ATOM 2457 N N . TYR A 1 297 ? 17.581 -9.949 -7.869 1.00 78.38 297 TYR A N 1
ATOM 2458 C CA . TYR A 1 297 ? 17.461 -9.956 -6.420 1.00 78.38 297 TYR A CA 1
ATOM 2459 C C . TYR A 1 297 ? 18.675 -9.298 -5.763 1.00 78.38 297 TYR A C 1
ATOM 2461 O O . TYR A 1 297 ? 19.773 -9.857 -5.752 1.00 78.38 297 TYR A O 1
ATOM 2469 N N . ASP A 1 298 ? 18.468 -8.128 -5.180 1.00 72.25 298 ASP A N 1
ATOM 2470 C CA . ASP A 1 298 ? 19.485 -7.312 -4.520 1.00 72.25 298 ASP A CA 1
ATOM 2471 C C . ASP A 1 298 ? 19.743 -7.698 -3.047 1.00 72.25 298 ASP A C 1
ATOM 2473 O O . ASP A 1 298 ? 20.732 -7.263 -2.462 1.00 72.25 298 ASP A O 1
ATOM 2477 N N . GLY A 1 299 ? 18.906 -8.559 -2.454 1.00 66.81 299 GLY A N 1
ATOM 2478 C CA . GLY A 1 299 ? 19.013 -8.948 -1.044 1.00 66.81 299 GLY A CA 1
ATOM 2479 C C . GLY A 1 299 ? 18.255 -8.055 -0.064 1.00 66.81 299 GLY A C 1
ATOM 2480 O O . GLY A 1 299 ? 18.288 -8.336 1.141 1.00 66.81 299 GLY A O 1
ATOM 2481 N N . THR A 1 300 ? 17.583 -7.009 -0.546 1.00 64.56 300 THR A N 1
ATOM 2482 C CA . THR A 1 300 ? 16.862 -6.045 0.290 1.00 64.56 300 THR A CA 1
ATOM 2483 C C . THR A 1 300 ? 15.541 -6.599 0.841 1.00 64.56 300 THR A C 1
ATOM 2485 O O . THR A 1 300 ? 15.095 -7.700 0.522 1.00 64.56 300 THR A O 1
ATOM 2488 N N . GLY A 1 301 ? 14.934 -5.876 1.787 1.00 56.59 301 GLY A N 1
ATOM 2489 C CA . GLY A 1 301 ? 13.688 -6.298 2.436 1.00 56.59 301 GLY A CA 1
ATOM 2490 C C . GLY A 1 301 ? 12.502 -6.390 1.472 1.00 56.59 301 GLY A C 1
ATOM 2491 O O . GLY A 1 301 ? 11.773 -7.375 1.520 1.00 56.59 301 GLY A O 1
ATOM 2492 N N . SER A 1 302 ? 12.355 -5.422 0.563 1.00 58.31 302 SER A N 1
ATOM 2493 C CA . SER A 1 302 ? 11.262 -5.376 -0.421 1.00 58.31 302 SER A CA 1
ATOM 2494 C C . SER A 1 302 ? 11.333 -6.529 -1.426 1.00 58.31 302 SER A C 1
ATOM 2496 O O . SER A 1 302 ? 10.308 -7.114 -1.784 1.00 58.31 302 SER A O 1
ATOM 2498 N N . SER A 1 303 ? 12.544 -6.931 -1.821 1.00 59.00 303 SER A N 1
ATOM 2499 C CA . SER A 1 303 ? 12.750 -8.073 -2.709 1.00 59.00 303 SER A CA 1
ATOM 2500 C C . SER A 1 303 ? 12.408 -9.407 -2.035 1.00 59.00 303 SER A C 1
ATOM 2502 O O . SER A 1 303 ? 11.963 -10.338 -2.707 1.00 59.00 303 SER A O 1
ATOM 2504 N N . LYS A 1 304 ? 12.504 -9.516 -0.699 1.00 63.94 304 LYS A N 1
ATOM 2505 C CA . LYS A 1 304 ? 12.101 -10.736 0.029 1.00 63.94 304 LYS A CA 1
ATOM 2506 C C . LYS A 1 304 ? 10.612 -11.023 -0.049 1.00 63.94 304 LYS A C 1
ATOM 2508 O O . LYS A 1 304 ? 10.249 -12.195 -0.106 1.00 63.94 304 LYS A O 1
ATOM 2513 N N . ASP A 1 305 ? 9.755 -10.012 -0.042 1.00 64.25 305 ASP A N 1
ATOM 2514 C CA . ASP A 1 305 ? 8.314 -10.264 -0.085 1.00 64.25 305 ASP A CA 1
ATOM 2515 C C . ASP A 1 305 ? 7.872 -10.696 -1.473 1.00 64.25 305 ASP A C 1
ATOM 2517 O O . ASP A 1 305 ? 7.199 -11.712 -1.602 1.00 64.25 305 ASP A O 1
ATOM 2521 N N . LEU A 1 306 ? 8.380 -10.056 -2.523 1.00 67.69 306 LEU A N 1
ATOM 2522 C CA . LEU A 1 306 ? 8.186 -10.549 -3.888 1.00 67.69 306 LEU A CA 1
ATOM 2523 C C . LEU A 1 306 ? 8.678 -11.984 -4.079 1.00 67.69 306 LEU A C 1
ATOM 2525 O O . LEU A 1 306 ? 7.984 -12.809 -4.677 1.00 67.69 306 LEU A O 1
ATOM 2529 N N . MET A 1 307 ? 9.837 -12.313 -3.506 1.00 67.00 307 MET A N 1
ATOM 2530 C CA . MET A 1 307 ? 10.376 -13.672 -3.536 1.00 67.00 307 MET A CA 1
ATOM 2531 C C . MET A 1 307 ? 9.499 -14.683 -2.788 1.00 67.00 307 MET A C 1
ATOM 2533 O O . MET A 1 307 ? 9.419 -15.830 -3.226 1.00 67.00 307 MET A O 1
ATOM 2537 N N . LYS A 1 308 ? 8.819 -14.287 -1.700 1.00 68.69 308 LYS A N 1
ATOM 2538 C CA . LYS A 1 308 ? 7.850 -15.157 -1.008 1.00 68.69 308 LYS A CA 1
ATOM 2539 C C . LYS A 1 308 ? 6.628 -15.455 -1.871 1.00 68.69 308 LYS A C 1
ATOM 2541 O O . LYS A 1 308 ? 6.093 -16.555 -1.779 1.00 68.69 308 LYS A O 1
ATOM 2546 N N . PHE A 1 309 ? 6.176 -14.491 -2.672 1.00 64.31 309 PHE A N 1
ATOM 2547 C CA . PH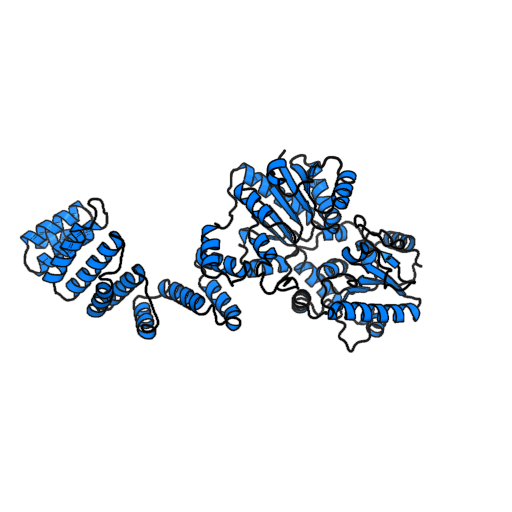E A 1 309 ? 4.896 -14.597 -3.374 1.00 64.31 309 PHE A CA 1
ATOM 2548 C C . PHE A 1 309 ? 4.986 -15.155 -4.793 1.00 64.31 309 PHE A C 1
ATOM 2550 O O . PHE A 1 309 ? 3.969 -15.647 -5.286 1.00 64.31 309 PHE A O 1
ATOM 2557 N N . GLY A 1 310 ? 6.156 -15.118 -5.441 1.00 62.22 310 GLY A N 1
ATOM 2558 C CA . GLY A 1 310 ? 6.227 -15.519 -6.844 1.00 62.22 310 GLY A CA 1
ATOM 2559 C C . GLY A 1 310 ? 7.621 -15.654 -7.439 1.00 62.22 310 GLY A C 1
ATOM 2560 O O . GLY A 1 310 ? 7.830 -15.211 -8.560 1.00 62.22 310 GLY A O 1
ATOM 2561 N N . SER A 1 311 ? 8.559 -16.340 -6.777 1.00 69.25 311 SER A N 1
ATOM 2562 C CA . SER A 1 311 ? 9.849 -16.716 -7.400 1.00 69.25 311 SER A CA 1
ATOM 2563 C C . SER A 1 311 ? 9.701 -17.465 -8.738 1.00 69.25 311 SER A C 1
ATOM 2565 O O . SER A 1 311 ? 10.630 -17.517 -9.541 1.00 69.25 311 SER A O 1
ATOM 2567 N N . LYS A 1 312 ? 8.517 -18.034 -8.987 1.00 81.44 312 LYS A N 1
ATOM 2568 C CA . LYS A 1 312 ? 8.131 -18.679 -10.240 1.00 81.44 312 LYS A CA 1
ATOM 2569 C C . LYS A 1 312 ? 7.598 -17.710 -11.302 1.00 81.44 312 LYS A C 1
ATOM 2571 O O . LYS A 1 312 ? 7.608 -18.098 -12.456 1.00 81.44 312 LYS A O 1
ATOM 2576 N N . ALA A 1 313 ? 7.190 -16.484 -10.963 1.00 78.56 313 ALA A N 1
ATOM 2577 C CA . ALA A 1 313 ? 6.661 -15.482 -11.900 1.00 78.56 313 ALA A CA 1
ATOM 2578 C C . ALA A 1 313 ? 7.756 -14.731 -12.676 1.00 78.56 313 ALA A C 1
ATOM 2580 O O . ALA A 1 313 ? 7.495 -14.166 -13.733 1.00 78.56 313 ALA A O 1
ATOM 2581 N N . PHE A 1 314 ? 8.985 -14.715 -12.160 1.00 85.56 314 PHE A N 1
ATOM 2582 C CA . PHE A 1 314 ? 10.107 -13.976 -12.741 1.00 85.56 314 PHE A CA 1
ATOM 2583 C C . PHE A 1 314 ? 11.393 -14.803 -12.712 1.00 85.56 314 PHE A C 1
ATOM 2585 O O . PHE A 1 314 ? 11.547 -15.746 -11.932 1.00 85.56 314 PHE A O 1
ATOM 2592 N N . ILE A 1 315 ? 12.326 -14.463 -13.592 1.00 84.19 315 ILE A N 1
ATOM 2593 C CA . ILE A 1 315 ? 13.609 -15.145 -13.729 1.00 84.19 315 ILE A CA 1
ATOM 2594 C C . ILE A 1 315 ? 14.601 -14.443 -12.813 1.00 84.19 315 ILE A C 1
ATOM 2596 O O . ILE A 1 315 ? 14.930 -13.278 -13.023 1.00 84.19 315 ILE A O 1
ATOM 2600 N N . ASN A 1 316 ? 15.049 -15.136 -11.767 1.00 82.00 316 ASN A N 1
ATOM 2601 C CA . ASN A 1 316 ? 16.005 -14.574 -10.822 1.00 82.00 316 ASN A CA 1
ATOM 2602 C C . ASN A 1 316 ? 17.436 -14.805 -11.308 1.00 82.00 316 ASN A C 1
ATOM 2604 O O . ASN A 1 316 ? 17.896 -15.946 -11.367 1.00 82.00 316 ASN A O 1
ATOM 2608 N N . VAL A 1 317 ? 18.152 -13.720 -11.594 1.00 79.38 317 VAL A N 1
ATOM 2609 C CA . VAL A 1 317 ? 19.575 -13.782 -11.941 1.00 79.38 317 VAL A CA 1
ATOM 2610 C C . VAL A 1 317 ? 20.389 -13.876 -10.655 1.00 79.38 317 VAL A C 1
ATOM 2612 O O . VAL A 1 317 ? 20.624 -12.877 -9.965 1.00 79.38 317 VAL A O 1
ATOM 2615 N N . ASN A 1 318 ? 20.838 -15.085 -10.316 1.00 70.75 318 ASN A N 1
ATOM 2616 C CA . ASN A 1 318 ? 21.868 -15.259 -9.294 1.00 70.75 318 ASN A CA 1
ATOM 2617 C C . ASN A 1 318 ? 23.266 -14.989 -9.886 1.00 70.75 318 ASN A C 1
ATOM 2619 O O . ASN A 1 318 ? 23.449 -14.994 -11.099 1.00 70.75 318 ASN A O 1
ATOM 2623 N N . LYS A 1 319 ? 24.275 -14.783 -9.028 1.00 60.25 319 LYS A N 1
ATOM 2624 C CA . LYS A 1 319 ? 25.649 -14.422 -9.437 1.00 60.25 319 LYS A CA 1
ATOM 2625 C C . LYS A 1 319 ? 26.320 -15.392 -10.428 1.00 60.25 319 LYS A C 1
ATOM 2627 O O . LYS A 1 319 ? 27.340 -15.030 -10.998 1.00 60.25 319 LYS A O 1
ATOM 2632 N N . ARG A 1 320 ? 25.823 -16.627 -10.577 1.00 54.66 320 ARG A N 1
ATOM 2633 C CA . ARG A 1 320 ? 26.452 -17.668 -11.408 1.00 54.66 320 ARG A CA 1
ATOM 2634 C C . ARG A 1 320 ? 25.870 -17.748 -12.819 1.00 54.66 320 ARG A C 1
ATOM 2636 O O . ARG A 1 320 ? 26.531 -18.288 -13.699 1.00 54.66 320 ARG A O 1
ATOM 2643 N N . GLN A 1 321 ? 24.660 -17.239 -13.047 1.00 66.31 321 GLN A N 1
ATOM 2644 C CA . GLN A 1 321 ? 24.020 -17.293 -14.362 1.00 66.31 321 GLN A CA 1
ATOM 2645 C C . GLN A 1 321 ? 24.385 -16.064 -15.194 1.00 66.31 321 GLN A C 1
ATOM 2647 O O . GLN A 1 321 ? 24.260 -14.932 -14.732 1.00 66.31 321 GLN A O 1
ATOM 2652 N N . ARG A 1 322 ? 24.820 -16.292 -16.437 1.00 82.75 322 ARG A N 1
ATOM 2653 C CA . ARG A 1 322 ? 25.088 -15.217 -17.398 1.00 82.75 322 ARG A CA 1
ATOM 2654 C C . ARG A 1 322 ? 23.768 -14.724 -17.984 1.00 82.75 322 ARG A C 1
ATOM 2656 O O . ARG A 1 322 ? 22.998 -15.528 -18.504 1.00 82.75 322 ARG A O 1
ATOM 2663 N N . LEU A 1 323 ? 23.545 -13.411 -17.945 1.00 90.12 323 LEU A N 1
ATOM 2664 C CA . LEU A 1 323 ? 22.335 -12.774 -18.475 1.00 90.12 323 LEU A CA 1
ATOM 2665 C C . LEU A 1 323 ? 22.080 -13.113 -19.955 1.00 90.12 323 LEU A C 1
ATOM 2667 O O . LEU A 1 323 ? 20.934 -13.329 -20.332 1.00 90.12 323 LEU A O 1
ATOM 2671 N N . ALA A 1 324 ? 23.145 -13.253 -20.751 1.00 89.00 324 ALA A N 1
ATOM 2672 C CA . ALA A 1 324 ? 23.074 -13.667 -22.155 1.00 89.00 324 ALA A CA 1
ATOM 2673 C C . ALA A 1 324 ? 22.327 -15.002 -22.324 1.00 89.00 324 ALA A C 1
ATOM 2675 O O . ALA A 1 324 ? 21.307 -15.066 -22.996 1.00 89.00 324 ALA A O 1
ATOM 2676 N N . SER A 1 325 ? 22.740 -16.032 -21.577 1.00 90.69 325 SER A N 1
ATOM 2677 C CA . SER A 1 325 ? 22.123 -17.363 -21.642 1.00 90.69 325 SER A CA 1
ATOM 2678 C C . SER A 1 325 ? 20.636 -17.350 -21.266 1.00 90.69 325 SER A C 1
ATOM 2680 O O . SER A 1 325 ? 19.859 -18.133 -21.814 1.00 90.69 325 SER A O 1
ATOM 2682 N N . ILE A 1 326 ? 20.228 -16.460 -20.355 1.00 92.56 326 ILE A N 1
ATOM 2683 C CA . ILE A 1 326 ? 18.817 -16.284 -19.992 1.00 92.56 326 ILE A CA 1
ATOM 2684 C C . ILE A 1 326 ? 18.028 -15.674 -21.153 1.00 92.56 326 ILE A C 1
ATOM 2686 O O . ILE A 1 326 ? 16.925 -16.137 -21.425 1.00 92.56 326 ILE A O 1
ATOM 2690 N N . LEU A 1 327 ? 18.574 -14.660 -21.829 1.00 93.25 327 LEU A N 1
ATOM 2691 C CA . LEU A 1 327 ? 17.913 -13.998 -22.958 1.00 93.25 327 LEU A CA 1
ATOM 2692 C C . LEU A 1 327 ? 17.786 -14.926 -24.173 1.00 93.25 327 LEU A C 1
ATOM 2694 O O . LEU A 1 327 ? 16.706 -14.997 -24.767 1.00 93.25 327 LEU A O 1
ATOM 2698 N N . ASP A 1 328 ? 18.832 -15.702 -24.463 1.00 91.56 328 ASP A N 1
ATOM 2699 C CA . ASP A 1 328 ? 18.855 -16.680 -25.560 1.00 91.56 328 ASP A CA 1
ATOM 2700 C C . ASP A 1 328 ? 17.799 -17.778 -25.365 1.00 91.56 328 ASP A C 1
ATOM 2702 O O . ASP A 1 328 ? 17.188 -18.260 -26.314 1.00 91.56 328 ASP A O 1
ATOM 2706 N N . ASN A 1 329 ? 17.540 -18.152 -24.108 1.00 92.81 329 ASN A N 1
ATOM 2707 C CA . ASN A 1 329 ? 16.580 -19.194 -23.745 1.00 92.81 329 ASN A CA 1
ATOM 2708 C C . ASN A 1 329 ? 15.252 -18.636 -23.216 1.00 92.81 329 ASN A C 1
ATOM 2710 O O . ASN A 1 329 ? 14.450 -19.393 -22.661 1.00 92.81 329 ASN A O 1
ATOM 2714 N N . LEU A 1 330 ? 14.994 -17.332 -23.358 1.00 93.25 330 LEU A N 1
ATOM 2715 C CA . LEU A 1 330 ? 13.903 -16.669 -22.643 1.00 93.25 330 LEU A CA 1
ATOM 2716 C C . LEU A 1 330 ? 12.536 -17.271 -22.968 1.00 93.25 330 LEU A C 1
ATOM 2718 O O . LEU A 1 330 ? 11.772 -17.548 -22.050 1.00 93.25 330 LEU A O 1
ATOM 2722 N N . ASN A 1 331 ? 12.262 -17.558 -24.244 1.00 91.81 331 ASN A N 1
ATOM 2723 C CA . ASN A 1 331 ? 11.004 -18.178 -24.679 1.00 91.81 331 ASN A CA 1
ATOM 2724 C C . ASN A 1 331 ? 10.785 -19.573 -24.070 1.00 91.81 331 ASN A C 1
ATOM 2726 O O . ASN A 1 331 ? 9.652 -19.956 -23.798 1.00 91.81 331 ASN A O 1
ATOM 2730 N N . LYS A 1 332 ? 11.866 -20.324 -23.827 1.00 92.06 332 LYS A N 1
ATOM 2731 C CA . LYS A 1 332 ? 11.811 -21.645 -23.185 1.00 92.06 332 LYS A CA 1
ATOM 2732 C C . LYS A 1 332 ? 11.620 -21.528 -21.672 1.00 92.06 332 LYS A C 1
ATOM 2734 O O . LYS A 1 332 ? 10.940 -22.351 -21.072 1.00 92.06 332 LYS A O 1
ATOM 2739 N N . ILE A 1 333 ? 12.240 -20.525 -21.046 1.00 89.56 333 ILE A N 1
ATOM 2740 C CA . ILE A 1 333 ? 12.177 -20.300 -19.592 1.00 89.56 333 ILE A CA 1
ATOM 2741 C C . ILE A 1 333 ? 10.843 -19.645 -19.181 1.00 89.56 333 ILE A C 1
ATOM 2743 O O . ILE A 1 333 ? 10.336 -19.902 -18.083 1.00 89.56 333 ILE A O 1
ATOM 2747 N N . TYR A 1 334 ? 10.294 -18.782 -20.038 1.00 91.50 334 TYR A N 1
ATOM 2748 C CA . TYR A 1 334 ? 9.032 -18.065 -19.852 1.00 91.50 334 TYR A CA 1
ATOM 2749 C C . TYR A 1 334 ? 7.861 -18.816 -20.501 1.00 91.50 334 TYR A C 1
ATOM 2751 O O . TYR A 1 334 ? 7.188 -18.326 -21.407 1.00 91.50 334 TYR A O 1
ATOM 2759 N N . ASP A 1 335 ? 7.657 -20.039 -20.014 1.00 90.94 335 ASP A N 1
ATOM 2760 C CA . ASP A 1 335 ? 6.604 -20.957 -20.443 1.00 90.94 335 ASP A CA 1
ATOM 2761 C C . ASP A 1 335 ? 5.196 -20.547 -19.955 1.00 90.94 335 ASP A C 1
ATOM 2763 O O . ASP A 1 335 ? 5.015 -19.611 -19.169 1.00 90.94 335 ASP A O 1
ATOM 2767 N N . GLU A 1 336 ? 4.168 -21.274 -20.405 1.00 92.00 336 GLU A N 1
ATOM 2768 C CA . GLU A 1 336 ? 2.768 -21.029 -20.018 1.00 92.00 336 GLU A CA 1
ATOM 2769 C C . GLU A 1 336 ? 2.532 -21.121 -18.507 1.00 92.00 336 GLU A C 1
ATOM 2771 O O . GLU A 1 336 ? 1.723 -20.383 -17.941 1.00 92.00 336 GLU A O 1
ATOM 2776 N N . LYS A 1 337 ? 3.291 -21.972 -17.811 1.00 91.25 337 LYS A N 1
ATOM 2777 C CA . LYS A 1 337 ? 3.208 -22.091 -16.355 1.00 91.25 337 LYS A CA 1
ATOM 2778 C C . LYS A 1 337 ? 3.694 -20.816 -15.668 1.00 91.25 337 LYS A C 1
ATOM 2780 O O . LYS A 1 337 ? 3.073 -20.361 -14.705 1.00 91.25 337 LYS A O 1
ATOM 2785 N N . ARG A 1 338 ? 4.793 -20.234 -16.148 1.00 91.19 338 ARG A N 1
ATOM 2786 C CA . ARG A 1 338 ? 5.331 -18.969 -15.644 1.00 91.19 338 ARG A CA 1
ATOM 2787 C C . ARG A 1 338 ? 4.404 -17.800 -15.960 1.00 91.19 338 ARG A C 1
ATOM 2789 O O . ARG A 1 338 ? 4.176 -16.988 -15.069 1.00 91.19 338 ARG A O 1
ATOM 2796 N N . LYS A 1 339 ? 3.812 -17.762 -17.156 1.00 91.94 339 LYS A N 1
ATOM 2797 C CA . LYS A 1 339 ? 2.782 -16.778 -17.536 1.00 91.94 339 LYS A CA 1
ATOM 2798 C C . LYS A 1 339 ? 1.565 -16.828 -16.610 1.00 91.94 339 LYS A C 1
ATOM 2800 O O . LYS A 1 339 ? 1.153 -15.802 -16.068 1.00 91.94 339 LYS A O 1
ATOM 2805 N N . ALA A 1 340 ? 1.030 -18.025 -16.359 1.00 91.31 340 ALA A N 1
ATOM 2806 C CA . ALA A 1 340 ? -0.088 -18.218 -15.436 1.00 91.31 340 ALA A CA 1
ATOM 2807 C C . ALA A 1 340 ? 0.255 -17.736 -14.014 1.00 91.31 340 ALA A C 1
ATOM 2809 O O . ALA A 1 340 ? -0.545 -17.063 -13.362 1.00 91.31 340 ALA A O 1
ATOM 2810 N N . GLU A 1 341 ? 1.474 -18.014 -13.548 1.00 90.81 341 GLU A N 1
ATOM 2811 C CA . GLU A 1 341 ? 1.953 -17.526 -12.255 1.00 90.81 341 GLU A CA 1
ATOM 2812 C C . GLU A 1 341 ? 2.148 -15.999 -12.231 1.00 90.81 341 GLU A C 1
ATOM 2814 O O . GLU A 1 341 ? 1.832 -15.367 -11.221 1.00 90.81 341 GLU A O 1
ATOM 2819 N N . SER A 1 342 ? 2.619 -15.387 -13.325 1.00 89.81 342 SER A N 1
ATOM 2820 C CA . SER A 1 342 ? 2.708 -13.928 -13.461 1.00 89.81 342 SER A CA 1
ATOM 2821 C C . SER A 1 342 ? 1.334 -13.271 -13.314 1.00 89.81 342 SER A C 1
ATOM 2823 O O . SER A 1 342 ? 1.195 -12.326 -12.538 1.00 89.81 342 SER A O 1
ATOM 2825 N N . GLN A 1 343 ? 0.308 -13.817 -13.971 1.00 90.00 343 GLN A N 1
ATOM 2826 C CA . GLN A 1 343 ? -1.072 -13.331 -13.867 1.00 90.00 343 GLN A CA 1
ATOM 2827 C C . GLN A 1 343 ? -1.649 -13.516 -12.457 1.00 90.00 343 GLN A C 1
ATOM 2829 O O . GLN A 1 343 ? -2.243 -12.593 -11.894 1.00 90.00 343 GLN A O 1
ATOM 2834 N N . ARG A 1 344 ? -1.404 -14.676 -11.831 1.00 89.94 344 ARG A N 1
ATOM 2835 C CA . ARG A 1 344 ? -1.795 -14.924 -10.435 1.00 89.94 344 ARG A CA 1
ATOM 2836 C C . ARG A 1 344 ? -1.154 -13.908 -9.486 1.00 89.94 344 ARG A C 1
ATOM 2838 O O . ARG A 1 344 ? -1.828 -13.390 -8.595 1.00 89.94 344 ARG A O 1
ATOM 2845 N N . LEU A 1 345 ? 0.138 -13.622 -9.661 1.00 87.31 345 LEU A N 1
ATOM 2846 C CA . LEU A 1 345 ? 0.855 -12.646 -8.842 1.00 87.31 345 LEU A CA 1
ATOM 2847 C C . LEU A 1 345 ? 0.337 -11.223 -9.083 1.00 87.31 345 LEU A C 1
ATOM 2849 O O . LEU A 1 345 ? 0.119 -10.498 -8.112 1.00 87.31 345 LEU A O 1
ATOM 2853 N N . ALA A 1 346 ? 0.072 -10.850 -10.339 1.00 88.50 346 ALA A N 1
ATOM 2854 C CA . ALA A 1 346 ? -0.551 -9.573 -10.671 1.00 88.50 346 ALA A CA 1
ATOM 2855 C C . ALA A 1 346 ? -1.872 -9.395 -9.909 1.00 88.50 346 ALA A C 1
ATOM 2857 O O . ALA A 1 346 ? -2.055 -8.372 -9.264 1.00 88.50 346 ALA A O 1
ATOM 2858 N N . ALA A 1 347 ? -2.747 -10.407 -9.899 1.00 87.00 347 ALA A N 1
ATOM 2859 C CA . ALA A 1 347 ? -4.049 -10.344 -9.221 1.00 87.00 347 ALA A CA 1
ATOM 2860 C C . ALA A 1 347 ? -3.946 -10.243 -7.684 1.00 87.00 347 ALA A C 1
ATOM 2862 O O . ALA A 1 347 ? -4.843 -9.730 -7.014 1.00 87.00 347 ALA A O 1
ATOM 2863 N N . LEU A 1 348 ? -2.849 -10.729 -7.091 1.00 84.75 348 LEU A N 1
ATOM 2864 C CA . LEU A 1 348 ? -2.582 -10.559 -5.658 1.00 84.75 348 LEU A CA 1
ATOM 2865 C C . LEU A 1 348 ? -2.078 -9.155 -5.315 1.00 84.75 348 LEU A C 1
ATOM 2867 O O . LEU A 1 348 ? -2.388 -8.630 -4.236 1.00 84.75 348 LEU A O 1
ATOM 2871 N N . MET A 1 349 ? -1.267 -8.578 -6.202 1.00 83.69 349 MET A N 1
ATOM 2872 C CA . MET A 1 349 ? -0.654 -7.263 -6.023 1.00 83.69 349 MET A CA 1
ATOM 2873 C C . MET A 1 349 ? -1.586 -6.122 -6.430 1.00 83.69 349 MET A C 1
ATOM 2875 O O . MET A 1 349 ? -1.498 -5.042 -5.852 1.00 83.69 349 MET A O 1
ATOM 2879 N N . ASN A 1 350 ? -2.489 -6.373 -7.374 1.00 85.69 350 ASN A N 1
ATOM 2880 C CA . ASN A 1 350 ? -3.420 -5.411 -7.929 1.00 85.69 350 ASN A CA 1
ATOM 2881 C C . ASN A 1 350 ? -4.829 -6.016 -7.989 1.00 85.69 350 ASN A C 1
ATOM 2883 O O . ASN A 1 350 ? -5.047 -7.096 -8.530 1.00 85.69 350 ASN A O 1
ATOM 2887 N N . TYR A 1 351 ? -5.787 -5.327 -7.386 1.00 85.81 351 TYR A N 1
ATOM 2888 C CA . TYR A 1 351 ? -7.154 -5.801 -7.227 1.00 85.81 351 TYR A CA 1
ATOM 2889 C C . TYR A 1 351 ? -7.859 -5.980 -8.563 1.00 85.81 351 TYR A C 1
ATOM 2891 O O . TYR A 1 351 ? -7.936 -5.037 -9.350 1.00 85.81 351 TYR A O 1
ATOM 2899 N N . ASN A 1 352 ? -8.401 -7.181 -8.770 1.00 84.19 352 ASN A N 1
ATOM 2900 C CA . ASN A 1 352 ? -9.182 -7.624 -9.926 1.00 84.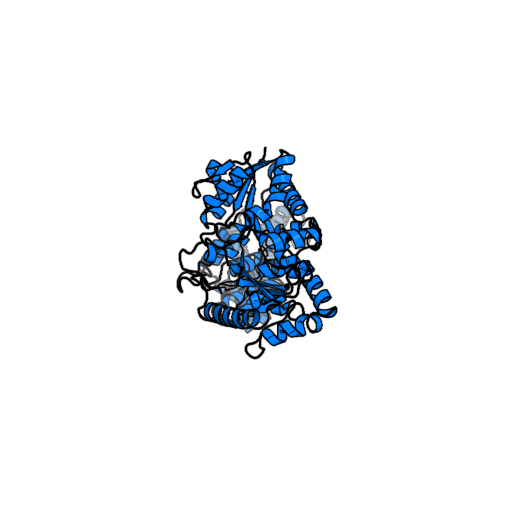19 352 ASN A CA 1
ATOM 2901 C C . ASN A 1 352 ? -8.538 -7.460 -11.308 1.00 84.19 352 ASN A C 1
ATOM 2903 O O . ASN A 1 352 ? -9.033 -8.088 -12.235 1.00 84.19 352 ASN A O 1
ATOM 2907 N N . ASN A 1 353 ? -7.459 -6.683 -11.462 1.00 85.38 353 ASN A N 1
ATOM 2908 C CA . ASN A 1 353 ? -6.811 -6.440 -12.747 1.00 85.38 353 ASN A CA 1
ATOM 2909 C C . ASN A 1 353 ? -7.825 -6.063 -13.842 1.00 85.38 353 ASN A C 1
ATOM 2911 O O . ASN A 1 353 ? -7.802 -6.610 -14.935 1.00 85.38 353 ASN A O 1
ATOM 2915 N N . ASP A 1 354 ? -8.764 -5.173 -13.522 1.00 91.56 354 ASP A N 1
ATOM 2916 C CA . ASP A 1 354 ? -9.921 -4.877 -14.380 1.00 91.56 354 ASP A CA 1
ATOM 2917 C C . ASP A 1 354 ? -9.906 -3.459 -14.967 1.00 91.56 354 ASP A C 1
ATOM 2919 O O . ASP A 1 354 ? -10.839 -3.065 -15.663 1.00 91.56 354 ASP A O 1
ATOM 2923 N N . GLY A 1 355 ? -8.869 -2.681 -14.659 1.00 92.44 355 GLY A N 1
ATOM 2924 C CA . GLY A 1 355 ? -8.723 -1.303 -15.109 1.00 92.44 355 GLY A CA 1
ATOM 2925 C C . GLY A 1 355 ? -9.753 -0.322 -14.555 1.00 92.44 355 GLY A C 1
ATOM 2926 O O . GLY A 1 355 ? -10.004 0.705 -15.184 1.00 92.44 355 GLY A O 1
ATOM 2927 N N . LYS A 1 356 ? -10.374 -0.642 -13.411 1.00 95.38 356 LYS A N 1
ATOM 2928 C CA . LYS A 1 356 ? -11.399 0.187 -12.755 1.00 95.38 356 LYS A CA 1
ATOM 2929 C C . LYS A 1 356 ? -10.947 0.740 -11.400 1.00 95.38 356 LYS A C 1
ATOM 2931 O O . LYS A 1 356 ? -11.785 1.050 -10.548 1.00 95.38 356 LYS A O 1
ATOM 2936 N N . ALA A 1 357 ? -9.641 0.835 -11.153 1.00 95.31 357 ALA A N 1
ATOM 2937 C CA . ALA A 1 357 ? -9.134 1.336 -9.882 1.00 95.31 357 ALA A CA 1
ATOM 2938 C C . ALA A 1 357 ? -9.467 2.816 -9.663 1.00 95.31 357 ALA A C 1
ATOM 2940 O O . ALA A 1 357 ? -9.819 3.181 -8.544 1.00 95.31 357 ALA A O 1
ATOM 2941 N N . ASN A 1 358 ? -9.426 3.643 -10.714 1.00 95.38 358 ASN A N 1
ATOM 2942 C CA . ASN A 1 358 ? -9.793 5.060 -10.651 1.00 95.38 358 ASN A CA 1
ATOM 2943 C C . ASN A 1 358 ? -11.255 5.235 -10.227 1.00 95.38 358 ASN A C 1
ATOM 2945 O O . ASN A 1 358 ? -11.528 6.021 -9.327 1.00 95.38 358 ASN A O 1
ATOM 2949 N N . ILE A 1 359 ? -12.173 4.447 -10.798 1.00 95.94 359 ILE A N 1
ATOM 2950 C CA . ILE A 1 359 ? -13.605 4.492 -10.458 1.00 95.94 359 ILE A CA 1
ATOM 2951 C C . ILE A 1 359 ? -13.807 4.144 -8.982 1.00 95.94 359 ILE A C 1
ATOM 2953 O O . ILE A 1 359 ? -14.338 4.950 -8.227 1.00 95.94 359 ILE A O 1
ATOM 2957 N N . ARG A 1 360 ? -13.281 2.995 -8.530 1.00 96.81 360 ARG A N 1
ATOM 2958 C CA . ARG A 1 360 ? -13.385 2.582 -7.117 1.00 96.81 360 ARG A CA 1
ATOM 2959 C C . ARG A 1 360 ? -12.774 3.597 -6.156 1.00 96.81 360 ARG A C 1
ATOM 2961 O O . ARG A 1 360 ? -13.240 3.745 -5.029 1.00 96.81 360 ARG A O 1
ATOM 2968 N N . PHE A 1 361 ? -11.693 4.247 -6.573 1.00 96.56 361 PHE A N 1
ATOM 2969 C CA . PHE A 1 361 ? -11.025 5.256 -5.770 1.00 96.56 361 PHE A CA 1
ATOM 2970 C C . PHE A 1 361 ? -11.849 6.547 -5.658 1.00 96.56 361 PHE A C 1
ATOM 2972 O O . PHE A 1 361 ? -11.978 7.090 -4.561 1.00 96.56 361 PHE A O 1
ATOM 2979 N N . VAL A 1 362 ? -12.462 6.999 -6.753 1.00 97.00 362 VAL A N 1
ATOM 2980 C CA . VAL A 1 362 ? -13.379 8.148 -6.756 1.00 97.00 362 VAL A CA 1
ATOM 2981 C C . VAL A 1 362 ? -14.650 7.846 -5.954 1.00 97.00 362 VAL A C 1
ATOM 2983 O O . VAL A 1 362 ? -15.039 8.653 -5.110 1.00 97.00 362 VAL A O 1
ATOM 2986 N N . ASP A 1 363 ? -15.229 6.652 -6.102 1.00 96.75 363 ASP A N 1
ATOM 2987 C CA . ASP A 1 363 ? -16.376 6.207 -5.299 1.00 96.75 363 ASP A CA 1
ATOM 2988 C C . ASP A 1 363 ? -16.061 6.248 -3.796 1.00 96.75 363 ASP A C 1
ATOM 2990 O O . ASP A 1 363 ? -16.874 6.694 -2.980 1.00 96.75 363 ASP A O 1
ATOM 2994 N N . LEU A 1 364 ? -14.850 5.826 -3.414 1.00 96.56 364 LEU A N 1
ATOM 2995 C CA . LEU A 1 364 ? -14.383 5.913 -2.034 1.00 96.56 364 LEU A CA 1
ATOM 2996 C C . LEU A 1 364 ? -14.304 7.370 -1.558 1.00 96.56 364 LEU A C 1
ATOM 2998 O O . LEU A 1 364 ? -14.804 7.669 -0.471 1.00 96.56 364 LEU A O 1
ATOM 3002 N N . ILE A 1 365 ? -13.725 8.271 -2.359 1.00 96.94 365 ILE A N 1
ATOM 3003 C CA . ILE A 1 365 ? -13.659 9.711 -2.059 1.00 96.94 365 ILE A CA 1
ATOM 3004 C C . ILE A 1 365 ? -15.063 10.265 -1.784 1.00 96.94 365 ILE A C 1
ATOM 3006 O O . ILE A 1 365 ? -15.281 10.888 -0.741 1.00 96.94 365 ILE A O 1
ATOM 3010 N N . TYR A 1 366 ? -16.034 9.984 -2.655 1.00 97.00 366 TYR A N 1
ATOM 3011 C CA . TYR A 1 366 ? -17.410 10.446 -2.470 1.00 97.00 366 TYR A CA 1
ATOM 3012 C C . TYR A 1 366 ? -18.083 9.842 -1.246 1.00 97.00 366 TYR A C 1
ATOM 3014 O O . TYR A 1 366 ? -18.748 10.561 -0.496 1.00 97.00 366 TYR A O 1
ATOM 3022 N N . SER A 1 367 ? -17.867 8.552 -0.982 1.00 95.62 367 SER A N 1
ATOM 3023 C CA . SER A 1 367 ? -18.413 7.905 0.212 1.00 95.62 367 SER A CA 1
ATOM 3024 C C . SER A 1 367 ? -17.917 8.565 1.507 1.00 95.62 367 SER A C 1
ATOM 3026 O O . SER A 1 367 ? -18.689 8.727 2.452 1.00 95.62 367 SER A O 1
ATOM 3028 N N . ILE A 1 368 ? -16.654 9.003 1.540 1.00 95.12 368 ILE A N 1
ATOM 3029 C CA . ILE A 1 368 ? -16.044 9.660 2.701 1.00 95.12 368 ILE A CA 1
ATOM 3030 C C . ILE A 1 368 ? -16.549 11.096 2.835 1.00 95.12 368 ILE A C 1
ATOM 3032 O O . ILE A 1 368 ? -16.931 11.507 3.930 1.00 95.12 368 ILE A O 1
ATOM 3036 N N . LEU A 1 369 ? -16.607 11.848 1.733 1.00 95.00 369 LEU A N 1
ATOM 3037 C CA . LEU A 1 369 ? -17.141 13.211 1.739 1.00 95.00 369 LEU A CA 1
ATOM 3038 C C . LEU A 1 369 ? -18.603 13.240 2.201 1.00 95.00 369 LEU A C 1
ATOM 3040 O O . LEU A 1 369 ? -18.952 14.056 3.050 1.00 95.00 369 LEU A O 1
ATOM 3044 N N . LYS A 1 370 ? -19.433 12.301 1.731 1.00 94.00 370 LYS A N 1
ATOM 3045 C CA . LYS A 1 370 ? -20.835 12.180 2.153 1.00 94.00 370 LYS A CA 1
ATOM 3046 C C . LYS A 1 370 ? -20.977 11.872 3.647 1.00 94.00 370 LYS A C 1
ATOM 3048 O O . LYS A 1 370 ? -21.869 12.404 4.294 1.00 94.00 370 LYS A O 1
ATOM 3053 N N . LYS A 1 371 ? -20.100 11.039 4.216 1.00 91.12 371 LYS A N 1
ATOM 3054 C CA . LYS A 1 371 ? -20.081 10.769 5.667 1.00 91.12 371 LYS A CA 1
ATOM 3055 C C . LYS A 1 371 ? -19.663 11.986 6.488 1.00 91.12 371 LYS A C 1
ATOM 3057 O O . LYS A 1 371 ? -20.238 12.235 7.543 1.00 91.12 371 LYS A O 1
ATOM 3062 N N . SER A 1 372 ? -18.704 12.760 5.981 1.00 86.62 372 SER A N 1
ATOM 3063 C CA . SER A 1 372 ? -18.279 14.019 6.601 1.00 86.62 372 SER A CA 1
ATOM 3064 C C . SER A 1 372 ? -19.449 15.009 6.714 1.00 86.62 372 SER A C 1
ATOM 3066 O O . SER A 1 372 ? -19.607 15.668 7.739 1.00 86.62 372 SER A O 1
ATOM 3068 N N . ASP A 1 373 ? -20.345 15.027 5.722 1.00 85.38 373 ASP A N 1
ATOM 3069 C CA . ASP A 1 373 ? -21.549 15.878 5.719 1.00 85.38 373 ASP A CA 1
ATOM 3070 C C . ASP A 1 373 ? -22.582 15.489 6.766 1.00 85.38 373 ASP A C 1
ATOM 3072 O O . ASP A 1 373 ? -23.310 16.340 7.271 1.00 85.38 373 ASP A O 1
ATOM 3076 N N . LEU A 1 374 ? -22.610 14.211 7.134 1.00 80.62 374 LEU A N 1
ATOM 3077 C CA . LEU A 1 374 ? -23.451 13.695 8.209 1.00 80.62 374 LEU A CA 1
ATOM 3078 C C . LEU A 1 374 ? -22.847 13.949 9.600 1.00 80.62 374 LEU A C 1
ATOM 3080 O O . LEU A 1 374 ? -23.413 13.519 10.603 1.00 80.62 374 LEU A O 1
ATOM 3084 N N . GLY A 1 375 ? -21.697 14.629 9.681 1.00 80.56 375 GLY A N 1
ATOM 3085 C CA . GLY A 1 375 ? -21.000 14.895 10.936 1.00 80.56 375 GLY A CA 1
ATOM 3086 C C . GLY A 1 375 ? -20.374 13.646 11.563 1.00 80.56 375 GLY A C 1
ATOM 3087 O O . GLY A 1 375 ? -20.046 13.662 12.754 1.00 80.56 375 GLY A O 1
ATOM 3088 N N . GLU A 1 376 ? -20.203 12.560 10.797 1.00 80.50 376 GLU A N 1
ATOM 3089 C CA . GLU A 1 376 ? -19.538 11.360 11.299 1.00 80.50 376 GLU A CA 1
ATOM 3090 C C . GLU A 1 376 ? -18.090 11.690 11.672 1.00 80.50 376 GLU A C 1
ATOM 3092 O O . GLU A 1 376 ? -17.273 12.107 10.848 1.00 80.50 376 GLU A O 1
ATOM 3097 N N . LYS A 1 377 ? -17.748 11.480 12.946 1.00 75.56 377 LYS A N 1
ATOM 3098 C CA . LYS A 1 377 ? -16.360 11.581 13.394 1.00 75.56 377 LYS A CA 1
ATOM 3099 C C . LYS A 1 377 ? -15.594 10.361 12.905 1.00 75.56 377 LYS A C 1
ATOM 3101 O O . LYS A 1 377 ? -15.884 9.233 13.305 1.00 75.56 377 LYS A O 1
ATOM 3106 N N . PHE A 1 378 ? -14.573 10.584 12.087 1.00 73.62 378 PHE A N 1
ATOM 3107 C CA . PHE A 1 378 ? -13.659 9.518 11.700 1.00 73.62 378 PHE A CA 1
ATOM 3108 C C . PHE A 1 378 ? -12.820 9.098 12.908 1.00 73.62 378 PHE A C 1
ATOM 3110 O O . PHE A 1 378 ? -12.289 9.932 13.638 1.00 73.62 378 PHE A O 1
ATOM 3117 N N . TYR A 1 379 ? -12.695 7.790 13.143 1.00 65.19 379 TYR A N 1
ATOM 3118 C CA . TYR A 1 379 ? -11.891 7.296 14.256 1.00 65.19 379 TYR A CA 1
ATOM 3119 C C . TYR A 1 379 ? -10.402 7.581 14.016 1.00 65.19 379 TYR A C 1
ATOM 3121 O O . TYR A 1 379 ? -9.737 6.957 13.174 1.00 65.19 379 TYR A O 1
ATOM 3129 N N . ILE A 1 380 ? -9.855 8.488 14.821 1.00 63.31 380 ILE A N 1
ATOM 3130 C CA . ILE A 1 380 ? -8.425 8.768 14.884 1.00 63.31 380 ILE A CA 1
ATOM 3131 C C . ILE A 1 380 ? -7.934 8.320 16.273 1.00 63.31 380 ILE A C 1
ATOM 3133 O O . ILE A 1 380 ? -8.352 8.911 17.268 1.00 63.31 380 ILE A O 1
ATOM 3137 N N . PRO A 1 381 ? -7.092 7.268 16.386 1.00 59.00 381 PRO A N 1
ATOM 3138 C CA . PRO A 1 381 ? -6.705 6.689 17.677 1.00 59.00 381 PRO A CA 1
ATOM 3139 C C . PRO A 1 381 ? -6.153 7.757 18.623 1.00 59.00 381 PRO A C 1
ATOM 3141 O O . PRO A 1 381 ? -5.191 8.431 18.253 1.00 59.00 381 PRO A O 1
ATOM 3144 N N . GLU A 1 382 ? -6.761 7.948 19.797 1.00 59.31 382 GLU A N 1
ATOM 3145 C CA . GLU A 1 382 ? -6.421 9.022 20.743 1.00 59.31 382 GLU A CA 1
ATOM 3146 C C . GLU A 1 382 ? -4.919 9.085 21.061 1.00 59.31 382 GLU A C 1
ATOM 3148 O O . GLU A 1 382 ? -4.283 8.080 21.385 1.00 59.31 382 GLU A O 1
ATOM 3153 N N . GLU A 1 383 ? -4.352 10.295 21.004 1.00 58.28 383 GLU A N 1
ATOM 3154 C CA . GLU A 1 383 ? -2.946 10.536 21.339 1.00 58.28 383 GLU A CA 1
ATOM 3155 C C . GLU A 1 383 ? -2.601 10.102 22.755 1.00 58.28 383 GLU A C 1
ATOM 3157 O O . GLU A 1 383 ? -1.482 9.674 22.981 1.00 58.28 383 GLU A O 1
ATOM 3162 N N . LYS A 1 384 ? -3.545 10.147 23.699 1.00 56.75 384 LYS A N 1
ATOM 3163 C CA . LYS A 1 384 ? -3.287 9.806 25.099 1.00 56.75 384 LYS A CA 1
ATOM 3164 C C . LYS A 1 384 ? -2.765 8.381 25.266 1.00 56.75 384 LYS A C 1
ATOM 3166 O O . LYS A 1 384 ? -1.797 8.161 25.983 1.00 56.75 384 LYS A O 1
ATOM 3171 N N . GLU A 1 385 ? -3.350 7.408 24.581 1.00 58.50 385 GLU A N 1
ATOM 3172 C CA . GLU A 1 385 ? -2.925 6.008 24.690 1.00 58.50 385 GLU A CA 1
ATOM 3173 C C . GLU A 1 385 ? -1.627 5.754 23.933 1.00 58.50 385 GLU A C 1
ATOM 3175 O O . GLU A 1 385 ? -0.787 4.974 24.385 1.00 58.50 385 GLU A O 1
ATOM 3180 N N . TYR A 1 386 ? -1.439 6.445 22.807 1.00 61.38 386 TYR A N 1
ATOM 3181 C CA . TYR A 1 386 ? -0.171 6.442 22.093 1.00 61.38 386 TYR A CA 1
ATOM 3182 C C . TYR A 1 386 ? 0.941 7.070 22.938 1.00 61.38 386 TYR A C 1
ATOM 3184 O O . TYR A 1 386 ? 2.018 6.495 23.038 1.00 61.38 386 TYR A O 1
ATOM 3192 N N . PHE A 1 387 ? 0.682 8.201 23.586 1.00 55.53 387 PHE A N 1
ATOM 3193 C CA . PHE A 1 387 ? 1.615 8.932 24.433 1.00 55.53 387 PHE A CA 1
ATOM 3194 C C . PHE A 1 387 ? 1.950 8.128 25.685 1.00 55.53 387 PHE A C 1
ATOM 3196 O O . PHE A 1 387 ? 3.119 8.002 26.025 1.00 55.53 387 PHE A O 1
ATOM 3203 N N . GLU A 1 388 ? 0.965 7.482 26.311 1.00 53.84 388 GLU A N 1
ATOM 3204 C CA . GLU A 1 388 ? 1.186 6.530 27.404 1.00 53.84 388 GLU A CA 1
ATOM 3205 C C . GLU A 1 388 ? 2.009 5.316 26.940 1.00 53.84 388 GLU A C 1
ATOM 3207 O O . GLU A 1 388 ? 2.955 4.908 27.615 1.00 53.84 388 GLU A O 1
ATOM 3212 N N . CYS A 1 389 ? 1.729 4.763 25.754 1.00 55.97 389 CYS A N 1
ATOM 3213 C CA . CYS A 1 389 ? 2.524 3.679 25.172 1.00 55.97 389 CYS A CA 1
ATOM 3214 C C . CYS A 1 389 ? 3.949 4.139 24.814 1.00 55.97 389 CYS A C 1
ATOM 3216 O O . CYS A 1 389 ? 4.911 3.412 25.045 1.00 55.97 389 CYS A O 1
ATOM 3218 N N . ASN A 1 390 ? 4.113 5.359 24.303 1.00 58.62 390 ASN A N 1
ATOM 3219 C CA . ASN A 1 390 ? 5.392 5.953 23.927 1.00 58.62 390 ASN A CA 1
ATOM 3220 C C . ASN A 1 390 ? 6.242 6.281 25.155 1.00 58.62 390 ASN A C 1
ATOM 3222 O O . ASN A 1 390 ? 7.406 5.902 25.208 1.00 58.62 390 ASN A O 1
ATOM 3226 N N . LYS A 1 391 ? 5.639 6.894 26.174 1.00 59.97 391 LYS A N 1
ATOM 3227 C CA . LYS A 1 391 ? 6.256 7.168 27.474 1.00 59.97 391 LYS A CA 1
ATOM 3228 C C . LYS A 1 391 ? 6.710 5.878 28.150 1.00 59.97 391 LYS A C 1
ATOM 3230 O O . LYS A 1 391 ? 7.791 5.828 28.728 1.00 59.97 391 LYS A O 1
ATOM 3235 N N . ARG A 1 392 ? 5.905 4.817 28.054 1.00 52.12 392 ARG A N 1
ATOM 3236 C CA . ARG A 1 392 ? 6.204 3.519 28.669 1.00 52.12 392 ARG A CA 1
ATOM 3237 C C . ARG A 1 392 ? 7.173 2.665 27.844 1.00 52.12 392 ARG A C 1
ATOM 3239 O O . ARG A 1 392 ? 7.899 1.858 28.420 1.00 52.12 392 ARG A O 1
ATOM 3246 N N . PHE A 1 393 ? 7.210 2.844 26.522 1.00 59.41 393 PHE A N 1
ATOM 3247 C CA . PHE A 1 393 ? 8.019 2.052 25.588 1.00 59.41 393 PHE A CA 1
ATOM 3248 C C . PHE A 1 393 ? 8.669 2.923 24.497 1.00 59.41 393 PHE A C 1
ATOM 3250 O O . PHE A 1 393 ? 8.421 2.702 23.309 1.00 59.41 393 PHE A O 1
ATOM 3257 N N . PRO A 1 394 ? 9.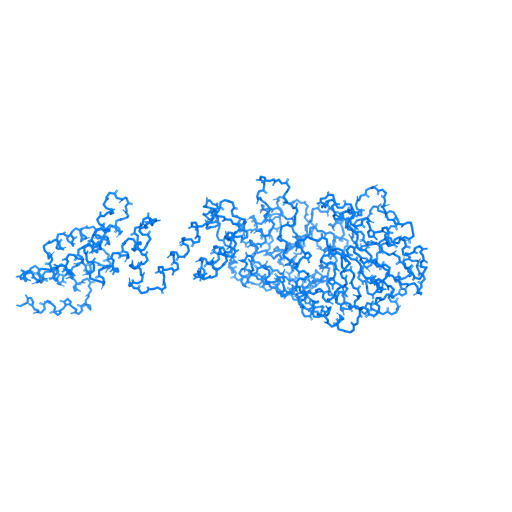546 3.881 24.842 1.00 59.41 394 PRO A N 1
ATOM 3258 C CA . PRO A 1 394 ? 10.067 4.854 23.876 1.00 59.41 394 PRO A CA 1
ATOM 3259 C C . PRO A 1 394 ? 10.802 4.183 22.709 1.00 59.41 394 PRO A C 1
ATOM 3261 O O . PRO A 1 394 ? 10.622 4.576 21.561 1.00 59.41 394 PRO A O 1
ATOM 3264 N N . LYS A 1 395 ? 11.500 3.070 22.979 1.00 60.69 395 LYS A N 1
ATOM 3265 C CA . LYS A 1 395 ? 12.260 2.279 21.993 1.00 60.69 395 LYS A CA 1
ATOM 3266 C C . LYS A 1 395 ? 11.416 1.366 21.091 1.00 60.69 395 LYS A C 1
ATOM 3268 O O . LYS A 1 395 ? 11.976 0.683 20.235 1.00 60.69 395 LYS A O 1
ATOM 3273 N N . LEU A 1 396 ? 10.102 1.264 21.306 1.00 58.97 396 LEU A N 1
ATOM 3274 C CA . LEU A 1 396 ? 9.238 0.439 20.459 1.00 58.97 396 LEU A CA 1
ATOM 3275 C C . LEU A 1 396 ? 8.919 1.228 19.170 1.00 58.97 396 LEU A C 1
ATOM 3277 O O . LEU A 1 396 ? 8.470 2.372 19.280 1.00 58.97 396 LEU A O 1
ATOM 3281 N N . PRO 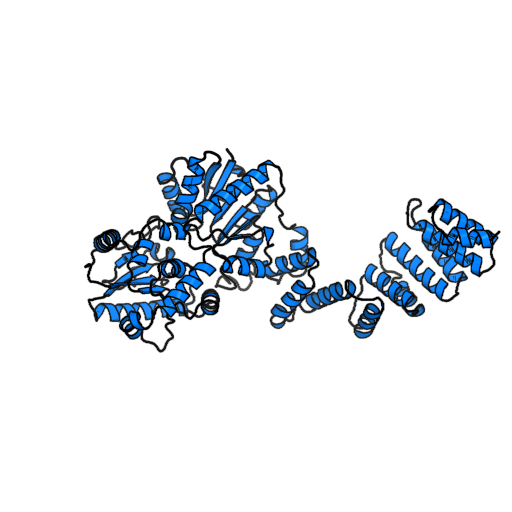A 1 397 ? 9.140 0.683 17.956 1.00 60.59 397 PRO A N 1
ATOM 3282 C CA . PRO A 1 397 ? 8.845 1.441 16.743 1.00 60.59 397 PRO A CA 1
ATOM 3283 C C . PRO A 1 397 ? 7.345 1.765 16.655 1.00 60.59 397 PRO A C 1
ATOM 3285 O O . PRO A 1 397 ? 6.509 1.035 17.187 1.00 60.59 397 PRO A O 1
ATOM 3288 N N . TYR A 1 398 ? 6.986 2.865 16.000 1.00 59.12 398 TYR A N 1
ATOM 3289 C CA . TYR A 1 398 ? 5.626 3.417 16.041 1.00 59.12 398 TYR A CA 1
ATOM 3290 C C . TYR A 1 398 ? 4.528 2.406 15.662 1.00 59.12 398 TYR A C 1
ATOM 3292 O O . TYR A 1 398 ? 3.543 2.238 16.380 1.00 59.12 398 TYR A O 1
ATOM 3300 N N . SER A 1 399 ? 4.726 1.661 14.572 1.00 55.75 399 SER A N 1
ATOM 3301 C CA . SER A 1 399 ? 3.786 0.627 14.111 1.00 55.75 399 SER A CA 1
ATOM 3302 C C . SER A 1 399 ? 3.561 -0.486 15.144 1.00 55.75 399 SER A C 1
ATOM 3304 O O . SER A 1 399 ? 2.462 -1.020 15.271 1.00 55.75 399 SER A O 1
ATOM 3306 N N . TYR A 1 400 ? 4.579 -0.783 15.951 1.00 63.44 400 TYR A N 1
ATOM 3307 C CA . TYR A 1 400 ? 4.531 -1.780 17.016 1.00 63.44 400 TYR A CA 1
ATOM 3308 C C . TYR A 1 400 ? 3.721 -1.276 18.226 1.00 63.44 400 TYR A C 1
ATOM 3310 O O . TYR A 1 400 ? 3.001 -2.054 18.852 1.00 63.44 400 TYR A O 1
ATOM 3318 N N . LYS A 1 401 ? 3.775 0.030 18.526 1.00 67.12 401 LYS A N 1
ATOM 3319 C CA . LYS A 1 401 ? 2.943 0.667 19.564 1.00 67.12 401 LYS A CA 1
ATOM 3320 C C . LYS A 1 401 ? 1.463 0.634 19.185 1.00 67.12 401 LYS A C 1
ATOM 3322 O O . LYS A 1 401 ? 0.635 0.226 19.995 1.00 67.12 401 LYS A O 1
ATOM 3327 N N . ASN A 1 402 ? 1.141 0.983 17.941 1.00 60.97 402 ASN A N 1
ATOM 3328 C CA . ASN A 1 402 ? -0.241 1.005 17.461 1.00 60.97 402 ASN A CA 1
ATOM 3329 C C . ASN A 1 402 ? -0.895 -0.370 17.469 1.00 60.97 402 ASN A C 1
ATOM 3331 O O . ASN A 1 402 ? -2.024 -0.503 17.933 1.00 60.97 402 ASN A O 1
ATOM 3335 N N . LEU A 1 403 ? -0.177 -1.398 17.021 1.00 61.47 403 LEU A N 1
ATOM 3336 C CA . LEU A 1 403 ? -0.709 -2.753 17.041 1.00 61.47 403 LEU A CA 1
ATOM 3337 C C . LEU A 1 403 ? -0.922 -3.268 18.477 1.00 61.47 403 LEU A C 1
ATOM 3339 O O . LEU A 1 403 ? -1.929 -3.915 18.758 1.00 61.47 403 LEU A O 1
ATOM 3343 N N . PHE A 1 404 ? -0.026 -2.936 19.412 1.00 66.38 404 PHE A N 1
ATOM 3344 C CA . PHE A 1 404 ? -0.220 -3.246 20.831 1.00 66.38 404 PHE A CA 1
ATOM 3345 C C . PHE A 1 404 ? -1.468 -2.555 21.405 1.00 66.38 404 PHE A C 1
ATOM 3347 O O . PHE A 1 404 ? -2.275 -3.206 22.072 1.00 66.38 404 PHE A O 1
ATOM 3354 N N . ILE A 1 405 ? -1.655 -1.260 21.123 1.00 66.12 405 ILE A N 1
ATOM 3355 C CA . ILE A 1 405 ? -2.842 -0.499 21.545 1.00 66.12 405 ILE A CA 1
ATOM 3356 C C . ILE A 1 405 ? -4.107 -1.110 20.934 1.00 66.12 405 ILE A C 1
ATOM 3358 O O . ILE A 1 405 ? -5.079 -1.333 21.652 1.00 66.12 405 ILE A O 1
ATOM 3362 N N . TYR A 1 406 ? -4.078 -1.446 19.642 1.00 65.12 406 TYR A N 1
ATOM 3363 C CA . TYR A 1 406 ? -5.192 -2.069 18.929 1.00 65.12 406 TYR A CA 1
ATOM 3364 C C . TYR A 1 406 ? -5.630 -3.380 19.585 1.00 65.12 406 TYR A C 1
ATOM 3366 O O . TYR A 1 406 ? -6.808 -3.546 19.908 1.00 65.12 406 TYR A O 1
ATOM 3374 N N . TYR A 1 407 ? -4.695 -4.297 19.842 1.00 65.06 407 TYR A N 1
ATOM 3375 C CA . TYR A 1 407 ? -5.044 -5.562 20.481 1.00 65.06 407 TYR A CA 1
ATOM 3376 C C . TYR A 1 407 ? -5.514 -5.385 21.928 1.00 65.06 407 TYR A C 1
ATOM 3378 O O . TYR A 1 407 ? -6.413 -6.097 22.372 1.00 65.06 407 TYR A O 1
ATOM 3386 N N . CYS A 1 408 ? -4.961 -4.411 22.660 1.00 63.00 408 CYS A N 1
ATOM 3387 C CA . CYS A 1 408 ? -5.430 -4.089 24.007 1.00 63.00 408 CYS A CA 1
ATOM 3388 C C . CYS A 1 408 ? -6.862 -3.535 24.005 1.00 63.00 408 CYS A C 1
ATOM 3390 O O . CYS A 1 408 ? -7.641 -3.900 24.883 1.00 63.00 408 CYS A O 1
ATOM 3392 N N . LYS A 1 409 ? -7.221 -2.688 23.031 1.00 62.62 409 LYS A N 1
ATOM 3393 C CA . LYS A 1 409 ? -8.569 -2.110 22.906 1.00 62.62 409 LYS A CA 1
ATOM 3394 C C . LYS A 1 409 ? -9.625 -3.133 22.531 1.00 62.62 409 LYS A C 1
ATOM 3396 O O . LYS A 1 409 ? -10.701 -3.138 23.112 1.00 62.62 409 LYS A O 1
ATOM 3401 N N . ASN A 1 410 ? -9.304 -4.014 21.590 1.00 58.44 410 ASN A N 1
ATOM 3402 C CA . ASN A 1 410 ? -10.238 -5.036 21.120 1.00 58.44 410 ASN A CA 1
ATOM 3403 C C . ASN A 1 410 ? -10.308 -6.256 22.048 1.00 58.44 410 ASN A C 1
ATOM 3405 O O . ASN A 1 410 ? -10.926 -7.258 21.704 1.00 58.44 410 ASN A O 1
ATOM 3409 N N . ASN A 1 411 ? -9.647 -6.194 23.211 1.00 61.50 411 ASN A N 1
ATOM 3410 C CA . ASN A 1 411 ? -9.511 -7.305 24.150 1.00 61.50 411 ASN A CA 1
ATOM 3411 C C . ASN A 1 411 ? -8.965 -8.594 23.493 1.00 61.50 411 ASN A C 1
ATOM 3413 O O . ASN A 1 411 ? -9.104 -9.698 24.026 1.00 61.50 411 ASN A O 1
ATOM 3417 N N . ASP A 1 412 ? -8.292 -8.455 22.346 1.00 68.12 412 ASP A N 1
ATOM 3418 C CA . ASP A 1 412 ? -7.687 -9.539 21.577 1.00 68.12 412 ASP A CA 1
ATOM 3419 C C . ASP A 1 412 ? -6.270 -9.798 22.090 1.00 68.12 412 ASP A C 1
ATOM 3421 O O . ASP A 1 412 ? -5.240 -9.654 21.425 1.00 68.12 412 ASP A O 1
ATOM 3425 N N . LEU A 1 413 ? -6.232 -10.171 23.365 1.00 63.41 413 LEU A N 1
ATOM 3426 C CA . LEU A 1 413 ? -5.001 -10.431 24.095 1.00 63.41 413 LEU A CA 1
ATOM 3427 C C . LEU A 1 413 ? -4.254 -11.646 23.526 1.00 63.41 413 LEU A C 1
ATOM 3429 O O . LEU A 1 413 ? -3.053 -11.779 23.746 1.00 63.41 413 LEU A O 1
ATOM 3433 N N . ASN A 1 414 ? -4.946 -12.517 22.780 1.00 59.97 414 ASN A N 1
ATOM 3434 C CA . ASN A 1 414 ? -4.352 -13.647 22.072 1.00 59.97 414 ASN A CA 1
ATOM 3435 C C . ASN A 1 414 ? -3.406 -13.171 20.975 1.00 59.97 414 ASN A C 1
ATOM 3437 O O . ASN A 1 414 ? -2.248 -13.587 20.964 1.00 59.97 414 ASN A O 1
ATOM 3441 N N . ASN A 1 415 ? -3.879 -12.292 20.092 1.00 62.66 415 ASN A N 1
ATOM 3442 C CA . ASN A 1 415 ? -3.046 -11.768 19.023 1.00 62.66 415 ASN A CA 1
ATOM 3443 C C . ASN A 1 415 ? -2.017 -10.754 19.546 1.00 62.66 415 ASN A C 1
ATOM 3445 O O . ASN A 1 415 ? -0.894 -10.743 19.043 1.00 62.66 415 ASN A O 1
ATOM 3449 N N . ALA A 1 416 ? -2.319 -10.013 20.625 1.00 63.12 416 ALA A N 1
ATOM 3450 C CA . ALA A 1 416 ? -1.328 -9.192 21.336 1.00 63.12 416 ALA A CA 1
ATOM 3451 C C . ALA A 1 416 ? -0.127 -10.023 21.820 1.00 63.12 416 ALA A C 1
ATOM 3453 O O . ALA A 1 416 ? 1.029 -9.634 21.649 1.00 63.12 416 ALA A O 1
ATOM 3454 N N . GLU A 1 417 ? -0.411 -11.177 22.428 1.00 63.31 417 GLU A N 1
ATOM 3455 C CA . GLU A 1 417 ? 0.587 -12.092 22.978 1.00 63.31 417 GLU A CA 1
ATOM 3456 C C . GLU A 1 417 ? 1.354 -12.834 21.884 1.00 63.31 417 GLU A C 1
ATOM 3458 O O . GLU A 1 417 ? 2.580 -12.828 21.920 1.00 63.31 417 GLU A O 1
ATOM 3463 N N . LEU A 1 418 ? 0.666 -13.419 20.895 1.00 64.62 418 LEU A N 1
ATOM 3464 C CA . LEU A 1 418 ? 1.289 -14.099 19.748 1.00 64.62 418 LEU A CA 1
ATOM 3465 C C . LEU A 1 418 ? 2.229 -13.163 18.994 1.00 64.62 418 LEU A C 1
ATOM 3467 O O . LEU A 1 418 ? 3.334 -13.546 18.598 1.00 64.62 418 LEU A O 1
ATOM 3471 N N . TRP A 1 419 ? 1.793 -11.920 18.812 1.00 67.06 419 TRP A N 1
ATOM 3472 C CA . TRP A 1 419 ? 2.600 -10.912 18.164 1.00 67.06 419 TRP A CA 1
ATOM 3473 C C . TRP A 1 419 ? 3.801 -10.515 19.022 1.00 67.06 419 TRP A C 1
ATOM 3475 O O . TRP A 1 419 ? 4.925 -10.503 18.511 1.00 67.06 419 TRP A O 1
ATOM 3485 N N . LEU A 1 420 ? 3.611 -10.269 20.324 1.00 63.84 420 LEU A N 1
ATOM 3486 C CA . LEU A 1 420 ? 4.740 -9.994 21.205 1.00 63.84 420 LEU A CA 1
ATOM 3487 C C . LEU A 1 420 ? 5.712 -11.166 21.215 1.00 63.84 420 LEU A C 1
ATOM 3489 O O . LEU A 1 420 ? 6.881 -10.928 20.969 1.00 63.84 420 LEU A O 1
ATOM 3493 N N . ASP A 1 421 ? 5.274 -12.412 21.388 1.00 62.56 421 ASP A N 1
ATOM 3494 C CA . ASP A 1 421 ? 6.153 -13.591 21.391 1.00 62.56 421 ASP A CA 1
ATOM 3495 C C . ASP A 1 421 ? 6.955 -13.730 20.080 1.00 62.56 421 ASP A C 1
ATOM 3497 O O . ASP A 1 421 ? 8.159 -14.015 20.110 1.00 62.56 421 ASP A O 1
ATOM 3501 N N . LYS A 1 422 ? 6.335 -13.450 18.923 1.00 64.06 422 LYS A N 1
ATOM 3502 C CA . LYS A 1 422 ? 7.001 -13.488 17.608 1.00 64.06 422 LYS A CA 1
ATOM 3503 C C . LYS A 1 422 ? 8.138 -12.467 17.492 1.00 64.06 422 LYS A C 1
ATOM 3505 O O . LYS A 1 422 ? 9.178 -12.781 16.910 1.00 64.06 422 LYS A O 1
ATOM 3510 N N . TYR A 1 423 ? 7.971 -11.268 18.048 1.00 60.00 423 TYR A N 1
ATOM 3511 C CA . TYR A 1 423 ? 8.966 -10.189 17.959 1.00 60.00 423 TYR A CA 1
ATOM 3512 C C . TYR A 1 423 ? 9.909 -10.116 19.173 1.00 60.00 423 TYR A C 1
ATOM 3514 O O . TYR A 1 423 ? 11.046 -9.656 19.052 1.00 60.00 423 TYR A O 1
ATOM 3522 N N . MET A 1 424 ? 9.494 -10.665 20.314 1.00 59.12 424 MET A N 1
ATOM 3523 C CA . MET A 1 424 ? 10.223 -10.708 21.582 1.00 59.12 424 MET A CA 1
ATOM 3524 C C . MET A 1 424 ? 11.460 -11.587 21.557 1.00 59.12 424 MET A C 1
ATOM 3526 O O . MET A 1 424 ? 12.454 -11.244 22.199 1.00 59.12 424 MET A O 1
ATOM 3530 N N . LYS A 1 425 ? 11.459 -12.666 20.760 1.00 57.09 425 LYS A N 1
ATOM 3531 C CA . LYS A 1 425 ? 12.669 -13.477 20.520 1.00 57.09 425 LYS A CA 1
ATOM 3532 C C . LYS A 1 425 ? 13.853 -12.633 20.032 1.00 57.09 425 LYS A C 1
ATOM 3534 O O . LYS A 1 425 ? 14.998 -13.038 20.192 1.00 57.09 425 LYS A O 1
ATOM 3539 N N . LYS A 1 426 ? 13.582 -11.453 19.468 1.00 51.16 426 LYS A N 1
ATOM 3540 C CA . LYS A 1 426 ? 14.581 -10.528 18.932 1.00 51.16 426 LYS A CA 1
ATOM 3541 C C . LYS A 1 426 ? 14.972 -9.401 19.897 1.00 51.16 426 LYS A C 1
ATOM 3543 O O . LYS A 1 426 ? 16.003 -8.776 19.684 1.00 51.16 426 LYS A O 1
ATOM 3548 N N . PHE A 1 427 ? 14.194 -9.149 20.956 1.00 54.22 427 PHE A N 1
ATOM 3549 C CA . PHE A 1 427 ? 14.386 -8.006 21.854 1.00 54.22 427 PHE A CA 1
ATOM 3550 C C . PHE A 1 427 ? 14.065 -8.364 23.314 1.00 54.22 427 PHE A C 1
ATOM 3552 O O . PHE A 1 427 ? 12.942 -8.181 23.782 1.00 54.22 427 PHE A O 1
ATOM 3559 N N . LYS A 1 428 ? 15.077 -8.824 24.067 1.00 58.94 428 LYS A N 1
ATOM 3560 C CA . LYS A 1 428 ? 14.948 -9.248 25.482 1.00 58.94 428 LYS A CA 1
ATOM 3561 C C . LYS A 1 428 ? 14.276 -8.202 26.392 1.00 58.94 428 LYS A C 1
ATOM 3563 O O . LYS A 1 428 ? 13.625 -8.571 27.366 1.00 58.94 428 LYS A O 1
ATOM 3568 N N . GLN A 1 429 ? 14.394 -6.918 26.058 1.00 56.97 429 GLN A N 1
ATOM 3569 C CA . GLN A 1 429 ? 13.903 -5.796 26.863 1.00 56.97 429 GLN A CA 1
ATOM 3570 C C . GLN A 1 429 ? 12.372 -5.694 26.997 1.00 56.97 429 GLN A C 1
ATOM 3572 O O . GLN A 1 429 ? 11.918 -5.054 27.940 1.00 56.97 429 GLN A O 1
ATOM 3577 N N . PHE A 1 430 ? 11.559 -6.326 26.132 1.00 54.88 430 PHE A N 1
ATOM 3578 C CA . PHE A 1 430 ? 10.087 -6.246 26.257 1.00 54.88 430 PHE A CA 1
ATOM 3579 C C . PHE A 1 430 ? 9.432 -7.453 26.957 1.00 54.88 430 PHE A C 1
ATOM 3581 O O . PHE A 1 430 ? 8.209 -7.589 26.964 1.00 54.88 430 PHE A O 1
ATOM 3588 N N . LYS A 1 431 ? 10.227 -8.301 27.629 1.00 62.09 431 LYS A N 1
ATOM 3589 C CA . LYS A 1 431 ? 9.740 -9.437 28.433 1.00 62.09 431 LYS A CA 1
ATOM 3590 C C . LYS A 1 431 ? 8.727 -8.999 29.505 1.00 62.09 431 LYS A C 1
ATOM 3592 O O . LYS A 1 431 ? 7.677 -9.630 29.590 1.00 62.09 431 LYS A O 1
ATOM 3597 N N . PRO A 1 432 ? 8.919 -7.863 30.210 1.00 58.31 432 PRO A N 1
ATOM 3598 C CA . PRO A 1 432 ? 7.933 -7.376 31.176 1.00 58.31 432 PRO A CA 1
ATOM 3599 C C . PRO A 1 432 ? 6.556 -7.056 30.570 1.00 58.31 432 PRO A C 1
ATOM 3601 O O . PRO A 1 432 ? 5.544 -7.191 31.261 1.00 58.31 432 PRO A O 1
ATOM 3604 N N . LEU A 1 433 ? 6.506 -6.646 29.294 1.00 53.56 433 LEU A N 1
ATOM 3605 C CA . LEU A 1 433 ? 5.274 -6.302 28.575 1.00 53.56 433 LEU A CA 1
ATOM 3606 C C . LEU A 1 433 ? 4.482 -7.550 28.192 1.00 53.56 433 LEU A C 1
ATOM 3608 O O . LEU A 1 433 ? 3.284 -7.628 28.456 1.00 53.56 433 LEU A O 1
ATOM 3612 N N . LEU A 1 434 ? 5.171 -8.541 27.630 1.00 59.53 434 LEU A N 1
ATOM 3613 C CA . LEU A 1 434 ? 4.604 -9.855 27.362 1.00 59.53 434 LEU A CA 1
ATOM 3614 C C . LEU A 1 434 ? 4.119 -10.505 28.660 1.00 59.53 434 LEU A C 1
ATOM 3616 O O . LEU A 1 434 ? 2.997 -10.995 28.706 1.00 59.53 434 LEU A O 1
ATOM 3620 N N . ASP A 1 435 ? 4.902 -10.419 29.735 1.00 59.22 435 ASP A N 1
ATOM 3621 C CA . ASP A 1 435 ? 4.494 -10.904 31.052 1.00 59.22 435 ASP A CA 1
ATOM 3622 C C . ASP A 1 435 ? 3.274 -10.128 31.574 1.00 59.22 435 ASP A C 1
ATOM 3624 O O . ASP A 1 435 ? 2.403 -10.704 32.215 1.00 59.22 435 ASP A O 1
ATOM 3628 N N . SER A 1 436 ? 3.161 -8.819 31.314 1.00 57.09 436 SER A N 1
ATOM 3629 C CA . SER A 1 436 ? 1.989 -8.002 31.681 1.00 57.09 436 SER A CA 1
ATOM 3630 C C . SER A 1 436 ? 0.732 -8.364 30.886 1.00 57.09 436 SER A C 1
ATOM 3632 O O . SER A 1 436 ? -0.358 -8.370 31.453 1.00 57.09 436 SER A O 1
ATOM 3634 N N . LEU A 1 437 ? 0.854 -8.669 29.593 1.00 55.69 437 LEU A N 1
ATOM 3635 C CA . LEU A 1 437 ? -0.273 -9.104 28.765 1.00 55.69 437 LEU A CA 1
ATOM 3636 C C . LEU A 1 437 ? -0.682 -10.541 29.056 1.00 55.69 437 LEU A C 1
ATOM 3638 O O . LEU A 1 437 ? -1.873 -10.800 29.202 1.00 55.69 437 LEU A O 1
ATOM 3642 N N . LYS A 1 438 ? 0.291 -11.443 29.237 1.00 59.03 438 LYS A N 1
ATOM 3643 C CA . LYS A 1 438 ? 0.068 -12.793 29.765 1.00 59.03 438 LYS A CA 1
ATOM 3644 C C . LYS A 1 438 ? -0.669 -12.712 31.099 1.00 59.03 438 LYS A C 1
ATOM 3646 O O . LYS A 1 438 ? -1.677 -13.383 31.247 1.00 59.03 438 LYS A O 1
ATOM 3651 N N . ARG A 1 439 ? -0.266 -11.815 32.013 1.00 61.25 439 ARG A N 1
ATOM 3652 C CA . ARG A 1 439 ? -0.979 -11.527 33.276 1.00 61.25 439 ARG A CA 1
ATOM 3653 C C . ARG A 1 439 ? -2.427 -11.079 33.052 1.00 61.25 439 ARG A C 1
ATOM 3655 O O . ARG A 1 439 ? -3.332 -11.669 33.630 1.00 61.25 439 ARG A O 1
ATOM 3662 N N . ARG A 1 440 ? -2.665 -10.082 32.192 1.00 52.38 440 ARG A N 1
ATOM 3663 C CA . ARG A 1 440 ? -4.012 -9.535 31.929 1.00 52.38 440 ARG A CA 1
ATOM 3664 C C . ARG A 1 440 ? -4.939 -10.565 31.277 1.00 52.38 440 ARG A C 1
ATOM 3666 O O . ARG A 1 440 ? -6.079 -10.723 31.693 1.00 52.38 440 ARG A O 1
ATOM 3673 N N . LYS A 1 441 ? -4.421 -11.325 30.311 1.00 54.03 441 LYS A N 1
ATOM 3674 C CA . LYS A 1 441 ? -5.118 -12.442 29.661 1.00 54.03 441 LYS A CA 1
ATOM 3675 C C . LYS A 1 441 ? -5.404 -13.580 30.638 1.00 54.03 441 LYS A C 1
ATOM 3677 O O . LYS A 1 441 ? -6.482 -14.161 30.596 1.00 54.03 441 LYS A O 1
ATOM 3682 N N . PHE A 1 442 ? -4.453 -13.875 31.520 1.00 53.91 442 PHE A N 1
ATOM 3683 C CA . PHE A 1 442 ? -4.592 -14.885 32.560 1.00 53.91 442 PHE A CA 1
ATOM 3684 C C . PHE A 1 442 ? -5.691 -14.521 33.574 1.00 53.91 442 PHE A C 1
ATOM 3686 O O . PHE A 1 442 ? -6.479 -15.383 33.943 1.00 53.91 442 PHE A O 1
ATOM 3693 N N . LEU A 1 443 ? -5.796 -13.243 33.953 1.00 52.56 443 LEU A N 1
ATOM 3694 C CA . LEU A 1 443 ? -6.821 -12.709 34.862 1.00 52.56 443 LEU A CA 1
ATOM 3695 C C . LEU A 1 443 ? -8.243 -12.697 34.268 1.00 52.56 443 LEU A C 1
ATOM 3697 O O . LEU A 1 443 ? -9.208 -12.832 35.009 1.00 52.56 443 LEU A O 1
ATOM 3701 N N . ILE A 1 444 ? -8.383 -12.527 32.948 1.00 53.47 444 ILE A N 1
ATOM 3702 C CA . ILE A 1 444 ? -9.689 -12.352 32.280 1.00 53.47 444 ILE A CA 1
ATOM 3703 C C . ILE A 1 444 ? -10.381 -13.687 31.950 1.00 53.47 444 ILE A C 1
ATOM 3705 O O . ILE A 1 444 ? -11.599 -13.719 31.801 1.00 53.47 444 ILE A O 1
ATOM 3709 N N . LYS A 1 445 ? -9.633 -14.790 31.802 1.00 45.03 445 LYS A N 1
ATOM 3710 C CA . LYS A 1 445 ? -10.132 -15.999 31.114 1.00 45.03 445 LYS A CA 1
ATOM 3711 C C . LYS A 1 445 ? -10.267 -17.265 31.957 1.00 45.03 445 LYS A C 1
ATOM 3713 O O . LYS A 1 445 ? -10.530 -18.318 31.381 1.00 45.03 445 LYS A O 1
ATOM 3718 N N . LYS A 1 446 ? -10.048 -17.211 33.268 1.00 52.97 446 LYS A N 1
ATOM 3719 C CA . LYS A 1 446 ? -9.909 -18.430 34.066 1.00 52.97 446 LYS A CA 1
ATOM 3720 C C . LYS A 1 446 ? -10.711 -18.424 35.360 1.00 52.97 446 LYS A C 1
ATOM 3722 O O . LYS A 1 446 ? -11.065 -17.378 35.893 1.00 52.97 446 LYS A O 1
ATOM 3727 N N . THR A 1 447 ? -11.013 -19.634 35.815 1.00 61.75 447 THR A N 1
ATOM 3728 C CA . THR A 1 447 ? -11.756 -19.909 37.050 1.00 61.75 447 THR A CA 1
ATOM 3729 C C . THR A 1 447 ? -10.967 -19.424 38.273 1.00 61.75 447 THR A C 1
ATOM 3731 O O . THR A 1 447 ? -9.736 -19.357 38.242 1.00 61.75 447 THR A O 1
ATOM 3734 N N . GLU A 1 448 ? -11.655 -19.117 39.375 1.00 60.50 448 GLU A N 1
ATOM 3735 C CA . GLU A 1 448 ? -11.060 -18.631 40.638 1.00 60.50 448 GLU A CA 1
ATOM 3736 C C . GLU A 1 448 ? -9.883 -19.506 41.130 1.00 60.50 448 GLU A C 1
ATOM 3738 O O . GLU A 1 448 ? -8.887 -19.004 41.656 1.00 60.50 448 GLU A O 1
ATOM 3743 N N . ASN A 1 449 ? -9.946 -20.816 40.869 1.00 64.31 449 ASN A N 1
ATOM 3744 C CA . ASN A 1 449 ? -8.915 -21.800 41.209 1.00 64.31 449 ASN A CA 1
ATOM 3745 C C . ASN A 1 449 ? -7.593 -21.619 40.454 1.00 64.31 449 ASN A C 1
ATOM 3747 O O . ASN A 1 449 ? -6.502 -21.891 40.967 1.00 64.31 449 ASN A O 1
ATOM 3751 N N . GLU A 1 450 ? -7.664 -21.171 39.212 1.00 65.56 450 GLU A N 1
ATOM 3752 C CA . GLU A 1 450 ? -6.490 -21.014 38.369 1.00 65.56 450 GLU A CA 1
ATOM 3753 C C . GLU A 1 450 ? -5.759 -19.703 38.678 1.00 65.56 450 GLU A C 1
ATOM 3755 O O . GLU A 1 450 ? -4.527 -19.667 38.606 1.00 65.56 450 GLU A O 1
ATOM 3760 N N . LEU A 1 451 ? -6.492 -18.673 39.123 1.00 66.88 451 LEU A N 1
ATOM 3761 C CA . LEU A 1 451 ? -5.921 -17.425 39.630 1.00 66.88 451 LEU A CA 1
ATOM 3762 C C . LEU A 1 451 ? -4.977 -17.673 40.814 1.00 66.88 451 LEU A C 1
ATOM 3764 O O . LEU A 1 451 ? -3.840 -17.191 40.822 1.00 66.88 451 LEU A O 1
ATOM 3768 N N . ILE A 1 452 ? -5.418 -18.495 41.769 1.00 75.12 452 ILE A N 1
ATOM 3769 C CA . ILE A 1 452 ? -4.627 -18.888 42.940 1.00 75.12 452 ILE A CA 1
ATOM 3770 C C . ILE A 1 452 ? -3.359 -19.637 42.516 1.00 75.12 452 ILE A C 1
ATOM 3772 O O . ILE A 1 452 ? -2.260 -19.270 42.937 1.00 75.12 452 ILE A O 1
ATOM 3776 N N . ARG A 1 453 ? -3.479 -20.656 41.650 1.00 73.50 453 ARG A N 1
ATOM 3777 C CA . ARG A 1 453 ? -2.328 -21.465 41.197 1.00 73.50 453 ARG A CA 1
ATOM 3778 C C . ARG A 1 453 ? -1.245 -20.617 40.533 1.00 73.50 453 ARG A C 1
ATOM 3780 O O . ARG A 1 453 ? -0.058 -20.855 40.747 1.00 73.50 453 ARG A O 1
ATOM 3787 N N . PHE A 1 454 ? -1.636 -19.629 39.737 1.00 69.31 454 PHE A N 1
ATOM 3788 C CA . PHE A 1 454 ? -0.687 -18.720 39.102 1.00 69.31 454 PHE A CA 1
ATOM 3789 C C . PHE A 1 454 ? -0.017 -17.790 40.100 1.00 69.31 454 PHE A C 1
ATOM 3791 O O . PHE A 1 454 ? 1.207 -17.660 40.071 1.00 69.31 454 PHE A O 1
ATOM 3798 N N . TYR A 1 455 ? -0.784 -17.176 41.001 1.00 75.19 455 TYR A N 1
ATOM 3799 C CA . TYR A 1 455 ? -0.196 -16.306 42.011 1.00 75.19 455 TYR A CA 1
ATOM 3800 C C . TYR A 1 455 ? 0.820 -17.062 42.872 1.00 75.19 455 TYR A C 1
ATOM 3802 O O . TYR A 1 455 ? 1.953 -16.608 43.005 1.00 75.19 455 TYR A O 1
ATOM 3810 N N . GLU A 1 456 ? 0.469 -18.245 43.379 1.00 79.50 456 GLU A N 1
ATOM 3811 C CA . GLU A 1 456 ? 1.373 -19.051 44.210 1.00 79.50 456 GLU A CA 1
ATOM 3812 C C . GLU A 1 456 ? 2.644 -19.462 43.448 1.00 79.50 456 GLU A C 1
ATOM 3814 O O . GLU A 1 456 ? 3.744 -19.399 43.996 1.00 79.50 456 GLU A O 1
ATOM 3819 N N . LYS A 1 457 ? 2.528 -19.790 42.154 1.00 75.00 457 LYS A N 1
ATOM 3820 C CA . LYS A 1 457 ? 3.677 -20.151 41.309 1.00 75.00 457 LYS A CA 1
ATOM 3821 C C . LYS A 1 457 ? 4.650 -18.989 41.068 1.00 75.00 457 LYS A C 1
ATOM 3823 O O . LYS A 1 457 ? 5.846 -19.223 40.911 1.00 75.00 457 LYS A O 1
ATOM 3828 N N . TYR A 1 458 ? 4.163 -17.749 41.023 1.00 66.00 458 TYR A N 1
ATOM 3829 C CA . TYR A 1 458 ? 4.951 -16.586 40.588 1.00 66.00 458 TYR A CA 1
ATOM 3830 C C . TYR A 1 458 ? 5.096 -15.480 41.649 1.00 66.00 458 TYR A C 1
ATOM 3832 O O . TYR A 1 458 ? 5.652 -14.419 41.357 1.00 66.00 458 TYR A O 1
ATOM 3840 N N . LYS A 1 459 ? 4.658 -15.729 42.890 1.00 73.38 459 LYS A N 1
ATOM 3841 C CA . LYS A 1 459 ? 4.580 -14.760 43.999 1.00 73.38 459 LYS A CA 1
ATOM 3842 C C . LYS A 1 459 ? 5.856 -13.942 44.232 1.00 73.38 459 LYS A C 1
ATOM 3844 O O . LYS A 1 459 ? 5.756 -12.763 44.547 1.00 73.38 459 LYS A O 1
ATOM 3849 N N . ARG A 1 460 ? 7.047 -14.531 44.045 1.00 57.94 460 ARG A N 1
ATOM 3850 C CA . ARG A 1 460 ? 8.345 -13.846 44.240 1.00 57.94 460 ARG A CA 1
ATOM 3851 C C . ARG A 1 460 ? 8.596 -12.692 43.259 1.00 57.94 460 ARG A C 1
ATOM 3853 O O . ARG A 1 460 ? 9.370 -11.802 43.577 1.00 57.94 460 ARG A O 1
ATOM 3860 N N . ASN A 1 461 ? 7.927 -12.691 42.105 1.00 50.88 461 ASN A N 1
ATOM 3861 C CA . ASN A 1 461 ? 8.169 -11.737 41.018 1.00 50.88 461 ASN A CA 1
ATOM 3862 C C . ASN A 1 461 ? 6.936 -10.878 40.678 1.00 50.88 461 ASN A C 1
ATOM 3864 O O . ASN A 1 461 ? 6.957 -10.143 39.689 1.00 50.88 461 ASN A O 1
ATOM 3868 N N . LEU A 1 462 ? 5.842 -10.991 41.442 1.00 64.25 462 LEU A N 1
ATOM 3869 C CA . LEU A 1 462 ? 4.577 -10.326 41.127 1.00 64.25 462 LEU A CA 1
ATOM 3870 C C . LEU A 1 462 ? 4.269 -9.163 42.077 1.00 64.25 462 LEU A C 1
ATOM 3872 O O . LEU A 1 462 ? 3.911 -9.364 43.236 1.00 64.25 462 LEU A O 1
ATOM 3876 N N . THR A 1 463 ? 4.285 -7.944 41.535 1.00 77.50 463 THR A N 1
ATOM 3877 C CA . THR A 1 463 ? 3.661 -6.770 42.160 1.00 77.50 463 THR A CA 1
ATOM 3878 C C . THR A 1 463 ? 2.234 -6.636 41.634 1.00 77.50 463 THR A C 1
ATOM 3880 O O . THR A 1 463 ? 2.040 -6.253 40.482 1.00 77.50 463 THR A O 1
ATOM 3883 N N . LEU A 1 464 ? 1.242 -6.983 42.458 1.00 77.56 464 LEU A N 1
ATOM 3884 C CA . LEU A 1 464 ? -0.180 -6.796 42.143 1.00 77.56 464 LEU A CA 1
ATOM 3885 C C . LEU A 1 464 ? -0.618 -5.358 42.438 1.00 77.56 464 LEU A C 1
ATOM 3887 O O . LEU A 1 464 ? -0.235 -4.795 43.474 1.00 77.56 464 LEU A O 1
ATOM 3891 N N . ASN A 1 465 ? -1.457 -4.789 41.572 1.00 84.50 465 ASN A N 1
ATOM 3892 C CA . ASN A 1 465 ? -2.151 -3.536 41.860 1.00 84.50 465 ASN A CA 1
ATOM 3893 C C . ASN A 1 465 ? -3.278 -3.745 42.899 1.00 84.50 465 ASN A C 1
ATOM 3895 O O . ASN A 1 465 ? -3.552 -4.860 43.339 1.00 84.50 465 ASN A O 1
ATOM 3899 N N . ILE A 1 466 ? -3.899 -2.653 43.350 1.00 85.31 466 ILE A N 1
ATOM 3900 C CA . ILE A 1 466 ? -4.883 -2.664 44.448 1.00 85.31 466 ILE A CA 1
ATOM 3901 C C . ILE A 1 466 ? -6.106 -3.521 44.110 1.00 85.31 466 ILE A C 1
ATOM 3903 O O . ILE A 1 466 ? -6.510 -4.347 44.927 1.00 85.31 466 ILE A O 1
ATOM 3907 N N . ASP A 1 467 ? -6.672 -3.347 42.918 1.00 85.25 467 ASP A N 1
ATOM 3908 C CA . ASP A 1 467 ? -7.892 -4.047 42.513 1.00 85.25 467 ASP A CA 1
ATOM 3909 C C . ASP A 1 467 ? -7.603 -5.538 42.269 1.00 85.25 467 ASP A C 1
ATOM 3911 O O . ASP A 1 467 ? -8.381 -6.396 42.680 1.00 85.25 467 ASP A O 1
ATOM 3915 N N . GLU A 1 468 ? -6.424 -5.863 41.729 1.00 85.00 468 GLU A N 1
ATOM 3916 C CA . GLU A 1 468 ? -5.942 -7.243 41.578 1.00 85.00 468 GLU A CA 1
ATOM 3917 C C . GLU A 1 468 ? -5.739 -7.944 42.931 1.00 85.00 468 GLU A C 1
ATOM 3919 O O . GLU A 1 468 ? -6.066 -9.122 43.071 1.00 85.00 468 GLU A O 1
ATOM 3924 N N . LYS A 1 469 ? -5.226 -7.236 43.950 1.00 90.06 469 LYS A N 1
ATOM 3925 C CA . LYS A 1 469 ? -5.110 -7.783 45.314 1.00 90.06 469 LYS A CA 1
ATOM 3926 C C . LYS A 1 469 ? -6.480 -8.075 45.923 1.00 90.06 469 LYS A C 1
ATOM 3928 O O . LYS A 1 469 ? -6.629 -9.096 46.591 1.00 90.06 469 LYS A O 1
ATOM 3933 N N . ILE A 1 470 ? -7.463 -7.201 45.690 1.00 89.69 470 ILE A N 1
ATOM 3934 C CA . ILE A 1 470 ? -8.843 -7.395 46.153 1.00 89.69 470 ILE A CA 1
ATOM 3935 C C . ILE A 1 470 ? -9.463 -8.613 45.461 1.00 89.69 470 ILE A C 1
ATOM 3937 O O . ILE A 1 470 ? -9.977 -9.494 46.144 1.00 89.69 470 ILE A O 1
ATOM 3941 N N . GLN A 1 471 ? -9.336 -8.717 44.136 1.00 87.94 471 GLN A N 1
ATOM 3942 C CA . GLN A 1 471 ? -9.867 -9.845 43.370 1.00 87.94 471 GLN A CA 1
ATOM 3943 C C . GLN A 1 471 ? -9.229 -11.178 43.783 1.00 87.94 471 GLN A C 1
ATOM 3945 O O . GLN A 1 471 ? -9.935 -12.156 44.016 1.00 87.94 471 GLN A O 1
ATOM 3950 N N . LEU A 1 472 ? -7.903 -11.212 43.953 1.00 88.50 472 LEU A N 1
ATOM 3951 C CA . LEU A 1 472 ? -7.200 -12.402 44.432 1.00 88.50 472 LEU A CA 1
ATOM 3952 C C . LEU A 1 472 ? -7.670 -12.819 45.834 1.00 88.50 472 LEU A C 1
ATOM 3954 O O . LEU A 1 472 ? -7.809 -14.009 46.110 1.00 88.50 472 LEU A O 1
ATOM 3958 N N . ALA A 1 473 ? -7.929 -11.857 46.723 1.00 91.88 473 ALA A N 1
ATOM 3959 C CA . ALA A 1 473 ? -8.458 -12.149 48.048 1.00 91.88 473 ALA A CA 1
ATOM 3960 C C . ALA A 1 473 ? -9.885 -12.722 47.996 1.00 91.88 473 ALA A C 1
ATOM 3962 O O . ALA A 1 473 ? -10.183 -13.646 48.753 1.00 91.88 473 ALA A O 1
ATOM 3963 N N . SER A 1 474 ? -10.740 -12.239 47.090 1.00 89.56 474 SER A N 1
ATOM 3964 C CA . SER A 1 474 ? -12.063 -12.831 46.858 1.00 89.56 474 SER A CA 1
ATOM 3965 C C . SER A 1 474 ? -11.952 -14.272 46.346 1.00 89.56 474 SER A C 1
ATOM 3967 O O . SER A 1 474 ? -12.580 -15.153 46.926 1.00 89.56 474 SER A O 1
ATOM 3969 N N . SER A 1 475 ? -11.050 -14.552 45.399 1.00 87.06 475 SER A N 1
ATOM 3970 C CA . SER A 1 475 ? -10.821 -15.928 44.931 1.00 87.06 475 SER A CA 1
ATOM 3971 C C . SER A 1 475 ? -10.281 -16.842 46.032 1.00 87.06 475 SER A C 1
ATOM 3973 O O . SER A 1 475 ? -10.716 -17.987 46.159 1.00 87.06 475 SER A O 1
ATOM 3975 N N . TYR A 1 476 ? -9.369 -16.355 46.882 1.00 90.56 476 TYR A N 1
ATOM 3976 C CA . TYR A 1 476 ? -8.943 -17.109 48.064 1.00 90.56 476 TYR A CA 1
ATOM 3977 C C . TYR A 1 476 ? -10.119 -17.405 49.005 1.00 90.56 476 TYR A C 1
ATOM 3979 O O . TYR A 1 476 ? -10.203 -18.521 49.512 1.00 90.56 476 TYR A O 1
ATOM 3987 N N . ARG A 1 477 ? -11.036 -16.451 49.217 1.00 93.50 477 ARG A N 1
ATOM 3988 C CA . ARG A 1 477 ? -12.244 -16.636 50.038 1.00 93.50 477 ARG A CA 1
ATOM 3989 C C . ARG A 1 477 ? -13.166 -17.709 49.457 1.00 93.50 477 ARG A C 1
ATOM 3991 O O . ARG A 1 477 ? -13.589 -18.586 50.200 1.00 93.50 477 ARG A O 1
ATOM 3998 N N . GLU A 1 478 ? -13.463 -17.660 48.160 1.00 87.62 478 GLU A N 1
ATOM 3999 C CA . GLU A 1 478 ? -14.298 -18.666 47.479 1.00 87.62 478 GLU A CA 1
ATOM 4000 C C . GLU A 1 478 ? -13.715 -20.081 47.569 1.00 87.62 478 GLU A C 1
ATOM 4002 O O . GLU A 1 478 ? -14.456 -21.054 47.664 1.00 87.62 478 GLU A O 1
ATOM 4007 N N . ASN A 1 479 ? -12.389 -20.192 47.659 1.00 85.81 479 ASN A N 1
ATOM 4008 C CA . ASN A 1 479 ? -11.685 -21.463 47.827 1.00 85.81 479 ASN A CA 1
ATOM 4009 C C . ASN A 1 479 ? -11.354 -21.793 49.292 1.00 85.81 479 ASN A C 1
ATOM 4011 O O . ASN A 1 479 ? -10.465 -22.596 49.567 1.00 85.81 479 ASN A O 1
ATOM 4015 N N . ASN A 1 480 ? -12.063 -21.182 50.246 1.00 91.00 480 ASN A N 1
ATOM 4016 C CA . ASN A 1 480 ? -11.920 -21.403 51.689 1.00 91.00 480 ASN A CA 1
ATOM 4017 C C . ASN A 1 480 ? -10.531 -21.067 52.281 1.00 91.00 480 ASN A C 1
ATOM 4019 O O . ASN A 1 480 ? -10.233 -21.404 53.427 1.00 91.00 480 ASN A O 1
ATOM 4023 N N . PHE A 1 481 ? -9.674 -20.343 51.557 1.00 91.75 481 PHE A N 1
ATOM 4024 C CA . PHE A 1 481 ? -8.355 -19.891 52.016 1.00 91.75 481 PHE A CA 1
ATOM 4025 C C . PHE A 1 481 ? -8.423 -18.532 52.736 1.00 91.75 481 PHE A C 1
ATOM 4027 O O . PHE A 1 481 ? -7.675 -17.595 52.434 1.00 91.75 481 PHE A O 1
ATOM 4034 N N . TYR A 1 482 ? -9.307 -18.418 53.726 1.00 93.81 482 TYR A N 1
ATOM 4035 C CA . TYR A 1 482 ? -9.669 -17.147 54.366 1.00 93.81 482 TYR A CA 1
ATOM 4036 C C . TYR A 1 482 ? -8.484 -16.389 54.983 1.00 93.81 482 TYR A C 1
ATOM 4038 O O . TYR A 1 482 ? -8.359 -15.174 54.831 1.00 93.81 482 TYR A O 1
ATOM 4046 N N . ASN A 1 483 ? -7.557 -17.098 55.634 1.00 95.12 483 ASN A N 1
ATOM 4047 C CA . ASN A 1 483 ? -6.375 -16.475 56.242 1.00 95.12 483 ASN A CA 1
ATOM 4048 C C . ASN A 1 483 ? -5.422 -15.871 55.195 1.00 95.12 483 ASN A C 1
ATOM 4050 O O . ASN A 1 483 ? -4.837 -14.812 55.433 1.00 95.12 483 ASN A O 1
ATOM 4054 N N . LYS A 1 484 ? -5.300 -16.497 54.014 1.00 92.69 484 LYS A N 1
ATOM 4055 C CA . LYS A 1 484 ? -4.493 -15.962 52.905 1.00 92.69 484 LYS A CA 1
ATOM 4056 C C . LYS A 1 484 ? -5.132 -14.706 52.317 1.00 92.69 484 LYS A C 1
ATOM 4058 O O . LYS A 1 484 ? -4.433 -13.712 52.120 1.00 92.69 484 LYS A O 1
ATOM 4063 N N . ALA A 1 485 ? -6.452 -14.724 52.118 1.00 93.31 485 ALA A N 1
ATOM 4064 C CA . ALA A 1 485 ? -7.211 -13.553 51.683 1.00 93.31 485 ALA A CA 1
ATOM 4065 C C . ALA A 1 485 ? -7.013 -12.364 52.641 1.00 93.31 485 ALA A C 1
ATOM 4067 O O . ALA A 1 485 ? -6.659 -11.266 52.210 1.00 93.31 485 ALA A O 1
ATOM 4068 N N . ILE A 1 486 ? -7.147 -12.599 53.954 1.00 96.12 486 ILE A N 1
ATOM 4069 C CA . ILE A 1 486 ? -6.931 -11.574 54.987 1.00 96.12 486 ILE A CA 1
ATOM 4070 C C . ILE A 1 486 ? -5.496 -11.039 54.948 1.00 96.12 486 ILE A C 1
ATOM 4072 O O . ILE A 1 486 ? -5.307 -9.826 55.011 1.00 96.12 486 ILE A O 1
ATOM 4076 N N . SER A 1 487 ? -4.491 -11.914 54.840 1.00 94.50 487 SER A N 1
ATOM 4077 C CA . SER A 1 487 ? -3.080 -11.511 54.801 1.00 94.50 487 SER A CA 1
ATOM 4078 C C . SER A 1 487 ? -2.789 -10.560 53.636 1.00 94.50 487 SER A C 1
ATOM 4080 O O . SER A 1 487 ? -2.192 -9.504 53.841 1.00 94.50 487 SER A O 1
ATOM 4082 N N . ILE A 1 488 ? -3.273 -10.876 52.432 1.00 92.31 488 ILE A N 1
ATOM 4083 C CA . ILE A 1 488 ? -3.060 -10.034 51.246 1.00 92.31 488 ILE A CA 1
ATOM 4084 C C . ILE A 1 488 ? -3.703 -8.660 51.410 1.00 92.31 488 ILE A C 1
ATOM 4086 O O . ILE A 1 488 ? -3.068 -7.651 51.100 1.00 92.31 488 ILE A O 1
ATOM 4090 N N . LEU A 1 489 ? -4.934 -8.616 51.922 1.00 94.25 489 LEU A N 1
ATOM 4091 C CA . LEU A 1 489 ? -5.666 -7.368 52.119 1.00 94.25 489 LEU A CA 1
ATOM 4092 C C . LEU A 1 489 ? -5.057 -6.510 53.238 1.00 94.25 489 LEU A C 1
ATOM 4094 O O . LEU A 1 489 ? -4.992 -5.291 53.098 1.00 94.25 489 LEU A O 1
ATOM 4098 N N . LYS A 1 490 ? -4.567 -7.120 54.325 1.00 93.75 490 LYS A N 1
ATOM 4099 C CA . LYS A 1 490 ? -3.871 -6.407 55.412 1.00 93.75 490 LYS A CA 1
ATOM 4100 C C . LYS A 1 490 ? -2.527 -5.834 54.979 1.00 93.75 490 LYS A C 1
ATOM 4102 O O . LYS A 1 490 ? -2.203 -4.717 55.355 1.00 93.75 490 LYS A O 1
ATOM 4107 N N . ASN A 1 491 ? -1.802 -6.518 54.094 1.00 89.94 491 ASN A N 1
ATOM 4108 C CA . ASN A 1 491 ? -0.555 -6.007 53.506 1.00 89.94 491 ASN A CA 1
ATOM 4109 C C . ASN A 1 491 ? -0.759 -4.768 52.606 1.00 89.94 491 ASN A C 1
ATOM 4111 O O . ASN A 1 491 ? 0.183 -4.292 51.973 1.00 89.94 491 ASN A O 1
ATOM 4115 N N . MET A 1 492 ? -1.992 -4.272 52.482 1.00 88.88 492 MET A N 1
ATOM 4116 C CA . MET A 1 492 ? -2.313 -3.007 51.826 1.00 88.88 492 MET A CA 1
ATOM 4117 C C . MET A 1 492 ? -2.510 -1.853 52.822 1.00 88.88 492 MET A C 1
ATOM 4119 O O . MET A 1 492 ? -2.839 -0.743 52.397 1.00 88.88 492 MET A O 1
ATOM 4123 N N . GLU A 1 493 ? -2.367 -2.083 54.130 1.00 84.50 493 GLU A N 1
ATOM 4124 C CA . GLU A 1 493 ? -2.321 -1.013 55.131 1.00 84.50 493 GLU A CA 1
ATOM 4125 C C . GLU A 1 493 ? -1.123 -0.085 54.865 1.00 84.50 493 GLU A C 1
ATOM 4127 O O . GLU A 1 493 ? -0.064 -0.523 54.427 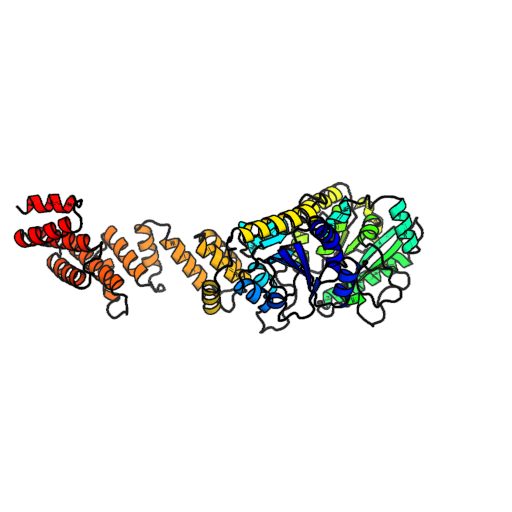1.00 84.50 493 GLU A O 1
ATOM 4132 N N . GLY A 1 494 ? -1.320 1.226 55.032 1.00 81.19 494 GLY A N 1
ATOM 4133 C CA . GLY A 1 494 ? -0.312 2.246 54.706 1.00 81.19 494 GLY A CA 1
ATOM 4134 C C . GLY A 1 494 ? -0.194 2.620 53.220 1.00 81.19 494 GLY A C 1
ATOM 4135 O O . GLY A 1 494 ? 0.409 3.642 52.901 1.00 81.19 494 GLY A O 1
ATOM 4136 N N . ILE A 1 495 ? -0.809 1.873 52.294 1.00 87.56 495 ILE A N 1
ATOM 4137 C CA . ILE A 1 495 ? -0.833 2.240 50.868 1.00 87.56 495 ILE A CA 1
ATOM 4138 C C . ILE A 1 495 ? -1.901 3.318 50.625 1.00 87.56 495 ILE A C 1
ATOM 4140 O O . ILE A 1 495 ? -3.053 3.168 51.039 1.00 87.56 495 ILE A O 1
ATOM 4144 N N . LYS A 1 496 ? -1.543 4.392 49.904 1.00 89.88 496 LYS A N 1
ATOM 4145 C CA . LYS A 1 496 ? -2.489 5.438 49.479 1.00 89.88 496 LYS A CA 1
ATOM 4146 C C . LYS A 1 496 ? -3.472 4.861 48.451 1.00 89.88 496 LYS A C 1
ATOM 4148 O O . LYS A 1 496 ? -3.111 4.653 47.296 1.00 89.88 496 LYS A O 1
ATOM 4153 N N . ILE A 1 497 ? -4.707 4.595 48.876 1.00 90.25 497 ILE A N 1
ATOM 4154 C CA . ILE A 1 497 ? -5.785 4.038 48.041 1.00 90.25 497 ILE A CA 1
ATOM 4155 C C . ILE A 1 497 ? -7.024 4.940 48.085 1.00 90.25 497 ILE A C 1
ATOM 4157 O O . ILE A 1 497 ? -7.213 5.698 49.039 1.00 90.25 497 ILE A O 1
ATOM 4161 N N . SER A 1 498 ? -7.884 4.872 47.064 1.00 90.88 498 SER A N 1
ATOM 4162 C CA . SER A 1 498 ? -9.124 5.663 47.047 1.00 90.88 498 SER A CA 1
ATOM 4163 C C . SER A 1 498 ? -10.086 5.247 48.169 1.00 90.88 498 SER A C 1
ATOM 4165 O O . SER A 1 498 ? -10.054 4.115 48.658 1.00 90.88 498 SER A O 1
ATOM 4167 N N . LYS A 1 499 ? -11.008 6.142 48.552 1.00 88.81 499 LYS A N 1
ATOM 4168 C CA . LYS A 1 499 ? -12.025 5.857 49.581 1.00 88.81 499 LYS A CA 1
ATOM 4169 C C . LYS A 1 499 ? -12.864 4.616 49.239 1.00 88.81 499 LYS A C 1
ATOM 4171 O O . LYS A 1 499 ? -13.148 3.808 50.120 1.00 88.81 499 LYS A O 1
ATOM 4176 N N . ASN A 1 500 ? -13.200 4.436 47.958 1.00 88.06 500 ASN A N 1
ATOM 4177 C CA . ASN A 1 500 ? -13.957 3.279 47.477 1.00 88.06 500 ASN A CA 1
ATOM 4178 C C . ASN A 1 500 ? -13.134 1.979 47.533 1.00 88.06 500 ASN A C 1
ATOM 4180 O O . ASN A 1 500 ? -13.632 0.953 47.986 1.00 88.06 500 ASN A O 1
ATOM 4184 N N . GLN A 1 501 ? -11.853 2.026 47.157 1.00 90.50 501 GLN A N 1
ATOM 4185 C CA . GLN A 1 501 ? -10.956 0.871 47.286 1.00 90.50 501 GLN A CA 1
ATOM 4186 C C . GLN A 1 501 ? -10.741 0.483 48.749 1.00 90.50 501 GLN A C 1
ATOM 4188 O O . GLN A 1 501 ? -10.762 -0.700 49.078 1.00 90.50 501 GLN A O 1
ATOM 4193 N N . ASN A 1 502 ? -10.603 1.464 49.646 1.00 92.44 502 ASN A N 1
ATOM 4194 C CA . ASN A 1 502 ? -10.484 1.198 51.077 1.00 92.44 502 ASN A CA 1
ATOM 4195 C C . ASN A 1 502 ? -11.762 0.563 51.649 1.00 92.44 502 ASN A C 1
ATOM 4197 O O . ASN A 1 502 ? -11.680 -0.401 52.407 1.00 92.44 502 ASN A O 1
ATOM 4201 N N . LYS A 1 503 ? -12.941 1.048 51.232 1.00 93.38 503 LYS A N 1
ATOM 4202 C CA . LYS A 1 503 ? -14.240 0.434 51.555 1.00 93.38 503 LYS A CA 1
ATOM 4203 C C . LYS A 1 503 ? -14.272 -1.036 51.145 1.00 93.38 503 LYS A C 1
ATOM 4205 O O . LYS A 1 503 ? -14.553 -1.885 51.988 1.00 93.38 503 LYS A O 1
ATOM 4210 N N . ASN A 1 504 ? -13.945 -1.334 49.889 1.00 92.12 504 ASN A N 1
ATOM 4211 C CA . ASN A 1 504 ? -13.971 -2.701 49.366 1.00 92.12 504 ASN A CA 1
ATOM 4212 C C . ASN A 1 504 ? -12.956 -3.601 50.080 1.00 92.12 504 ASN A C 1
ATOM 4214 O O . ASN A 1 504 ? -13.303 -4.705 50.485 1.00 92.12 504 ASN A O 1
ATOM 4218 N N . ARG A 1 505 ? -11.738 -3.104 50.328 1.00 94.88 505 ARG A N 1
ATOM 4219 C CA . ARG A 1 505 ? -10.713 -3.821 51.098 1.00 94.88 505 ARG A CA 1
ATOM 4220 C C . ARG A 1 505 ? -11.222 -4.216 52.485 1.00 94.88 505 ARG A C 1
ATOM 4222 O O . ARG A 1 505 ? -11.136 -5.381 52.856 1.00 94.88 505 ARG A O 1
ATOM 4229 N N . ILE A 1 506 ? -11.747 -3.259 53.255 1.00 95.62 506 ILE A N 1
ATOM 4230 C CA . ILE A 1 506 ? -12.246 -3.506 54.620 1.00 95.62 506 ILE A CA 1
ATOM 4231 C C . ILE A 1 506 ? -13.432 -4.477 54.594 1.00 95.62 506 ILE A C 1
ATOM 4233 O O . ILE A 1 506 ? -13.499 -5.384 55.424 1.00 95.62 506 ILE A O 1
ATOM 4237 N N . TYR A 1 507 ? -14.340 -4.314 53.627 1.00 96.19 507 TYR A N 1
ATOM 4238 C CA . TYR A 1 507 ? -15.484 -5.202 53.444 1.00 96.19 507 TYR A CA 1
ATOM 4239 C C . TYR A 1 507 ? -15.055 -6.649 53.156 1.00 96.19 507 TYR A C 1
ATOM 4241 O O . TYR A 1 507 ? -15.519 -7.559 53.840 1.00 96.19 507 TYR A O 1
ATOM 4249 N N . GLU A 1 508 ? -14.113 -6.872 52.234 1.00 95.75 508 GLU A N 1
ATOM 4250 C CA . GLU A 1 508 ? -13.605 -8.216 51.922 1.00 95.75 508 GLU A CA 1
ATOM 4251 C C . GLU A 1 508 ? -12.882 -8.862 53.116 1.00 95.75 508 GLU A C 1
ATOM 4253 O O . GLU A 1 508 ? -13.071 -10.053 53.374 1.00 95.75 508 GLU A O 1
ATOM 4258 N N . ILE A 1 509 ? -12.111 -8.102 53.910 1.00 97.06 509 ILE A N 1
ATOM 4259 C CA . ILE A 1 509 ? -11.524 -8.631 55.159 1.00 97.06 509 ILE A CA 1
ATOM 4260 C C . ILE A 1 509 ? -12.642 -9.092 56.104 1.00 97.06 509 ILE A C 1
ATOM 4262 O O . ILE A 1 509 ? -12.548 -10.165 56.705 1.00 97.06 509 ILE A O 1
ATOM 4266 N N . ALA A 1 510 ? -13.710 -8.302 56.231 1.00 97.44 510 ALA A N 1
ATOM 4267 C CA . ALA A 1 510 ? -14.821 -8.634 57.109 1.00 97.44 510 ALA A CA 1
ATOM 4268 C C . ALA A 1 510 ? -15.569 -9.898 56.662 1.00 97.44 510 ALA A C 1
ATOM 4270 O O . ALA A 1 510 ? -15.899 -10.728 57.509 1.00 97.44 510 ALA A O 1
ATOM 4271 N N . LEU A 1 511 ? -15.775 -10.083 55.352 1.00 97.12 511 LEU A N 1
ATOM 4272 C CA . LEU A 1 511 ? -16.359 -11.309 54.803 1.00 97.12 511 LEU A CA 1
ATOM 4273 C C . LEU A 1 511 ? -15.522 -12.539 55.158 1.00 97.12 511 LEU A C 1
ATOM 4275 O O . LEU A 1 511 ? -16.070 -13.548 55.586 1.00 97.12 511 LEU A O 1
ATOM 4279 N N . ASN A 1 512 ? -14.197 -12.451 55.045 1.00 97.31 512 ASN A N 1
ATOM 4280 C CA . ASN A 1 512 ? -13.319 -13.561 55.411 1.00 97.31 512 ASN A CA 1
ATOM 4281 C C . ASN A 1 512 ? -13.388 -13.895 56.912 1.00 97.31 512 ASN A C 1
ATOM 4283 O O . ASN A 1 512 ? -13.411 -15.069 57.273 1.00 97.31 512 ASN A O 1
ATOM 4287 N N . TYR A 1 513 ? -13.489 -12.897 57.798 1.00 97.88 513 TYR A N 1
ATOM 4288 C CA . TYR A 1 513 ? -13.717 -13.164 59.226 1.00 97.88 513 TYR A CA 1
ATOM 4289 C C . TYR A 1 513 ? -15.090 -13.768 59.515 1.00 97.88 513 TYR A C 1
ATOM 4291 O O . TYR A 1 513 ? -15.194 -14.597 60.416 1.00 97.88 513 TYR A O 1
ATOM 4299 N N . LEU A 1 514 ? -16.122 -13.375 58.767 1.00 96.50 514 LEU A N 1
ATOM 4300 C CA . LEU A 1 514 ? -17.458 -13.958 58.877 1.00 96.50 514 LEU A CA 1
ATOM 4301 C C . LEU A 1 514 ? -17.427 -15.445 58.506 1.00 96.50 514 LEU A C 1
ATOM 4303 O O . LEU A 1 514 ? -17.949 -16.260 59.261 1.00 96.50 514 LEU A O 1
ATOM 4307 N N . MET A 1 515 ? -16.739 -15.804 57.416 1.00 95.88 515 MET A N 1
ATOM 4308 C CA . MET A 1 515 ? -16.565 -17.203 57.001 1.00 95.88 515 MET A CA 1
ATOM 4309 C C . MET A 1 515 ? -15.729 -18.030 57.990 1.00 95.88 515 MET A C 1
ATOM 4311 O O . MET A 1 515 ? -15.960 -19.223 58.144 1.00 95.88 515 MET A O 1
ATOM 4315 N N . LEU A 1 516 ? -14.801 -17.396 58.714 1.00 96.62 516 LEU A N 1
ATOM 4316 C CA . LEU A 1 516 ? -14.058 -18.013 59.822 1.00 96.62 516 LEU A CA 1
ATOM 4317 C C . LEU A 1 516 ? -14.868 -18.114 61.131 1.00 96.62 516 LEU A C 1
ATOM 4319 O O . LEU A 1 516 ? -14.322 -18.531 62.150 1.00 96.62 516 LEU A O 1
ATOM 4323 N N . GLY A 1 517 ? -16.129 -17.666 61.158 1.00 95.38 517 GLY A N 1
ATOM 4324 C CA . GLY A 1 517 ? -16.951 -17.620 62.373 1.00 95.38 517 GLY A CA 1
ATOM 4325 C C . GLY A 1 517 ? -16.520 -16.552 63.387 1.00 95.38 517 GLY A C 1
ATOM 4326 O O . GLY A 1 517 ? -17.049 -16.485 64.496 1.00 95.38 517 GLY A O 1
ATOM 4327 N N . ASN A 1 518 ? -15.583 -15.668 63.032 1.00 97.62 518 ASN A N 1
ATOM 4328 C CA . ASN A 1 518 ? -15.125 -14.584 63.897 1.00 97.62 518 ASN A CA 1
ATOM 4329 C C . ASN A 1 518 ? -16.037 -13.354 63.765 1.00 97.62 518 ASN A C 1
ATOM 4331 O O . ASN A 1 518 ? -15.641 -12.281 63.292 1.00 97.62 518 ASN A O 1
ATOM 4335 N N . TYR A 1 519 ? -17.285 -13.519 64.201 1.00 97.31 519 TYR A N 1
ATOM 4336 C CA . TYR A 1 519 ? -18.340 -12.522 64.027 1.00 97.31 519 TYR A CA 1
ATOM 4337 C C . TYR A 1 519 ? -18.019 -11.189 64.713 1.00 97.31 519 TYR A C 1
ATOM 4339 O O . TYR A 1 519 ? -18.334 -10.132 64.174 1.00 97.31 519 TYR A O 1
ATOM 4347 N N . ARG A 1 520 ? -17.325 -11.199 65.862 1.00 97.44 520 ARG A N 1
ATOM 4348 C CA . ARG A 1 520 ? -16.932 -9.963 66.567 1.00 97.44 520 ARG A CA 1
ATOM 4349 C C . ARG A 1 520 ? -15.981 -9.100 65.727 1.00 97.44 520 ARG A C 1
ATOM 4351 O O . ARG A 1 520 ? -16.192 -7.891 65.617 1.00 97.44 520 ARG A O 1
ATOM 4358 N N . ARG A 1 521 ? -14.963 -9.703 65.095 1.00 96.44 521 ARG A N 1
ATOM 4359 C CA . ARG A 1 521 ? -14.049 -8.974 64.194 1.00 96.44 521 ARG A CA 1
ATOM 4360 C C . ARG A 1 521 ? -14.748 -8.540 62.910 1.00 96.44 521 ARG A C 1
ATOM 4362 O O . ARG A 1 521 ? -14.545 -7.405 62.481 1.00 96.44 521 ARG A O 1
ATOM 4369 N N . ALA A 1 522 ? -15.595 -9.400 62.340 1.00 97.69 522 ALA A N 1
ATOM 4370 C CA . ALA A 1 522 ? -16.395 -9.059 61.166 1.00 97.69 522 ALA A CA 1
ATOM 4371 C C . ALA A 1 522 ? -17.279 -7.826 61.430 1.00 97.69 522 ALA A C 1
ATOM 4373 O O . ALA A 1 522 ? -17.240 -6.876 60.653 1.00 97.69 522 ALA A O 1
ATOM 4374 N N . ILE A 1 523 ? -17.985 -7.779 62.566 1.00 98.19 523 ILE A N 1
ATOM 4375 C CA . ILE A 1 523 ? -18.814 -6.632 62.975 1.00 98.19 523 ILE A CA 1
ATOM 4376 C C . ILE A 1 523 ? -17.986 -5.352 63.084 1.00 98.19 523 ILE A C 1
ATOM 4378 O O . ILE A 1 523 ? -18.391 -4.324 62.545 1.00 98.19 523 ILE A O 1
ATOM 4382 N N . SER A 1 524 ? -16.826 -5.404 63.748 1.00 97.88 524 SER A N 1
ATOM 4383 C CA . SER A 1 524 ? -15.952 -4.231 63.897 1.00 97.88 524 SER A CA 1
ATOM 4384 C C . SER A 1 524 ? -15.581 -3.630 62.536 1.00 97.88 524 SER A C 1
ATOM 4386 O O . SER A 1 524 ? -15.760 -2.431 62.306 1.00 97.88 524 SER A O 1
ATOM 4388 N N . LEU A 1 525 ? -15.158 -4.473 61.591 1.00 97.75 525 LEU A N 1
ATOM 4389 C CA . LEU A 1 525 ? -14.766 -4.043 60.249 1.00 97.75 525 LEU A CA 1
ATOM 4390 C C . LEU A 1 525 ? -15.957 -3.605 59.392 1.00 97.75 525 LEU A C 1
ATOM 4392 O O . LEU A 1 525 ? -15.862 -2.600 58.693 1.00 97.75 525 LEU A O 1
ATOM 4396 N N . LEU A 1 526 ? -17.097 -4.294 59.464 1.00 97.88 526 LEU A N 1
ATOM 4397 C CA . LEU A 1 526 ? -18.309 -3.886 58.750 1.00 97.88 526 LEU A CA 1
ATOM 4398 C C . LEU A 1 526 ? -18.828 -2.529 59.244 1.00 97.88 526 LEU A C 1
ATOM 4400 O O . LEU A 1 526 ? -19.265 -1.709 58.438 1.00 97.88 526 LEU A O 1
ATOM 4404 N N . CYS A 1 527 ? -18.725 -2.243 60.545 1.00 96.88 527 CYS A N 1
ATOM 4405 C CA . CYS A 1 527 ? -19.017 -0.920 61.095 1.00 96.88 527 CYS A CA 1
ATOM 4406 C C . CYS A 1 527 ? -18.063 0.147 60.538 1.00 96.88 527 CYS A C 1
ATOM 4408 O O . CYS A 1 527 ? -18.512 1.236 60.179 1.00 96.88 527 CYS A O 1
ATOM 4410 N N . GLN A 1 528 ? -16.766 -0.155 60.417 1.00 96.19 528 GLN A N 1
ATOM 4411 C CA . GLN A 1 528 ? -15.803 0.750 59.780 1.00 96.19 528 GLN A CA 1
ATOM 4412 C C . GLN A 1 528 ? -16.141 0.984 58.302 1.00 96.19 528 GLN A C 1
ATOM 4414 O O . GLN A 1 528 ? -16.230 2.136 57.877 1.00 96.19 528 GLN A O 1
ATOM 4419 N N . ALA A 1 529 ? -16.417 -0.082 57.542 1.00 95.50 529 ALA A N 1
ATOM 4420 C CA . ALA A 1 529 ? -16.839 0.004 56.145 1.00 95.50 529 ALA A CA 1
ATOM 4421 C C . ALA A 1 529 ? -18.115 0.850 55.999 1.00 95.50 529 ALA A C 1
ATOM 4423 O O . ALA A 1 529 ? -18.184 1.724 55.134 1.00 95.50 529 ALA A O 1
ATOM 4424 N N . SER A 1 530 ? -19.097 0.673 56.889 1.00 94.88 530 SER A N 1
ATOM 4425 C CA . SER A 1 530 ? -20.333 1.462 56.889 1.00 94.88 530 SER A CA 1
ATOM 4426 C C . SER A 1 530 ? -20.093 2.955 57.129 1.00 94.88 530 SER A C 1
ATOM 4428 O O . SER A 1 530 ? -20.829 3.759 56.563 1.00 94.88 530 SER A O 1
ATOM 4430 N N . LYS A 1 531 ? -19.108 3.340 57.955 1.00 94.88 531 LYS A N 1
ATOM 4431 C CA . LYS A 1 531 ? -18.788 4.754 58.234 1.00 94.88 531 LYS A CA 1
ATOM 4432 C C . LYS A 1 531 ? -18.170 5.462 57.028 1.00 94.88 531 LYS A C 1
ATOM 4434 O O . LYS A 1 531 ? -18.414 6.646 56.821 1.00 94.88 531 LYS A O 1
ATOM 4439 N N . ILE A 1 532 ? -17.377 4.745 56.230 1.00 93.75 532 ILE A N 1
ATOM 4440 C CA . ILE A 1 532 ? -16.716 5.310 55.043 1.00 93.75 532 ILE A CA 1
ATOM 4441 C C . ILE A 1 532 ? -17.546 5.177 53.762 1.00 93.75 532 ILE A C 1
ATOM 4443 O O . ILE A 1 532 ? -17.222 5.816 52.762 1.00 93.75 532 ILE A O 1
ATOM 4447 N N . THR A 1 533 ? -18.617 4.386 53.783 1.00 92.56 533 THR A N 1
ATOM 4448 C CA . THR A 1 533 ? -19.541 4.240 52.652 1.00 92.56 533 THR A CA 1
ATOM 4449 C C . THR A 1 533 ? -20.435 5.483 52.539 1.00 92.56 533 THR A C 1
ATOM 4451 O O . THR A 1 533 ? -21.105 5.824 53.518 1.00 92.56 533 THR A O 1
ATOM 4454 N N . PRO A 1 534 ? -20.473 6.178 51.383 1.00 90.25 534 PRO A N 1
ATOM 4455 C CA . PRO A 1 534 ? -21.376 7.310 51.169 1.00 90.25 534 PRO A CA 1
ATOM 4456 C C . PRO A 1 534 ? -22.841 6.953 51.451 1.00 90.25 534 PRO A C 1
ATOM 4458 O O . PRO A 1 534 ? -23.262 5.815 51.245 1.00 90.25 534 PRO A O 1
ATOM 4461 N N . LYS A 1 535 ? -23.644 7.926 51.905 1.00 85.25 535 LYS A N 1
ATOM 4462 C CA . LYS A 1 535 ? -25.067 7.689 52.214 1.00 85.25 535 LYS A CA 1
ATOM 4463 C C . LYS A 1 535 ? -25.849 7.148 51.009 1.00 85.25 535 LYS A C 1
ATOM 4465 O O . LYS A 1 535 ? -26.688 6.280 51.211 1.00 85.25 535 LYS A O 1
ATOM 4470 N N . ASN A 1 536 ? -25.502 7.602 49.806 1.00 85.62 536 ASN A N 1
ATOM 4471 C CA . ASN A 1 536 ? -26.213 7.310 48.558 1.00 85.62 536 ASN A CA 1
ATOM 4472 C C . ASN A 1 536 ? -25.593 6.125 47.790 1.00 85.62 536 ASN A C 1
ATOM 4474 O O . ASN A 1 536 ? -25.907 5.909 46.624 1.00 85.62 536 ASN A O 1
ATOM 4478 N N . ASP A 1 537 ? -24.657 5.394 48.404 1.00 88.56 537 ASP A N 1
ATOM 4479 C CA . ASP A 1 537 ? -23.978 4.274 47.756 1.00 88.56 537 ASP A CA 1
ATOM 4480 C C . ASP A 1 537 ? -24.906 3.055 47.690 1.00 88.56 537 ASP A C 1
ATOM 4482 O O . ASP A 1 537 ? -25.307 2.496 48.718 1.00 88.56 537 ASP A O 1
ATOM 4486 N N . SER A 1 538 ? -25.218 2.618 46.471 1.00 87.31 538 SER A N 1
ATOM 4487 C CA . SER A 1 538 ? -26.093 1.473 46.226 1.00 87.31 538 SER A CA 1
ATOM 4488 C C . SER A 1 538 ? -25.531 0.159 46.771 1.00 87.31 538 SER A C 1
ATOM 4490 O O . SER A 1 538 ? -26.290 -0.787 46.929 1.00 87.31 538 SER A O 1
ATOM 4492 N N . SER A 1 539 ? -24.243 0.062 47.136 1.00 90.50 539 SER A N 1
ATOM 4493 C CA . SER A 1 539 ? -23.670 -1.145 47.749 1.00 90.50 539 SER A CA 1
ATOM 4494 C C . SER A 1 539 ? -23.903 -1.242 49.262 1.00 90.50 539 SER A C 1
ATOM 4496 O O . SER A 1 539 ? -23.521 -2.240 49.879 1.00 90.50 539 SER A O 1
ATOM 4498 N N . LYS A 1 540 ? -24.484 -0.217 49.898 1.00 93.25 540 LYS A N 1
ATOM 4499 C CA . LYS A 1 540 ? -24.586 -0.115 51.364 1.00 93.25 540 LYS A CA 1
ATOM 4500 C C . LYS A 1 540 ? -25.465 -1.201 51.992 1.00 93.25 540 LYS A C 1
ATOM 4502 O O . LYS A 1 540 ? -25.145 -1.682 53.081 1.00 93.25 540 LYS A O 1
ATOM 4507 N N . TYR A 1 541 ? -26.493 -1.668 51.278 1.00 95.25 541 TYR A N 1
ATOM 4508 C CA . TYR A 1 541 ? -27.339 -2.781 51.729 1.00 95.25 541 TYR A CA 1
ATOM 4509 C C . TYR A 1 541 ? -26.521 -4.053 52.008 1.00 95.25 541 TYR A C 1
ATOM 4511 O O . TYR A 1 541 ? -26.800 -4.758 52.973 1.00 95.25 541 TYR A O 1
ATOM 4519 N N . ARG A 1 542 ? -25.448 -4.315 51.240 1.00 96.31 542 ARG A N 1
ATOM 4520 C CA . ARG A 1 542 ? -24.580 -5.491 51.436 1.00 96.31 542 ARG A CA 1
ATOM 4521 C C . ARG A 1 542 ? -23.849 -5.455 52.776 1.00 96.31 542 ARG A C 1
ATOM 4523 O O . ARG A 1 542 ? -23.605 -6.502 53.368 1.00 96.31 542 ARG A O 1
ATOM 4530 N N . ILE A 1 543 ? -23.495 -4.263 53.260 1.00 97.31 543 ILE A N 1
ATOM 4531 C CA . ILE A 1 543 ? -22.855 -4.080 54.569 1.00 97.31 543 ILE A CA 1
ATOM 4532 C C . ILE A 1 543 ? -23.884 -4.307 55.678 1.00 97.31 543 ILE A C 1
ATOM 4534 O O . ILE A 1 543 ? -23.613 -5.049 56.621 1.00 97.31 543 ILE A O 1
ATOM 4538 N N . TYR A 1 544 ? -25.079 -3.725 55.541 1.00 97.75 544 TYR A N 1
ATOM 4539 C CA . TYR A 1 544 ? -26.165 -3.906 56.504 1.00 97.75 544 TYR A CA 1
ATOM 4540 C C . TYR A 1 544 ? -26.615 -5.360 56.619 1.00 97.75 544 TYR A C 1
ATOM 4542 O O . TYR A 1 544 ? -26.764 -5.858 57.733 1.00 97.75 544 TYR A O 1
ATOM 4550 N N . PHE A 1 545 ? -26.733 -6.070 55.496 1.00 98.19 545 PHE A N 1
ATOM 4551 C CA . PHE A 1 545 ? -27.045 -7.494 55.498 1.00 98.19 545 PHE A CA 1
ATOM 4552 C C . PHE A 1 545 ? -26.021 -8.300 56.306 1.00 98.19 545 PHE A C 1
ATOM 4554 O O . PHE A 1 545 ? -26.397 -9.037 57.213 1.00 98.19 545 PHE A O 1
ATOM 4561 N N . ARG A 1 546 ? -24.720 -8.109 56.041 1.00 98.19 546 ARG A N 1
ATOM 4562 C CA . ARG A 1 546 ? -23.650 -8.843 56.739 1.00 98.19 546 ARG A CA 1
ATOM 4563 C C . ARG A 1 546 ? -23.526 -8.467 58.216 1.00 98.19 546 ARG A C 1
ATOM 4565 O O . ARG A 1 546 ? -23.183 -9.324 59.028 1.00 98.19 546 ARG A O 1
ATOM 4572 N N . LEU A 1 547 ? -23.831 -7.219 58.589 1.00 98.19 547 LEU A N 1
ATOM 4573 C CA . LEU A 1 547 ? -23.948 -6.819 59.998 1.00 98.19 547 LEU A CA 1
ATOM 4574 C C . LEU A 1 547 ? -25.105 -7.553 60.676 1.00 98.19 547 LEU A C 1
ATOM 4576 O O . LEU A 1 547 ? -24.912 -8.130 61.744 1.00 98.19 547 LEU A O 1
ATOM 4580 N N . GLY A 1 548 ? -26.278 -7.565 60.038 1.00 97.81 548 GLY A N 1
ATOM 4581 C CA . GLY A 1 548 ? -27.456 -8.286 60.511 1.00 97.81 548 GLY A CA 1
ATOM 4582 C C . GLY A 1 548 ? -27.181 -9.774 60.714 1.00 97.81 548 GLY A C 1
ATOM 4583 O O . GLY A 1 548 ? -27.435 -10.309 61.790 1.00 97.81 548 GLY A O 1
ATOM 4584 N N . GLU A 1 549 ? -26.569 -10.413 59.717 1.00 98.12 549 GLU A N 1
ATOM 4585 C CA . GLU A 1 549 ? -26.136 -11.811 59.763 1.00 98.12 549 GLU A CA 1
ATOM 4586 C C . GLU A 1 549 ? -25.141 -12.081 60.898 1.00 98.12 549 GLU A C 1
ATOM 4588 O O . GLU A 1 549 ? -25.316 -13.030 61.662 1.00 98.12 549 GLU A O 1
ATOM 4593 N N . SER A 1 550 ? -24.137 -11.219 61.070 1.00 98.12 550 SER A N 1
ATOM 4594 C CA . SER A 1 550 ? -23.136 -11.388 62.128 1.00 98.12 550 SER A CA 1
ATOM 4595 C C . SER A 1 550 ? -23.736 -11.250 63.531 1.00 98.12 550 SER A C 1
ATOM 4597 O O . SER A 1 550 ? -23.384 -12.015 64.426 1.00 98.12 550 SER A O 1
ATOM 4599 N N . PHE A 1 551 ? -24.655 -10.299 63.746 1.00 98.25 551 PHE A N 1
ATOM 4600 C CA . PHE A 1 551 ? -25.356 -10.161 65.028 1.00 98.25 551 PHE A CA 1
ATOM 4601 C C . PHE A 1 551 ? -26.317 -11.320 65.288 1.00 98.25 551 PHE A C 1
ATOM 4603 O O . PHE A 1 551 ? -26.397 -11.785 66.424 1.00 98.25 551 PHE A O 1
ATOM 4610 N N . PHE A 1 552 ? -26.990 -11.817 64.248 1.00 97.88 552 PHE A N 1
ATOM 4611 C CA . PHE A 1 552 ? -27.852 -12.991 64.344 1.00 97.88 552 PHE A CA 1
ATOM 4612 C C . PHE A 1 552 ? -27.064 -14.222 64.800 1.00 97.88 552 PHE A C 1
ATOM 4614 O O . PHE A 1 552 ? -27.479 -14.908 65.726 1.00 97.88 552 PHE A O 1
ATOM 4621 N N . LYS A 1 553 ? -25.881 -14.458 64.217 1.00 97.44 553 LYS A N 1
ATOM 4622 C CA . LYS A 1 553 ? -24.987 -15.565 64.599 1.00 97.44 553 LYS A CA 1
ATOM 4623 C C . LYS A 1 553 ? -24.412 -15.451 66.015 1.00 97.44 553 LYS A C 1
ATOM 4625 O O . LYS A 1 553 ? -23.950 -16.448 66.555 1.00 97.44 553 LYS A O 1
ATOM 4630 N N . LEU A 1 554 ? -24.450 -14.262 66.616 1.00 97.44 554 LEU A N 1
ATOM 4631 C CA . LEU A 1 554 ? -24.106 -14.023 68.022 1.00 97.44 554 LEU A CA 1
ATOM 4632 C C . LEU A 1 554 ? -25.338 -13.998 68.946 1.00 97.44 554 LEU A C 1
ATOM 4634 O O . LEU A 1 554 ? -25.222 -13.542 70.081 1.00 97.44 554 LEU A O 1
ATOM 4638 N N . ASN A 1 555 ? -26.511 -14.424 68.462 1.00 96.94 555 ASN A N 1
ATOM 4639 C CA . ASN A 1 555 ? -27.793 -14.392 69.176 1.00 96.94 555 ASN A CA 1
ATOM 4640 C C . ASN A 1 555 ? -28.197 -12.992 69.682 1.00 96.94 555 ASN A C 1
ATOM 4642 O O . ASN A 1 555 ? -28.983 -12.849 70.614 1.00 96.94 555 ASN A O 1
ATOM 4646 N N . ASN A 1 556 ? -27.688 -11.925 69.055 1.00 97.56 556 ASN A N 1
ATOM 4647 C CA . ASN A 1 556 ? -28.102 -10.556 69.349 1.00 97.56 556 ASN A CA 1
ATOM 4648 C C . ASN A 1 556 ? -29.229 -10.140 68.396 1.00 97.56 556 ASN A C 1
ATOM 4650 O O . ASN A 1 556 ? -29.031 -9.354 67.462 1.00 97.56 556 ASN A O 1
ATOM 4654 N N . TYR A 1 557 ? -30.416 -10.703 68.619 1.00 97.25 557 TYR A N 1
ATOM 4655 C CA . TYR A 1 557 ? -31.555 -10.550 67.713 1.00 97.25 557 TYR A CA 1
ATOM 4656 C C . TYR A 1 557 ? -32.027 -9.098 67.583 1.00 97.25 557 TYR A C 1
ATOM 4658 O O . TYR A 1 557 ? -32.363 -8.671 66.482 1.00 97.25 557 TYR A O 1
ATOM 4666 N N . GLN A 1 558 ? -31.943 -8.294 68.649 1.00 97.44 558 GLN A N 1
ATOM 4667 C CA . GLN A 1 558 ? -32.292 -6.869 68.597 1.00 97.44 558 GLN A CA 1
ATOM 4668 C C . GLN A 1 558 ? -31.429 -6.091 67.590 1.00 97.44 558 GLN A C 1
ATOM 4670 O O . GLN A 1 558 ? -31.951 -5.364 66.739 1.00 97.44 558 GLN A O 1
ATOM 4675 N N . LYS A 1 559 ? -30.097 -6.254 67.635 1.00 97.25 559 LYS A N 1
ATOM 4676 C CA . LYS A 1 559 ? -29.200 -5.592 66.671 1.00 97.25 559 LYS A CA 1
ATOM 4677 C C . LYS A 1 559 ? -29.309 -6.208 65.282 1.00 97.25 559 LYS A C 1
ATOM 4679 O O . LYS A 1 559 ? -29.245 -5.469 64.299 1.00 97.25 559 LYS A O 1
ATOM 4684 N N . ALA A 1 560 ? -29.505 -7.522 65.191 1.00 97.94 560 ALA A N 1
ATOM 4685 C CA . ALA A 1 560 ? -29.734 -8.195 63.919 1.00 97.94 560 ALA A CA 1
ATOM 4686 C C . ALA A 1 560 ? -30.962 -7.613 63.203 1.00 97.94 560 ALA A C 1
ATOM 4688 O O . ALA A 1 560 ? -30.837 -7.134 62.076 1.00 97.94 560 ALA A O 1
ATOM 4689 N N . LYS A 1 561 ? -32.105 -7.535 63.900 1.00 97.75 561 LYS A N 1
ATOM 4690 C CA . LYS A 1 561 ? -33.352 -6.927 63.421 1.00 97.75 561 LYS A CA 1
ATOM 4691 C C . LYS A 1 561 ? -33.127 -5.500 62.925 1.00 97.75 561 LYS A C 1
ATOM 4693 O O . LYS A 1 561 ? -33.502 -5.182 61.800 1.00 97.75 561 LYS A O 1
ATOM 4698 N N . LYS A 1 562 ? -32.430 -4.664 63.705 1.00 97.88 562 LYS A N 1
ATOM 4699 C CA . LYS A 1 562 ? -32.090 -3.284 63.312 1.00 97.88 562 LYS A CA 1
ATOM 4700 C C . LYS A 1 562 ? -31.382 -3.219 61.953 1.00 97.88 562 LYS A C 1
ATOM 4702 O O . LYS A 1 562 ? -31.823 -2.485 61.073 1.00 97.88 562 LYS A O 1
ATOM 4707 N N . TYR A 1 563 ? -30.289 -3.961 61.769 1.00 98.00 563 TYR A N 1
ATOM 4708 C CA . TYR A 1 563 ? -29.500 -3.881 60.533 1.00 98.00 563 TYR A CA 1
ATOM 4709 C C . TYR A 1 563 ? -30.170 -4.570 59.338 1.00 98.00 563 TYR A C 1
ATOM 4711 O O . TYR A 1 563 ? -30.034 -4.094 58.212 1.00 98.00 563 TYR A O 1
ATOM 4719 N N . LEU A 1 564 ? -30.929 -5.644 59.561 1.00 98.06 564 LEU A N 1
ATOM 4720 C CA . LEU A 1 564 ? -31.700 -6.300 58.502 1.00 98.06 564 LEU A CA 1
ATOM 4721 C C . LEU A 1 564 ? -32.815 -5.393 57.969 1.00 98.06 564 LEU A C 1
ATOM 4723 O O . LEU A 1 564 ? -32.995 -5.311 56.755 1.00 98.06 564 LEU A O 1
ATOM 4727 N N . THR A 1 565 ? -33.490 -4.639 58.839 1.00 97.25 565 THR A N 1
ATOM 4728 C CA . THR A 1 565 ? -34.468 -3.624 58.419 1.00 97.25 565 THR A CA 1
ATOM 4729 C C . THR A 1 565 ? -33.818 -2.530 57.568 1.00 97.25 565 THR A C 1
ATOM 4731 O O . THR A 1 565 ? -34.354 -2.172 56.523 1.00 97.25 565 THR A O 1
ATOM 4734 N N . GLU A 1 566 ? -32.636 -2.032 57.948 1.00 96.31 566 GLU A N 1
ATOM 4735 C CA . GLU A 1 566 ? -31.901 -1.041 57.142 1.00 96.31 566 GLU A CA 1
ATOM 4736 C C . GLU A 1 566 ? -31.431 -1.607 55.789 1.00 96.31 566 GLU A C 1
ATOM 4738 O O . GLU A 1 566 ? -31.439 -0.900 54.777 1.00 96.31 566 GLU A O 1
ATOM 4743 N N . CYS A 1 567 ? -31.078 -2.897 55.735 1.00 96.81 567 CYS A N 1
ATOM 4744 C CA . CYS A 1 567 ? -30.802 -3.590 54.478 1.00 96.81 567 CYS A CA 1
ATOM 4745 C C . CYS A 1 567 ? -32.030 -3.596 53.557 1.00 96.81 567 CYS A C 1
ATOM 4747 O O . CYS A 1 567 ? -31.892 -3.267 52.382 1.00 96.81 567 CYS A O 1
ATOM 4749 N N . ILE A 1 568 ? -33.212 -3.939 54.077 1.00 96.69 568 ILE A N 1
ATOM 4750 C CA . ILE A 1 568 ? -34.458 -4.009 53.294 1.00 96.69 568 ILE A CA 1
ATOM 4751 C C . ILE A 1 568 ? -34.903 -2.615 52.848 1.00 96.69 568 ILE A C 1
ATOM 4753 O O . ILE A 1 568 ? -35.252 -2.440 51.689 1.00 96.69 568 ILE A O 1
ATOM 4757 N N . LYS A 1 569 ? -34.806 -1.594 53.708 1.00 95.12 569 LYS A N 1
ATOM 4758 C CA . LYS A 1 569 ? -35.057 -0.201 53.296 1.00 95.12 569 LYS A CA 1
ATOM 4759 C C . LYS A 1 569 ? -34.169 0.221 52.123 1.00 95.12 569 LYS A C 1
ATOM 4761 O O . LYS A 1 569 ? -34.629 0.909 51.222 1.00 95.12 569 LYS A O 1
ATOM 4766 N N . SER A 1 570 ? -32.904 -0.205 52.134 1.00 92.56 570 SER A N 1
ATOM 4767 C CA . SER A 1 570 ? -31.938 0.114 51.074 1.00 92.56 570 SER A CA 1
ATOM 4768 C C . SER A 1 570 ? -32.097 -0.765 49.823 1.00 92.56 570 SER A C 1
ATOM 4770 O O . SER A 1 570 ? -31.653 -0.383 48.745 1.00 92.56 570 SER A O 1
ATOM 4772 N N . CYS A 1 571 ? -32.674 -1.961 49.961 1.00 95.25 571 CYS A N 1
ATOM 4773 C CA . CYS A 1 571 ? -32.897 -2.928 48.888 1.00 95.25 571 CYS A CA 1
ATOM 4774 C C . CYS A 1 571 ? -34.141 -3.784 49.214 1.00 95.25 571 CYS A C 1
ATOM 4776 O O . CYS A 1 571 ? -34.002 -4.874 49.784 1.00 95.25 571 CYS A O 1
ATOM 4778 N N . PRO A 1 572 ? -35.357 -3.310 48.866 1.00 93.88 572 PRO A N 1
ATOM 4779 C CA . PRO A 1 572 ? -36.611 -3.960 49.269 1.00 93.88 572 PRO A CA 1
ATOM 4780 C C . PRO A 1 572 ? -36.744 -5.429 48.836 1.00 93.88 572 PRO A C 1
ATOM 4782 O O . PRO A 1 572 ? -37.380 -6.216 49.529 1.00 93.88 572 PRO A O 1
ATOM 4785 N N . GLY A 1 573 ? -36.089 -5.826 47.739 1.00 92.00 573 GLY A N 1
ATOM 4786 C CA . GLY A 1 573 ? -36.106 -7.195 47.202 1.00 92.00 573 GLY A CA 1
ATOM 4787 C C . GLY A 1 573 ? -35.065 -8.164 47.786 1.00 92.00 573 GLY A C 1
ATOM 4788 O O . GLY A 1 573 ? -34.840 -9.230 47.213 1.00 92.00 573 GLY A O 1
ATOM 4789 N N . HIS A 1 574 ? -34.372 -7.830 48.881 1.00 95.75 574 HIS A N 1
ATOM 4790 C CA . HIS A 1 574 ? -33.305 -8.686 49.419 1.00 95.75 574 HIS A CA 1
ATOM 4791 C C . HIS A 1 574 ? -33.851 -9.889 50.221 1.00 95.75 574 HIS A C 1
ATOM 4793 O O . HIS A 1 574 ? -33.840 -9.896 51.456 1.00 95.75 574 HIS A O 1
ATOM 4799 N N . ASN A 1 575 ? -34.278 -10.947 49.523 1.00 95.50 575 ASN A N 1
ATOM 4800 C CA . ASN A 1 575 ? -34.940 -12.136 50.093 1.00 95.50 575 ASN A CA 1
ATOM 4801 C C . ASN A 1 575 ? -34.212 -12.765 51.292 1.00 95.50 575 ASN A C 1
ATOM 4803 O O . ASN A 1 575 ? -34.842 -13.107 52.292 1.00 95.50 575 ASN A O 1
ATOM 4807 N N . ALA A 1 576 ? -32.880 -12.864 51.246 1.00 96.12 576 ALA A N 1
ATOM 4808 C CA . ALA A 1 576 ? -32.105 -13.418 52.357 1.00 96.12 576 ALA A CA 1
ATOM 4809 C C . ALA A 1 576 ? -32.215 -12.572 53.640 1.00 96.12 576 ALA A C 1
ATOM 4811 O O . ALA A 1 576 ? -32.206 -13.117 54.742 1.00 96.12 576 ALA A O 1
ATOM 4812 N N . ALA A 1 577 ? -32.361 -11.248 53.509 1.00 97.06 577 ALA A N 1
ATOM 4813 C CA . ALA A 1 577 ? -32.526 -10.359 54.657 1.00 97.06 577 ALA A CA 1
ATOM 4814 C C . ALA A 1 577 ? -33.927 -10.506 55.260 1.00 97.06 577 ALA A C 1
ATOM 4816 O O . ALA A 1 577 ? -34.050 -10.590 56.477 1.00 97.06 577 ALA A O 1
ATOM 4817 N N . LEU A 1 578 ? -34.962 -10.614 54.416 1.00 96.12 578 LEU A N 1
ATOM 4818 C CA . LEU A 1 578 ? -36.343 -10.869 54.842 1.00 96.12 578 LEU A CA 1
ATOM 4819 C C . LEU A 1 578 ? -36.472 -12.195 55.599 1.00 96.12 578 LEU A C 1
ATOM 4821 O O . LEU A 1 578 ? -37.078 -12.242 56.668 1.00 96.12 578 LEU A O 1
ATOM 4825 N N . LEU A 1 579 ? -35.868 -13.265 55.075 1.00 96.38 579 LEU A N 1
ATOM 4826 C CA . LEU A 1 579 ? -35.864 -14.575 55.728 1.00 96.38 579 LEU A CA 1
ATOM 4827 C C . LEU A 1 579 ? -35.169 -14.528 57.090 1.00 96.38 579 LEU A C 1
ATOM 4829 O O . LEU A 1 579 ? -35.682 -15.088 58.057 1.00 96.38 579 LEU A O 1
ATOM 4833 N N . LEU A 1 580 ? -34.021 -13.852 57.182 1.00 96.56 580 LEU A N 1
ATOM 4834 C CA . LEU A 1 580 ? -33.300 -13.739 58.446 1.00 96.56 580 LEU A CA 1
ATOM 4835 C C . LEU A 1 580 ? -34.040 -12.842 59.448 1.00 96.56 580 LEU A C 1
ATOM 4837 O O . LEU A 1 580 ? -34.056 -13.147 60.634 1.00 96.56 580 LEU A O 1
ATOM 4841 N N . LEU A 1 581 ? -34.713 -11.789 58.973 1.00 96.06 581 LEU A N 1
ATOM 4842 C CA . LEU A 1 581 ? -35.508 -10.880 59.801 1.00 96.06 581 LEU A CA 1
ATOM 4843 C C . LEU A 1 581 ? -36.686 -11.608 60.463 1.00 96.06 581 LEU A C 1
ATOM 4845 O O . LEU A 1 581 ? -36.912 -11.434 61.661 1.00 96.06 581 LEU A O 1
ATOM 4849 N N . LYS A 1 582 ? -37.377 -12.485 59.723 1.00 95.88 582 LYS A N 1
ATOM 4850 C CA . LYS A 1 582 ? -38.448 -13.337 60.273 1.00 95.88 582 LYS A CA 1
ATOM 4851 C C . LYS A 1 582 ? -37.960 -14.227 61.419 1.00 95.88 582 LYS A C 1
ATOM 4853 O O . LYS A 1 582 ? -38.699 -14.433 62.365 1.00 95.88 582 LYS A O 1
ATOM 4858 N N . LYS A 1 583 ? -36.708 -14.694 61.364 1.00 94.94 583 LYS A N 1
ATOM 4859 C CA . LYS A 1 583 ? -36.080 -15.512 62.420 1.00 94.94 583 LYS A CA 1
ATOM 4860 C C . LYS A 1 583 ? -35.578 -14.703 63.623 1.00 94.94 583 LYS A C 1
ATOM 4862 O O . LYS A 1 583 ? -35.096 -15.290 64.581 1.00 94.94 583 LYS A O 1
ATOM 4867 N N . THR A 1 584 ? -35.594 -13.372 63.536 1.00 91.25 584 THR A N 1
ATOM 4868 C CA . THR A 1 584 ? -35.178 -12.459 64.623 1.00 91.25 584 THR A CA 1
ATOM 4869 C C . THR A 1 584 ? -36.358 -11.879 65.401 1.00 91.25 584 THR A C 1
ATOM 4871 O O . THR A 1 584 ? -36.147 -11.082 66.316 1.00 91.25 584 THR A O 1
ATOM 4874 N N . SER A 1 585 ? -37.574 -12.205 64.956 1.00 76.88 585 SER A N 1
ATOM 4875 C CA . SER A 1 585 ? -38.840 -11.879 65.613 1.00 76.88 585 SER A CA 1
ATOM 4876 C C . SER A 1 585 ? -39.184 -13.016 66.554 1.00 76.88 585 SER A C 1
ATOM 4878 O O . SER A 1 585 ? -39.666 -12.690 67.655 1.00 76.88 585 SER A O 1
#

Radius of gyration: 34.34 Å; chains: 1; bounding box: 67×50×106 Å

Secondary structure (DSSP, 8-state):
-EEEEEEE-STHHHHHHHHHHHHHHHT--EEEEEE-S-HHHHHHHHHH-TTSEEE--TTTHHHHH--SEEEEESS---HHHHHHHHHTT--EEEEE-----SS-S--S-SS-----HHHHHHHSSEEEESSHHHHHHHHHTT--GGGEEE---GGGTHHHHS-TT-HHHHHHHHHHHT--TTSEEEEEEE-SS-TTS-HHHHHHHHHHHHHHHHHHHH-TTEEEEEEE-HHHHT--SPP-S-TTSEEEE-TT-----TTEEE--HHHHHHTEEEEEES-TTTTHHHHHTT--EEE---S-HHHHHHHHHHTTTSEE--TTS-HHHHHHTHHHHS-HHHHHHHHHHHHHHSSTTSS-HHHHHHHHHHHHHHHHHTTPPP----HHHHHHHHHH-TTS-HHHHHHHHHHHHTT-HHHHHHHHHHHHTT-GGGHHHHHHHHHHHHHHSS-HHHHHHHHHHHGGG----HHHHHHHHHHHHHTT-HHHHHHHHHTTTTS---HHHHHHHHHHHHHHHHHTT-HHHHHHHHHHHHHHS-TT-TTHHHHHHHHHHHHHHTT-HHHHHHHHHHHHHH-TT-HHHHHHHHTT-

pLDDT: mean 83.67, std 14.53, range [39.88, 98.31]